Protein AF-X6LW14-F1 (afdb_monomer)

Foldseek 3Di:
DVVVVVVVVVLVVVLVVLLVVVVVVLVVVLVVLVVVCVVVPPHDPVVVVVSVVVLVVVLVVVLVVLLVVLLVVLVVLLCLLQNPVPDDRDPPDDWDWDQDLVVRAIAIVVHLVVVLVVLVVSNVSSLVSQQPRARSVVPNDDDDDDDDDDDGSSVVSVPDPSSVVSSVSSSVSSVVVVVVVVVVRVVVCVVCVVLRVDDLVVVLVVCVVVVDDPVVLVVVLVVLVVVLPDDDPVSVVSSVVSNVSSLVSLVVVLVVVLVVLVVVLVVVLVVLPDADPDLVCLVVSLVSLVVVVVVLVCVVVVLVSSVVSVVSSVVSVNDDDPVSVVSSVCSVVSSVVSVVSSVVSNVVSVVVVVVLVVVLVVLLVVLLVVLVVLLVVLVVVVLVLLVVVLCLLVVCVPVPVHPDDDPDPDPPPLVVLVVVLVVSVVVLVVSVVVLVSSVVVCVSVVHDRDDSVSSVVSVLLSVLSVLVSVLVVVVVVVVVVQQLAALLRDDLVVVLVVLVVNLVSLVVNLVSCVVPPVSPVVQDDCNSNVSSVSVNVSSVLVNLCSVLSVLLNQPLDDPVLVVQVDVVLDPPDDDDSPDPPRGPNSVVVSVCSVCSVVSNVSSVLSVVVVVVVVLLVVVVVPVVPDDFDWDDDPDPDIDGPPCVVVLVVLVVSLVVLVVLCPDPSCPVCVVSSVVVNVVSVVVNVVSVVSNVCVVVCVVVCCVPVVDPVVVVVVVVPD

Secondary structure (DSSP, 8-state):
-HHHHHHHHHHHHHHHHHHHHHHHHHHHHHHHHHHHHHTTTT--HHHHHHHHHHHHHHHHHHHHHHHHHHHHHHHHHHHHHH--SSSPPP-----EEEEETTTTEEEEES-HHHHHHHHHHHHHHHHHHGGG---HHHHS--S------PPPHHHHHHT-HHHHHHHHHHHHHHHHHHHHHHHHHHHHHHHHGGGTSS-HHHHHHHHHHTT--HHHHHHHHHHHHHTTTTS-HHHHHHHHHHHHHHHHHHHHHHHHHHHHHHHHHHHHHHHHHSPP-SHHHHHHHHHHHHHHHHHHHHHHHHHHHHHHHHHHHHHTT-PPPHHHHHHHHHHHHHHHHHHHHHHHHHHHHHHHHHHHHHHHHHHHHHHHHHHHHHHHHHHHHHHHHHHHHHHHHHHHHHTSS--S----S----HHHHHHHHHHHHHHHHHHHHHHHHHHHHHHHHTPPPP--HHHHHHHHHHHHHHHHHHHHHHHHHHHHHHHH-BGGG--HHHHHHHHHHHHHHHHHHHHHHTT-HHHHHHS-TTHHHHHHHHHHHHHHHHHHHHHHHHHHT-TT--HHHHHHHHHHH-TT----TTSTT-BHHHHHHTTGGGGHHHHHHHHHHHHHHHHHHHHHHHHHHHHHH----EEEETTTEEEE--HHHHHHHHHHHHHHHHHHHTSTTGGGGHHHHHHHHHHHHHHHHHHHHHHHHHHHHHHHHHHHTT-HHHHHHHHTT-

Solvent-accessible surface area (backbone atoms only — not comparable to full-atom values): 40747 Å² total; per-residue (Å²): 116,80,64,62,57,55,49,54,52,52,50,51,53,49,50,53,50,51,39,51,52,53,47,53,52,51,51,51,52,52,48,53,50,52,61,57,46,62,81,57,67,90,60,58,70,70,57,54,55,51,49,52,52,51,45,53,48,54,43,49,50,52,52,51,52,52,53,49,53,53,45,51,54,50,48,53,53,32,36,42,72,63,30,76,90,82,54,84,58,57,91,85,76,83,74,44,80,44,75,40,84,90,76,77,42,77,44,55,45,69,38,72,69,54,52,57,49,52,55,49,53,50,53,53,52,61,57,55,55,47,60,80,50,76,46,55,71,70,74,77,58,81,96,74,92,80,87,75,89,76,72,50,53,40,65,56,56,75,67,33,67,66,56,54,51,52,52,50,55,37,55,53,42,53,51,52,53,48,55,52,54,51,49,57,48,52,57,50,43,74,75,46,46,81,73,74,71,57,60,66,65,64,52,50,52,53,48,64,76,62,67,68,58,71,68,59,56,50,52,53,48,52,56,38,52,71,57,47,85,80,56,61,71,71,60,35,54,52,35,52,51,51,44,49,55,51,49,52,50,51,49,52,53,46,49,51,55,51,49,52,53,52,50,51,52,55,57,49,52,54,61,55,68,60,76,62,90,47,73,66,48,41,53,52,52,50,54,50,52,54,50,49,55,57,50,59,70,55,49,67,68,56,50,57,63,47,52,51,50,55,55,53,36,50,76,69,76,45,79,75,52,74,67,58,50,50,49,63,66,40,47,62,55,51,50,52,53,46,52,49,52,52,51,55,36,50,53,52,51,53,50,50,51,50,52,51,49,53,50,51,52,53,49,50,51,53,48,51,52,48,45,53,49,51,41,50,53,51,50,55,54,48,52,54,52,50,53,52,54,50,48,51,47,53,54,25,52,73,80,47,91,36,93,58,83,69,97,51,98,68,74,80,51,65,61,56,55,52,50,54,50,50,52,53,50,53,51,51,56,50,51,50,51,50,52,52,54,51,44,60,56,31,61,78,69,70,50,86,81,81,81,64,56,57,54,55,52,45,52,54,49,50,53,54,51,49,54,48,54,50,53,53,49,52,49,54,51,52,48,54,51,53,33,65,33,36,57,90,75,53,54,52,68,60,53,48,54,51,49,53,53,52,48,53,48,52,53,49,44,54,56,55,56,71,65,39,63,69,59,54,63,77,42,57,84,62,52,57,68,56,51,53,47,39,51,55,50,51,50,52,53,50,58,62,41,40,62,49,53,47,37,72,58,40,86,52,60,47,75,68,54,54,53,51,50,38,60,77,70,32,98,86,57,89,78,56,96,83,45,91,76,44,15,46,39,54,54,53,73,66,54,48,74,83,43,45,69,60,47,47,50,52,35,53,50,22,50,52,47,47,51,51,53,52,48,52,50,52,50,52,56,51,64,73,67,60,77,86,52,69,40,76,46,86,92,87,46,74,38,83,42,78,58,64,66,55,52,50,52,53,52,52,53,51,50,51,53,54,54,47,65,71,40,95,69,28,76,86,47,41,68,62,50,51,49,51,50,52,52,53,50,53,50,48,56,51,49,51,51,50,52,51,51,52,50,52,48,54,52,52,49,54,56,54,76,69,30,75,64,61,50,56,62,55,64,74,74,115

Mean predicted aligned error: 20.85 Å

Sequence (718 aa):
PCVATGFKEKQFRHISYCNIYLKECSESIIEQMKNSYRFFVGQTEDVLRQWQKVIVQVDGDVESALKFAIKSSLQDLSRAINGDGKSDPSPLFKLSMILNLNTGKVDFTPSIVDLIQMIKDVYDQIMQIYKHIPRLGSVLHEDHGGFQVFRTVFDTLCKDSEINSSFVGILEGVSSVTAEMGRLMADWENSYKSIWEADKDIFITRMKDSNQPLEAVDKHITKSECSITKKKKALVEHCKEWQRKFTDLLKSKALSELHQMLTFFELNSLLIKELPNNLEELSAGIALRESLAKECTTMPERFLPLRKMFATLEKFDMQPTEQEMEWLYSLENKLECFLKDLKESNLLVQQKKMDMKVSLQNELERFSHHVENLRQEFIEVTLWAFDKIIYIFSFSMKSGITGLPVQSKGELDIRWAFEVMQRFKNQLEEDKKTAQQIKIGLDIFGIEQPSYKDMQDTEKDLENLSVIWTLLKNWKEKWSQWASLKLANANTKEIDNEAVEYYSNVMKLQKLVSRFVYINVQFENNGLVGRFGNGKKMIEGFRAFVPLVEDLKNPAMRPRHWEKLRKELGRSVTFDPYADDFTLGAIQSLSIHKYAEAISAVSKIADQEKTIENAIKQLEETWTNYRLDMAPYKTDYFKLTNTKPLVQQLEEDQVQLSAMKNYPYFTTFADEICFWVNVLSNMFDTLELVIQLTNQWVYLENIFMGSDEIQKQLAGTI

Structure (mmCIF, N/CA/C/O backbone):
data_AF-X6LW14-F1
#
_entry.id   AF-X6LW14-F1
#
loop_
_atom_site.group_PDB
_atom_site.id
_atom_site.type_symbol
_atom_site.label_atom_id
_atom_site.label_alt_id
_atom_site.label_comp_id
_atom_site.label_asym_id
_atom_site.label_entity_id
_atom_site.label_seq_id
_atom_site.pdbx_PDB_ins_code
_atom_site.Cartn_x
_atom_site.Cartn_y
_atom_site.Cartn_z
_atom_site.occupancy
_atom_site.B_iso_or_equiv
_atom_site.auth_seq_id
_atom_site.auth_comp_id
_atom_site.auth_asym_id
_atom_site.auth_atom_id
_atom_site.pdbx_PDB_model_num
ATOM 1 N N . PRO A 1 1 ? -53.501 -25.428 67.217 1.00 31.45 1 PRO A N 1
ATOM 2 C CA . PRO A 1 1 ? -53.632 -26.892 67.447 1.00 31.45 1 PRO A CA 1
ATOM 3 C C . PRO A 1 1 ? -54.005 -27.270 68.894 1.00 31.45 1 PRO A C 1
ATOM 5 O O . PRO A 1 1 ? -55.018 -27.928 69.073 1.00 31.45 1 PRO A O 1
ATOM 8 N N . CYS A 1 2 ? -53.275 -26.808 69.923 1.00 28.19 2 CYS A N 1
ATOM 9 C CA . CYS A 1 2 ? -53.512 -27.233 71.319 1.00 28.19 2 CYS A CA 1
ATOM 10 C C . CYS A 1 2 ? -54.803 -26.714 71.989 1.00 28.19 2 CYS A C 1
ATOM 12 O O . CYS A 1 2 ? -55.203 -27.244 73.017 1.00 28.19 2 CYS A O 1
ATOM 14 N N . VAL A 1 3 ? -55.471 -25.691 71.441 1.00 42.78 3 VAL A N 1
ATOM 15 C CA . VAL A 1 3 ? -56.730 -25.162 72.017 1.00 42.78 3 VAL A CA 1
ATOM 16 C C . VAL A 1 3 ? -57.951 -25.961 71.538 1.00 42.78 3 VAL A C 1
ATOM 18 O O . VAL A 1 3 ? -58.895 -26.171 72.296 1.00 42.78 3 VAL A O 1
ATOM 21 N N . ALA A 1 4 ? -57.913 -26.472 70.303 1.00 48.81 4 ALA A N 1
ATOM 22 C CA . ALA A 1 4 ? -59.013 -27.238 69.715 1.00 48.81 4 ALA A CA 1
ATOM 23 C C . ALA A 1 4 ? -59.204 -28.610 70.387 1.00 48.81 4 ALA A C 1
ATOM 25 O O . ALA A 1 4 ? -60.331 -29.086 70.496 1.00 48.81 4 ALA A O 1
ATOM 26 N N . THR A 1 5 ? -58.124 -29.227 70.879 1.00 53.62 5 THR A N 1
ATOM 27 C CA . THR A 1 5 ? -58.183 -30.492 71.629 1.00 53.62 5 THR A CA 1
ATOM 28 C C . THR A 1 5 ? -58.848 -30.304 72.994 1.00 53.62 5 THR A C 1
ATOM 30 O O . THR A 1 5 ? -59.738 -31.073 73.343 1.00 53.62 5 THR A O 1
ATOM 33 N N . GLY A 1 6 ? -58.515 -29.227 73.716 1.00 63.62 6 GLY A N 1
ATOM 34 C CA . GLY A 1 6 ? -59.122 -28.922 75.017 1.00 63.62 6 GLY A CA 1
ATOM 35 C C . GLY A 1 6 ? -60.609 -28.552 74.943 1.00 63.62 6 GLY A C 1
ATOM 36 O O . GLY A 1 6 ? -61.375 -28.929 75.829 1.00 63.62 6 GLY A O 1
ATOM 37 N N . PHE A 1 7 ? -61.043 -27.847 73.889 1.00 72.38 7 PHE A N 1
ATOM 38 C CA . PHE A 1 7 ? -62.465 -27.546 73.678 1.00 72.38 7 PHE A CA 1
ATOM 39 C C . PHE A 1 7 ? -63.275 -28.810 73.378 1.00 72.38 7 PHE A C 1
ATOM 41 O O . PHE A 1 7 ? -64.263 -29.065 74.059 1.00 72.38 7 PHE A O 1
ATOM 48 N N . LYS A 1 8 ? -62.832 -29.636 72.418 1.00 72.38 8 LYS A N 1
ATOM 49 C CA . LYS A 1 8 ? -63.532 -30.881 72.058 1.00 72.38 8 LYS A CA 1
ATOM 50 C C . LYS A 1 8 ? -63.655 -31.836 73.246 1.00 72.38 8 LYS A C 1
ATOM 52 O O . LYS A 1 8 ? -64.702 -32.447 73.427 1.00 72.38 8 LYS A O 1
ATOM 57 N N . GLU A 1 9 ? -62.627 -31.923 74.088 1.00 77.06 9 GLU A N 1
ATOM 58 C CA . GLU A 1 9 ? -62.662 -32.761 75.287 1.00 77.06 9 GLU A CA 1
ATOM 59 C C . GLU A 1 9 ? -63.637 -32.229 76.352 1.00 77.06 9 GLU A C 1
ATOM 61 O O . GLU A 1 9 ? -64.420 -32.996 76.913 1.00 77.06 9 GLU A O 1
ATOM 66 N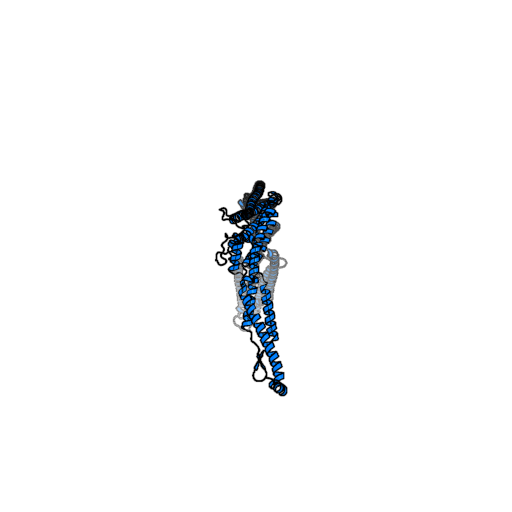 N . LYS A 1 10 ? -63.651 -30.911 76.605 1.00 79.50 10 LYS A N 1
ATOM 67 C CA . LYS A 1 10 ? -64.636 -30.286 77.508 1.00 79.50 10 LYS A CA 1
ATOM 68 C C . LYS A 1 10 ? -66.064 -30.443 76.989 1.00 79.50 10 LYS A C 1
ATOM 70 O O . LYS A 1 10 ? -66.951 -30.776 77.771 1.00 79.50 10 LYS A O 1
ATOM 75 N N . GLN A 1 11 ? -66.263 -30.254 75.687 1.00 80.06 11 GLN A N 1
ATOM 76 C CA . GLN A 1 11 ? -67.555 -30.416 75.031 1.00 80.06 11 GLN A CA 1
ATOM 77 C C . GLN A 1 11 ? -68.049 -31.861 75.148 1.00 80.06 11 GLN A C 1
ATOM 79 O O . GLN A 1 11 ? -69.181 -32.088 75.557 1.00 80.06 11 GLN A O 1
ATOM 84 N N . PHE A 1 12 ? -67.179 -32.847 74.911 1.00 80.44 12 PHE A N 1
ATOM 85 C CA . PHE A 1 12 ? -67.501 -34.262 75.097 1.00 80.44 12 PHE A CA 1
ATOM 86 C C . PHE A 1 12 ? -67.909 -34.593 76.542 1.00 80.44 12 PHE A C 1
ATOM 88 O O . PHE A 1 12 ? -68.905 -35.286 76.763 1.00 80.44 12 PHE A O 1
ATOM 95 N N . ARG A 1 13 ? -67.180 -34.069 77.541 1.00 83.19 13 ARG A N 1
ATOM 96 C CA . ARG A 1 13 ? -67.529 -34.248 78.963 1.00 83.19 13 ARG A CA 1
ATOM 97 C C . ARG A 1 13 ? -68.878 -33.615 79.302 1.00 83.19 13 ARG A C 1
ATOM 99 O O . ARG A 1 13 ? -69.673 -34.237 80.000 1.00 83.19 13 ARG A O 1
ATOM 106 N N . HIS A 1 14 ? -69.146 -32.412 78.795 1.00 83.56 14 HIS A N 1
ATOM 107 C CA . HIS A 1 14 ? -70.411 -31.717 79.026 1.00 83.56 14 HIS A CA 1
ATOM 108 C C . HIS A 1 14 ? -71.594 -32.453 78.384 1.00 83.56 14 HIS A C 1
ATOM 110 O O . HIS A 1 14 ? -72.578 -32.718 79.063 1.00 83.56 14 HIS A O 1
ATOM 116 N N . ILE A 1 15 ? -71.459 -32.882 77.125 1.00 82.94 15 ILE A N 1
ATOM 117 C CA . ILE A 1 15 ? -72.457 -33.706 76.422 1.00 82.94 15 ILE A CA 1
ATOM 118 C C . ILE A 1 15 ? -72.739 -34.996 77.199 1.00 82.94 15 ILE A C 1
ATOM 120 O O . ILE A 1 15 ? -73.895 -35.361 77.398 1.00 82.94 15 ILE A O 1
ATOM 124 N N . SER A 1 16 ? -71.691 -35.672 77.678 1.00 83.94 16 SER A N 1
ATOM 125 C CA . SER A 1 16 ? -71.829 -36.903 78.467 1.00 83.94 16 SER A CA 1
ATOM 126 C C . SER A 1 16 ? -72.590 -36.659 79.773 1.00 83.94 16 SER A C 1
ATOM 128 O O . SER A 1 16 ? -73.481 -37.433 80.112 1.00 83.94 16 SER A O 1
ATOM 130 N N . TYR A 1 17 ? -72.289 -35.561 80.472 1.00 87.25 17 TYR A N 1
ATOM 131 C CA . TYR A 1 17 ? -73.019 -35.146 81.669 1.00 87.25 17 TYR A CA 1
ATOM 132 C C . TYR A 1 17 ? -74.494 -34.846 81.367 1.00 87.25 17 TYR A C 1
ATOM 134 O O . TYR A 1 17 ? -75.369 -35.375 82.045 1.00 87.25 17 TYR A O 1
ATOM 142 N N . CYS A 1 18 ? -74.782 -34.054 80.329 1.00 85.19 18 CYS A N 1
ATOM 143 C CA . CYS A 1 18 ? -76.151 -33.728 79.926 1.00 85.19 18 CYS A CA 1
ATOM 144 C C . CYS A 1 18 ? -76.955 -34.979 79.556 1.00 85.19 18 CYS A C 1
ATOM 146 O O . CYS A 1 18 ? -78.109 -35.086 79.956 1.00 85.19 18 CYS A O 1
ATOM 148 N N . ASN A 1 19 ? -76.349 -35.941 78.853 1.00 83.75 19 ASN A N 1
ATOM 149 C CA . ASN A 1 19 ? -76.986 -37.218 78.526 1.00 83.75 19 ASN A CA 1
ATOM 150 C C . ASN A 1 19 ? -77.359 -38.020 79.777 1.00 83.75 19 ASN A C 1
ATOM 152 O O . ASN A 1 19 ? -78.466 -38.547 79.851 1.00 83.75 19 ASN A O 1
ATOM 156 N N . ILE A 1 20 ? -76.452 -38.110 80.755 1.00 85.50 20 ILE A N 1
ATOM 157 C CA . ILE A 1 20 ? -76.715 -38.812 82.020 1.00 85.50 20 ILE A CA 1
ATOM 158 C C . ILE A 1 20 ? -77.826 -38.095 82.789 1.00 85.50 20 ILE A C 1
ATOM 160 O O . ILE A 1 20 ? -78.813 -38.725 83.153 1.00 85.50 20 ILE A O 1
ATOM 164 N N . TYR A 1 21 ? -77.714 -36.776 82.948 1.00 87.69 21 TYR A N 1
ATOM 165 C CA . TYR A 1 21 ? -78.684 -35.968 83.682 1.00 87.69 21 TYR A CA 1
ATOM 166 C C . TYR A 1 21 ? -80.089 -36.037 83.066 1.00 87.69 21 TYR A C 1
ATOM 168 O O . TYR A 1 21 ? -81.067 -36.289 83.763 1.00 87.69 21 TYR A O 1
ATOM 176 N N . LEU A 1 22 ? -80.204 -35.875 81.744 1.00 85.31 22 LEU A N 1
ATOM 177 C CA . LEU A 1 22 ? -81.491 -35.974 81.050 1.00 85.31 22 LEU A CA 1
ATOM 178 C C . LEU A 1 22 ? -82.073 -37.386 81.128 1.00 85.31 22 LEU A C 1
ATOM 180 O O . LEU A 1 22 ? -83.289 -37.530 81.250 1.00 85.31 22 LEU A O 1
ATOM 184 N N . LYS A 1 23 ? -81.225 -38.421 81.098 1.00 83.94 23 LYS A N 1
ATOM 185 C CA . LYS A 1 23 ? -81.663 -39.804 81.283 1.00 83.94 23 LYS A CA 1
ATOM 186 C C . LYS A 1 23 ? -82.214 -40.025 82.694 1.00 83.94 23 LYS A C 1
ATOM 188 O O . LYS A 1 23 ? -83.339 -40.502 82.805 1.00 83.94 23 LYS A O 1
ATOM 193 N N . GLU A 1 24 ? -81.500 -39.605 83.736 1.00 86.25 24 GLU A N 1
ATOM 194 C CA . GLU A 1 24 ? -81.954 -39.687 85.134 1.00 86.25 24 GLU A CA 1
ATOM 195 C C . GLU A 1 24 ? -83.267 -3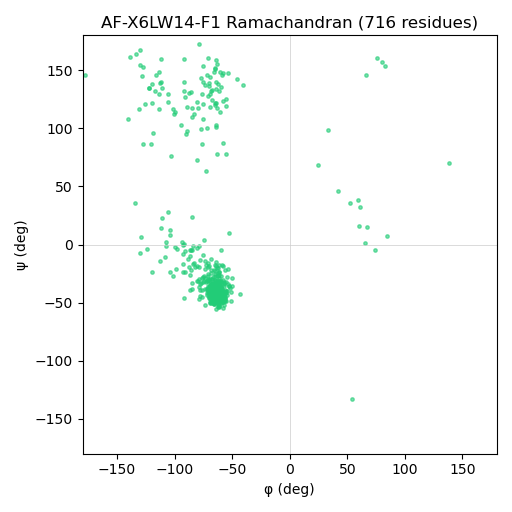8.920 85.353 1.00 86.25 24 GLU A C 1
ATOM 197 O O . GLU A 1 24 ? -84.204 -39.443 85.958 1.00 86.25 24 GLU A O 1
ATOM 202 N N . CYS A 1 25 ? -83.387 -37.706 84.803 1.00 86.06 25 CYS A N 1
ATOM 203 C CA . CYS A 1 25 ? -84.637 -36.948 84.839 1.00 86.06 25 CYS A CA 1
ATOM 204 C C . CYS A 1 25 ? -85.773 -37.686 84.117 1.00 86.06 25 CYS A C 1
ATOM 206 O O . CYS A 1 25 ? -86.883 -37.750 84.642 1.00 86.06 25 CYS A O 1
ATOM 208 N N . SER A 1 26 ? -85.510 -38.266 82.940 1.00 83.94 26 SER A N 1
ATOM 209 C CA . SER A 1 26 ? -86.520 -39.025 82.193 1.00 83.94 26 SER A CA 1
ATOM 210 C C . SER A 1 26 ? -86.978 -40.274 82.952 1.00 83.94 26 SER A C 1
ATOM 212 O O . SER A 1 26 ? -88.176 -40.534 83.028 1.00 83.94 26 SER A O 1
ATOM 214 N N . GLU A 1 27 ? -86.053 -41.003 83.583 1.00 84.69 27 GLU A N 1
ATOM 215 C CA . GLU A 1 27 ? -86.345 -42.186 84.396 1.00 84.69 27 GLU A CA 1
ATOM 216 C C . GLU A 1 27 ? -87.150 -41.812 85.645 1.00 84.69 27 GLU A C 1
ATOM 218 O O . GLU A 1 27 ? -88.138 -42.477 85.947 1.00 84.69 27 GLU A O 1
ATOM 223 N N . SER A 1 28 ? -86.804 -40.702 86.303 1.00 87.56 28 SER A N 1
ATOM 224 C CA . SER A 1 28 ? -87.546 -40.164 87.448 1.00 87.56 28 SER A CA 1
ATOM 225 C C . SER A 1 28 ? -88.978 -39.759 87.076 1.00 87.56 28 SER A C 1
ATOM 227 O O . SER A 1 28 ? -89.925 -40.131 87.770 1.00 87.56 28 SER A O 1
ATOM 229 N N . ILE A 1 29 ? -89.175 -39.074 85.939 1.00 85.62 29 ILE A N 1
ATOM 230 C CA . ILE A 1 29 ? -90.517 -38.745 85.424 1.00 85.62 29 ILE A CA 1
ATOM 231 C C . ILE A 1 29 ? -91.307 -40.030 85.142 1.00 85.62 29 ILE A C 1
ATOM 233 O O . ILE A 1 29 ? -92.462 -40.147 85.552 1.00 85.62 29 ILE A O 1
ATOM 237 N N . ILE A 1 30 ? -90.690 -41.020 84.488 1.00 83.50 30 ILE A N 1
ATOM 238 C CA . ILE A 1 30 ? -91.316 -42.322 84.210 1.00 83.50 30 ILE A CA 1
ATOM 239 C C . ILE A 1 30 ? -91.701 -43.029 85.515 1.00 83.50 30 ILE A C 1
ATOM 241 O O . ILE A 1 30 ? -92.804 -43.564 85.617 1.00 83.50 30 ILE A O 1
ATOM 245 N N . GLU A 1 31 ? -90.832 -43.031 86.523 1.00 85.50 31 GLU A N 1
ATOM 246 C CA . GLU A 1 31 ? -91.094 -43.649 87.822 1.00 85.50 31 GLU A CA 1
ATOM 247 C C . GLU A 1 31 ? -92.237 -42.949 88.567 1.00 85.50 31 GLU A C 1
ATOM 249 O O . GLU A 1 31 ? -93.149 -43.619 89.056 1.00 85.50 31 GLU A O 1
ATOM 254 N N . GLN A 1 32 ? -92.254 -41.613 88.602 1.00 85.88 32 GLN A N 1
ATOM 255 C CA . GLN A 1 32 ? -93.352 -40.854 89.206 1.00 85.88 32 GLN A CA 1
ATOM 256 C C . GLN A 1 32 ? -94.682 -41.099 88.488 1.00 85.88 32 GLN A C 1
ATOM 258 O O . GLN A 1 32 ? -95.713 -41.271 89.145 1.00 85.88 32 GLN A O 1
ATOM 263 N N . MET A 1 33 ? -94.666 -41.195 87.156 1.00 83.81 33 MET A N 1
ATOM 264 C CA . MET A 1 33 ? -95.845 -41.552 86.366 1.00 83.81 33 MET A CA 1
ATOM 265 C C . MET A 1 33 ? -96.309 -42.986 86.659 1.00 83.81 33 MET A C 1
ATOM 267 O O . MET A 1 33 ? -97.502 -43.206 86.851 1.00 83.81 33 MET A O 1
ATOM 271 N N . LYS A 1 34 ? -95.394 -43.960 86.786 1.00 81.94 34 LYS A N 1
ATOM 272 C CA . LYS A 1 34 ? -95.725 -45.344 87.184 1.00 81.94 34 LYS A CA 1
ATOM 273 C C . LYS A 1 34 ? -96.298 -45.419 88.600 1.00 81.94 34 LYS A C 1
ATOM 275 O O . LYS A 1 34 ? -97.286 -46.115 88.821 1.00 81.94 34 LYS A O 1
ATOM 280 N N . ASN A 1 35 ? -95.710 -44.698 89.553 1.00 83.81 35 ASN A N 1
ATOM 281 C CA . ASN A 1 35 ? -96.199 -44.632 90.930 1.00 83.81 35 ASN A CA 1
ATOM 282 C C . ASN A 1 35 ? -97.587 -43.989 91.001 1.00 83.81 35 ASN A C 1
ATOM 284 O O . ASN A 1 35 ? -98.452 -44.488 91.715 1.00 83.81 35 ASN A O 1
ATOM 288 N N . SER A 1 36 ? -97.825 -42.946 90.206 1.00 82.38 36 SER A N 1
ATOM 289 C CA . SER A 1 36 ? -99.144 -42.324 90.074 1.00 82.38 36 SER A CA 1
ATOM 290 C C . SER A 1 36 ? -100.154 -43.281 89.432 1.00 82.38 36 SER A C 1
ATOM 292 O O . SER A 1 36 ? -101.278 -43.395 89.913 1.00 82.38 36 SER A O 1
ATOM 294 N N . TYR A 1 37 ? -99.744 -44.052 88.415 1.00 80.94 37 TYR A N 1
ATOM 295 C CA . TYR A 1 37 ? -100.594 -45.057 87.771 1.00 80.94 37 TYR A CA 1
ATOM 296 C C . TYR A 1 37 ? -101.055 -46.163 88.726 1.00 80.94 37 TYR A C 1
ATOM 298 O O . TYR A 1 37 ? -102.178 -46.642 88.592 1.00 80.94 37 TYR A O 1
ATOM 306 N N . ARG A 1 38 ? -100.247 -46.542 89.732 1.00 78.94 38 ARG A N 1
ATOM 307 C CA . ARG A 1 38 ? -100.621 -47.571 90.726 1.00 78.94 38 ARG A CA 1
ATOM 308 C C . ARG A 1 38 ? -101.942 -47.271 91.438 1.00 78.94 38 ARG A C 1
ATOM 310 O O . ARG A 1 38 ? -102.668 -48.208 91.752 1.00 78.94 38 ARG A O 1
ATOM 317 N N . PHE A 1 39 ? -102.282 -45.997 91.645 1.00 76.94 39 PHE A N 1
ATOM 318 C CA . PHE A 1 39 ? -103.561 -45.599 92.245 1.00 76.94 39 PHE A CA 1
ATOM 319 C C . PHE A 1 39 ? -104.770 -45.846 91.328 1.00 76.94 39 PHE A C 1
ATOM 321 O O . PHE A 1 39 ? -105.902 -45.900 91.803 1.00 76.94 39 PHE A O 1
ATOM 328 N N . PHE A 1 40 ? -104.537 -46.019 90.026 1.00 74.81 40 PHE A N 1
ATOM 329 C CA . PHE A 1 40 ? -105.565 -46.192 89.000 1.00 74.81 40 PHE A CA 1
ATOM 330 C C . PHE A 1 40 ? -105.655 -47.633 88.463 1.00 74.81 40 PHE A C 1
ATOM 332 O O . PHE A 1 40 ? -106.480 -47.914 87.593 1.00 74.81 40 PHE A O 1
ATOM 339 N N . VAL A 1 41 ? -104.850 -48.565 88.989 1.00 69.62 41 VAL A N 1
ATOM 340 C CA . VAL A 1 41 ? -104.865 -49.982 88.587 1.00 69.62 41 VAL A CA 1
ATOM 341 C C . VAL A 1 41 ? -106.209 -50.623 88.961 1.00 69.62 41 VAL A C 1
ATOM 343 O O . VAL A 1 41 ? -106.597 -50.628 90.127 1.00 69.62 41 VAL A O 1
ATOM 346 N N . GLY A 1 42 ? -106.921 -51.172 87.969 1.00 68.12 42 GLY A N 1
ATOM 347 C CA . GLY A 1 42 ? -108.212 -51.856 88.151 1.00 68.12 42 GLY A CA 1
ATOM 348 C C . GLY A 1 42 ? -109.455 -50.952 88.170 1.00 68.12 42 GLY A C 1
ATOM 349 O O . GLY A 1 42 ? -110.544 -51.439 88.467 1.00 68.12 42 GLY A O 1
ATOM 350 N N . GLN A 1 43 ? -109.312 -49.655 87.868 1.00 75.94 43 GLN A N 1
ATOM 351 C CA . GLN A 1 43 ? -110.426 -48.700 87.754 1.00 75.94 43 GLN A CA 1
ATOM 352 C C . GLN A 1 43 ? -111.169 -48.819 86.406 1.00 75.94 43 GLN A C 1
ATOM 354 O O . GLN A 1 43 ? -110.745 -49.541 85.504 1.00 75.94 43 GLN A O 1
ATOM 359 N N . THR A 1 44 ? -112.296 -48.112 86.259 1.00 77.12 44 THR A N 1
ATOM 360 C CA . THR A 1 44 ? -113.129 -48.127 85.043 1.00 77.12 44 THR A CA 1
ATOM 361 C C . THR A 1 44 ? -112.404 -47.591 83.801 1.00 77.12 44 THR A C 1
ATOM 363 O O . THR A 1 44 ? -111.492 -46.765 83.888 1.00 77.12 44 THR A O 1
ATOM 366 N N . GLU A 1 45 ? -112.855 -48.019 82.617 1.00 75.25 45 GLU A N 1
ATOM 367 C CA . GLU A 1 45 ? -112.294 -47.621 81.313 1.00 75.25 45 GLU A CA 1
ATOM 368 C C . GLU A 1 45 ? -112.214 -46.093 81.117 1.00 75.25 45 GLU A C 1
ATOM 370 O O . GLU A 1 45 ? -111.260 -45.589 80.521 1.00 75.25 45 GLU A O 1
ATOM 375 N N . ASP A 1 46 ? -113.169 -45.331 81.661 1.00 77.06 46 ASP A N 1
ATOM 376 C CA . ASP A 1 46 ? -113.180 -43.866 81.569 1.00 77.06 46 ASP A CA 1
ATOM 377 C C . ASP A 1 46 ? -112.025 -43.208 82.338 1.00 77.06 46 ASP A C 1
ATOM 379 O O . ASP A 1 46 ? -111.456 -42.216 81.873 1.00 77.06 46 ASP A O 1
ATOM 383 N N . VAL A 1 47 ? -111.630 -43.773 83.485 1.00 78.88 47 VAL A N 1
ATOM 384 C CA . VAL A 1 47 ? -110.489 -43.286 84.280 1.00 78.88 47 VAL A CA 1
ATOM 385 C C . VAL A 1 47 ? -109.180 -43.567 83.543 1.00 78.88 47 VAL A C 1
ATOM 387 O O . VAL A 1 47 ? -108.320 -42.689 83.461 1.00 78.88 47 VAL A O 1
ATOM 390 N N . LEU A 1 48 ? -109.059 -44.743 82.920 1.00 75.44 48 LEU A N 1
ATOM 391 C CA . LEU A 1 48 ? -107.903 -45.097 82.091 1.00 75.44 48 LEU A CA 1
ATOM 392 C C . LEU A 1 48 ? -107.778 -44.181 80.857 1.00 75.44 48 LEU A C 1
ATOM 394 O O . LEU A 1 48 ? -106.673 -43.752 80.526 1.00 75.44 48 LEU A O 1
ATOM 398 N N . ARG A 1 49 ? -108.896 -43.786 80.226 1.00 76.88 49 ARG A N 1
ATOM 399 C CA . ARG A 1 49 ? -108.900 -42.790 79.133 1.00 76.88 49 ARG A CA 1
ATOM 400 C C . ARG A 1 49 ? -108.455 -41.398 79.583 1.00 76.88 49 ARG A C 1
ATOM 402 O O . ARG A 1 49 ? -107.783 -40.698 78.827 1.00 76.88 49 ARG A O 1
ATOM 409 N N . GLN A 1 50 ? -108.816 -40.962 80.790 1.00 79.88 50 GLN A N 1
ATOM 410 C CA . GLN A 1 50 ? -108.330 -39.682 81.325 1.00 79.88 50 GLN A CA 1
ATOM 411 C C . GLN A 1 50 ? -106.843 -39.753 81.689 1.00 79.88 50 GLN A C 1
ATOM 413 O O . GLN A 1 50 ? -106.105 -38.815 81.401 1.00 79.88 50 GLN A O 1
ATOM 418 N N . TRP A 1 51 ? -106.371 -40.883 82.222 1.00 81.69 51 TRP A N 1
ATOM 419 C CA . TRP A 1 51 ? -104.946 -41.116 82.464 1.00 81.69 51 TRP A CA 1
ATOM 420 C C . TRP A 1 51 ? -104.115 -41.046 81.172 1.00 81.69 51 TRP A C 1
ATOM 422 O O . TRP A 1 51 ? -103.063 -40.410 81.149 1.00 81.69 51 TRP A O 1
ATOM 432 N N . GLN A 1 52 ? -104.621 -41.597 80.063 1.00 76.56 52 GLN A N 1
ATOM 433 C CA . GLN A 1 52 ? -103.990 -41.444 78.745 1.00 76.56 52 GLN A CA 1
ATOM 434 C C . GLN A 1 52 ? -103.869 -39.972 78.318 1.00 76.56 52 GLN A C 1
ATOM 436 O O . GLN A 1 52 ? -102.829 -39.573 77.798 1.00 76.56 52 GLN A O 1
ATOM 441 N N . LYS A 1 53 ? -104.885 -39.135 78.579 1.00 80.12 53 LYS A N 1
ATOM 442 C CA . LYS A 1 53 ? -104.795 -37.688 78.307 1.00 80.12 53 LYS A CA 1
ATOM 443 C C . LYS A 1 53 ? -103.730 -37.004 79.161 1.00 80.12 53 LYS A C 1
ATOM 445 O O . LYS A 1 53 ? -103.018 -36.150 78.643 1.00 80.12 53 LYS A O 1
ATOM 450 N N . VAL A 1 54 ? -103.588 -37.398 80.428 1.00 82.12 54 VAL A N 1
ATOM 451 C CA . VAL A 1 54 ? -102.534 -36.883 81.317 1.00 82.12 54 VAL A CA 1
ATOM 452 C C . VAL A 1 54 ? -101.148 -37.284 80.808 1.00 82.12 54 VAL A C 1
ATOM 454 O O . VAL A 1 54 ? -100.266 -36.434 80.760 1.00 82.12 54 VAL A O 1
ATOM 457 N N . ILE A 1 55 ? -100.956 -38.528 80.349 1.00 81.00 55 ILE A N 1
ATOM 458 C CA . ILE A 1 55 ? -99.691 -38.954 79.724 1.00 81.00 55 ILE A CA 1
ATOM 459 C C . ILE A 1 55 ? -99.368 -38.074 78.513 1.00 81.00 55 ILE A C 1
ATOM 461 O O . ILE A 1 55 ? -98.256 -37.566 78.424 1.00 81.00 55 ILE A O 1
ATOM 465 N N . VAL A 1 56 ? -100.328 -37.859 77.607 1.00 80.50 56 VAL A N 1
ATOM 466 C CA . VAL A 1 56 ? -100.124 -37.023 76.409 1.00 80.50 56 VAL A CA 1
ATOM 467 C C . VAL A 1 56 ? -99.819 -35.569 76.777 1.00 80.50 56 VAL A C 1
ATOM 469 O O . VAL A 1 56 ? -98.968 -34.950 76.143 1.00 80.50 56 VAL A O 1
ATOM 472 N N . GLN A 1 57 ? -100.475 -35.027 77.806 1.00 83.19 57 GLN A N 1
ATOM 473 C CA . GLN A 1 57 ? -100.227 -33.669 78.282 1.00 83.19 57 GLN A CA 1
ATOM 474 C C . GLN A 1 57 ? -98.817 -33.523 78.866 1.00 83.19 57 GLN A C 1
ATOM 476 O O . GLN A 1 57 ? -98.073 -32.653 78.426 1.00 83.19 57 GLN A O 1
ATOM 481 N N . VAL A 1 58 ? -98.416 -34.412 79.782 1.00 83.06 58 VAL A N 1
ATOM 482 C CA . VAL A 1 58 ? -97.077 -34.386 80.397 1.00 83.06 58 VAL A CA 1
ATOM 483 C C . VAL A 1 58 ? -95.985 -34.603 79.345 1.00 83.06 58 VAL A C 1
ATOM 485 O O . VAL A 1 58 ? -94.960 -33.931 79.364 1.00 83.06 58 VAL A O 1
ATOM 488 N N . ASP A 1 59 ? -96.207 -35.501 78.388 1.00 83.00 59 ASP A N 1
ATOM 489 C CA . ASP A 1 59 ? -95.294 -35.753 77.267 1.00 83.00 59 ASP A CA 1
ATOM 490 C C . ASP A 1 59 ? -95.166 -34.521 76.343 1.00 83.00 59 ASP A C 1
ATOM 492 O O . ASP A 1 59 ? -94.073 -34.213 75.867 1.00 83.00 59 ASP A O 1
ATOM 496 N N . GLY A 1 60 ? -96.252 -33.764 76.147 1.00 82.56 60 GLY A N 1
ATOM 497 C CA . GLY A 1 60 ? -96.249 -32.474 75.446 1.00 82.56 60 GLY A CA 1
ATOM 498 C C . GLY A 1 60 ? -95.548 -31.346 76.217 1.00 82.56 60 GLY A C 1
ATOM 499 O O . GLY A 1 60 ? -94.833 -30.540 75.613 1.00 82.56 60 GLY A O 1
ATOM 500 N N . ASP A 1 61 ? -95.686 -31.311 77.543 1.00 84.44 61 ASP A N 1
ATOM 501 C CA . ASP A 1 61 ? -94.990 -30.356 78.413 1.00 84.44 61 ASP A CA 1
ATOM 502 C C . ASP A 1 61 ? -93.477 -30.633 78.435 1.00 84.44 61 ASP A C 1
ATOM 504 O O . ASP A 1 61 ? -92.672 -29.708 78.307 1.00 84.44 61 ASP A O 1
ATOM 508 N N . VAL A 1 62 ? -93.079 -31.912 78.503 1.00 84.25 62 VAL A N 1
ATOM 509 C CA . VAL A 1 62 ? -91.676 -32.344 78.379 1.00 84.25 62 VAL A CA 1
ATOM 510 C C . VAL A 1 62 ? -91.117 -31.960 77.010 1.00 84.25 62 VAL A C 1
ATOM 512 O O . VAL A 1 62 ? -90.038 -31.374 76.936 1.00 84.25 62 VAL A O 1
ATOM 515 N N . GLU A 1 63 ? -91.844 -32.218 75.920 1.00 83.81 63 GLU A N 1
ATOM 516 C CA . GLU A 1 63 ? -91.418 -31.800 74.579 1.00 83.81 63 GLU A CA 1
ATOM 517 C C . GLU A 1 63 ? -91.222 -30.277 74.489 1.00 83.81 63 GLU A C 1
ATOM 519 O O . GLU A 1 63 ? -90.210 -29.812 73.960 1.00 83.81 63 GLU A O 1
ATOM 524 N N . SER A 1 64 ? -92.153 -29.497 75.041 1.00 84.62 64 SER A N 1
ATOM 525 C CA . SER A 1 64 ? -92.090 -28.030 75.043 1.00 84.62 64 SER A CA 1
ATOM 526 C C . SER A 1 64 ? -90.903 -27.506 75.858 1.00 84.62 64 SER A C 1
ATOM 528 O O . SER A 1 64 ? -90.211 -26.583 75.422 1.00 84.62 64 SER A O 1
ATOM 530 N N . ALA A 1 65 ? -90.608 -28.130 77.002 1.00 85.81 65 ALA A N 1
ATOM 531 C CA . ALA A 1 65 ? -89.445 -27.801 77.820 1.00 85.81 65 ALA A CA 1
ATOM 532 C C . ALA A 1 65 ? -88.121 -28.112 77.097 1.00 85.81 65 ALA A C 1
ATOM 534 O O . ALA A 1 65 ? -87.196 -27.298 77.126 1.00 85.81 65 ALA A O 1
ATOM 535 N N . LEU A 1 66 ? -88.036 -29.247 76.392 1.00 85.81 66 LEU A N 1
ATOM 536 C CA . LEU A 1 66 ? -86.856 -29.613 75.600 1.00 85.81 66 LEU A CA 1
ATOM 537 C C . LEU A 1 66 ? -86.656 -28.666 74.405 1.00 85.81 66 LEU A C 1
ATOM 539 O O . LEU A 1 66 ? -85.533 -28.221 74.161 1.00 85.81 66 LEU A O 1
ATOM 543 N N . LYS A 1 67 ? -87.738 -28.285 73.709 1.00 84.81 67 LYS A N 1
ATOM 544 C CA . LYS A 1 67 ? -87.709 -27.255 72.653 1.00 84.81 67 LYS A CA 1
ATOM 545 C C . LYS A 1 67 ? -87.178 -25.926 73.179 1.00 84.81 67 LYS A C 1
ATOM 547 O O . LYS A 1 67 ? -86.306 -25.319 72.556 1.00 84.81 67 LYS A O 1
ATOM 552 N N . PHE A 1 68 ? -87.668 -25.489 74.339 1.00 86.38 68 PHE A N 1
ATOM 553 C CA . PHE A 1 68 ? -87.216 -24.254 74.973 1.00 86.38 68 PHE A CA 1
ATOM 554 C C . PHE A 1 68 ? -85.729 -24.310 75.350 1.00 86.38 68 PHE A C 1
ATOM 556 O O . PHE A 1 68 ? -85.002 -23.356 75.076 1.00 86.38 68 PHE A O 1
ATOM 563 N N . ALA A 1 69 ? -85.255 -25.430 75.904 1.00 85.56 69 ALA A N 1
ATOM 564 C CA . ALA A 1 69 ? -83.848 -25.612 76.259 1.00 85.56 69 ALA A CA 1
ATOM 565 C C . ALA A 1 69 ? -82.925 -25.485 75.034 1.00 85.56 69 ALA A C 1
ATOM 567 O O . ALA A 1 69 ? -81.974 -24.703 75.059 1.00 85.56 69 ALA A O 1
ATOM 568 N N . ILE A 1 70 ? -83.256 -26.173 73.934 1.00 85.88 70 ILE A N 1
ATOM 569 C CA . ILE A 1 70 ? -82.502 -26.090 72.674 1.00 85.88 70 ILE A CA 1
ATOM 570 C C . ILE A 1 70 ? -82.508 -24.660 72.133 1.00 85.88 70 ILE A C 1
ATOM 572 O O . ILE A 1 70 ? -81.461 -24.126 71.765 1.00 85.88 70 ILE A O 1
ATOM 576 N N . LYS A 1 71 ? -83.681 -24.018 72.104 1.00 84.62 71 LYS A N 1
ATOM 577 C CA . LYS A 1 71 ? -83.826 -22.645 71.614 1.00 84.62 71 LYS A CA 1
ATOM 578 C C . LYS A 1 71 ? -82.997 -21.667 72.442 1.00 84.62 71 LYS A C 1
ATOM 580 O O . LYS A 1 71 ? -82.318 -20.831 71.857 1.00 84.62 71 LYS A O 1
ATOM 585 N N . SER A 1 72 ? -82.993 -21.799 73.768 1.00 85.44 72 SER A N 1
ATOM 586 C CA . SER A 1 72 ? -82.168 -20.967 74.650 1.00 85.44 72 SER A CA 1
ATOM 587 C C . SER A 1 72 ? -80.678 -21.155 74.357 1.00 85.44 72 SER A C 1
ATOM 589 O O . SER A 1 72 ? -79.969 -20.169 74.179 1.00 85.44 72 SER A O 1
ATOM 591 N N . SER A 1 73 ? -80.205 -22.399 74.209 1.00 85.81 73 SER A N 1
ATOM 592 C CA . SER A 1 73 ? -78.797 -22.674 73.884 1.00 85.81 73 SER A CA 1
ATOM 593 C C . SER A 1 73 ? -78.379 -22.123 72.516 1.00 85.81 73 SER A C 1
ATOM 595 O O . SER A 1 73 ? -77.292 -21.559 72.384 1.00 85.81 73 SER A O 1
ATOM 597 N N . LEU A 1 74 ? -79.236 -22.240 71.495 1.00 85.06 74 LEU A N 1
ATOM 598 C CA . LEU A 1 74 ? -78.971 -21.665 70.171 1.00 85.06 74 LEU A CA 1
ATOM 599 C C . LEU A 1 74 ? -79.027 -20.134 70.189 1.00 85.06 74 LEU A C 1
ATOM 601 O O . LEU A 1 74 ? -78.225 -19.490 69.519 1.00 85.06 74 LEU A O 1
ATOM 605 N N . GLN A 1 75 ? -79.925 -19.536 70.972 1.00 83.31 75 GLN A N 1
ATOM 606 C CA . GLN A 1 75 ? -79.984 -18.085 71.145 1.00 83.31 75 GLN A CA 1
ATOM 607 C C . GLN A 1 75 ? -78.739 -17.543 71.845 1.00 83.31 75 GLN A C 1
ATOM 609 O O . GLN A 1 75 ? -78.225 -16.511 71.424 1.00 83.31 75 GLN A O 1
ATOM 614 N N . ASP A 1 76 ? -78.213 -18.236 72.853 1.00 81.44 76 ASP A N 1
ATOM 615 C CA . ASP A 1 76 ? -76.974 -17.829 73.520 1.00 81.44 76 ASP A CA 1
ATOM 616 C C . ASP A 1 76 ? -75.765 -17.937 72.581 1.00 81.44 76 ASP A C 1
ATOM 618 O O . ASP A 1 76 ? -74.938 -17.024 72.532 1.00 81.44 76 ASP A O 1
ATOM 622 N N . LEU A 1 77 ? -75.704 -18.986 71.750 1.00 81.75 77 LEU A N 1
ATOM 623 C CA . LEU A 1 77 ? -74.689 -19.104 70.699 1.00 81.75 77 LEU A CA 1
ATOM 624 C C . LEU A 1 77 ? -74.832 -18.000 69.636 1.00 81.75 77 LEU A C 1
ATOM 626 O O . LEU A 1 77 ? -73.837 -17.412 69.216 1.00 81.75 77 LEU A O 1
ATOM 630 N N . SER A 1 78 ? -76.063 -17.681 69.230 1.00 81.88 78 SER A N 1
ATOM 631 C CA . SER A 1 78 ? -76.352 -16.597 68.288 1.00 81.88 78 SER A CA 1
ATOM 632 C C . SER A 1 78 ? -75.958 -15.233 68.849 1.00 81.88 78 SER A C 1
ATOM 634 O O . SER A 1 78 ? -75.295 -14.476 68.149 1.00 81.88 78 SER A O 1
ATOM 636 N N . ARG A 1 79 ? -76.266 -14.936 70.119 1.00 79.31 79 ARG A N 1
ATOM 637 C CA . ARG A 1 79 ? -75.825 -13.703 70.796 1.00 79.31 79 ARG A CA 1
ATOM 638 C C . ARG A 1 79 ? -74.305 -13.610 70.870 1.00 79.31 79 ARG A C 1
ATOM 640 O O . ARG A 1 79 ? -73.757 -12.533 70.670 1.00 79.31 79 ARG A O 1
ATOM 647 N N . ALA A 1 80 ? -73.623 -14.726 71.122 1.00 76.94 80 ALA A N 1
ATOM 648 C CA . ALA A 1 80 ? -72.167 -14.746 71.200 1.00 76.94 80 ALA A CA 1
ATOM 649 C C . ALA A 1 80 ? -71.485 -14.471 69.844 1.00 76.94 80 ALA A C 1
ATOM 651 O O . ALA A 1 80 ? -70.392 -13.910 69.828 1.00 76.94 80 ALA A O 1
ATOM 652 N N . ILE A 1 81 ? -72.119 -14.842 68.722 1.00 74.56 81 ILE A N 1
ATOM 653 C CA . ILE A 1 81 ? -71.581 -14.651 67.363 1.00 74.56 81 ILE A CA 1
ATOM 654 C C . ILE A 1 81 ? -72.028 -13.314 66.752 1.00 74.56 81 ILE A C 1
ATOM 656 O O . ILE A 1 81 ? -71.206 -12.593 66.194 1.00 74.56 81 ILE A O 1
ATOM 660 N N . ASN A 1 82 ? -73.316 -12.983 66.860 1.00 71.94 82 ASN A N 1
ATOM 661 C CA . ASN A 1 82 ? -73.935 -11.841 66.179 1.00 71.94 82 ASN A CA 1
ATOM 662 C C . ASN A 1 82 ? -73.950 -10.566 67.038 1.00 71.94 82 ASN A C 1
ATOM 664 O O . ASN A 1 82 ? -74.146 -9.476 66.503 1.00 71.94 82 ASN A O 1
ATOM 668 N N . GLY A 1 83 ? -73.750 -10.689 68.354 1.00 68.06 83 GLY A N 1
ATOM 669 C CA . GLY A 1 83 ? -73.960 -9.606 69.313 1.00 68.06 83 GLY A CA 1
ATOM 670 C C . GLY A 1 83 ? -75.447 -9.350 69.593 1.00 68.06 83 GLY A C 1
ATOM 671 O O . GLY A 1 83 ? -76.330 -9.739 68.830 1.00 68.06 83 GLY A O 1
ATOM 672 N N . ASP A 1 84 ? -75.745 -8.697 70.714 1.00 64.69 84 ASP A N 1
ATOM 673 C CA . ASP A 1 84 ? -77.109 -8.314 71.123 1.00 64.69 84 ASP A CA 1
ATOM 674 C C . ASP A 1 84 ? -77.394 -6.808 70.909 1.00 64.69 84 ASP A C 1
ATOM 676 O O . ASP A 1 84 ? -78.419 -6.287 71.354 1.00 64.69 84 ASP A O 1
ATOM 680 N N . GLY A 1 85 ? -76.472 -6.097 70.246 1.00 59.97 85 GLY A N 1
ATOM 681 C CA . GLY A 1 85 ? -76.520 -4.651 70.012 1.00 59.97 85 GLY A CA 1
ATOM 682 C C . GLY A 1 85 ? -76.215 -3.779 71.240 1.00 59.97 85 GLY A C 1
ATOM 683 O O . GLY A 1 85 ? -76.150 -2.560 71.097 1.00 59.97 85 GLY A O 1
ATOM 684 N N . LYS A 1 86 ? -76.023 -4.364 72.432 1.00 59.31 86 LYS A N 1
ATOM 685 C CA . LYS A 1 86 ? -75.706 -3.655 73.690 1.00 59.31 86 LYS A CA 1
ATOM 686 C C . LYS A 1 86 ? -74.370 -4.078 74.307 1.00 59.31 86 LYS A C 1
ATOM 688 O O . LYS A 1 86 ? -73.789 -3.304 75.063 1.00 59.31 86 LYS A O 1
ATOM 693 N N . SER A 1 87 ? -73.904 -5.275 73.983 1.00 58.03 87 SER A N 1
ATOM 694 C CA . SER A 1 87 ? -72.703 -5.920 74.499 1.00 58.03 87 SER A CA 1
ATOM 695 C C . SER A 1 87 ? -71.778 -6.250 73.330 1.00 58.03 87 SER A C 1
ATOM 697 O O . SER A 1 87 ? -72.230 -6.788 72.315 1.00 58.03 87 SER A O 1
ATOM 699 N N . ASP A 1 88 ? -70.485 -5.954 73.467 1.00 52.50 88 ASP A N 1
ATOM 700 C CA . ASP A 1 88 ? -69.500 -6.331 72.453 1.00 52.50 88 ASP A CA 1
ATOM 701 C C . ASP A 1 88 ? -69.434 -7.868 72.313 1.00 52.50 88 ASP A C 1
ATOM 703 O O . ASP A 1 88 ? -69.461 -8.585 73.323 1.00 52.50 88 ASP A O 1
ATOM 707 N N . PRO A 1 89 ? -69.350 -8.406 71.081 1.00 62.28 89 PRO A N 1
ATOM 708 C CA . PRO A 1 89 ? -69.284 -9.844 70.850 1.00 62.28 89 PRO A CA 1
ATOM 709 C C . PRO A 1 89 ? -68.060 -10.455 71.545 1.00 62.28 89 PRO A C 1
ATOM 711 O O . PRO A 1 89 ? -66.945 -9.931 71.491 1.00 62.28 89 PRO A O 1
ATOM 714 N N . SER A 1 90 ? -68.262 -11.592 72.212 1.00 61.59 90 SER A N 1
ATOM 715 C CA . SER A 1 90 ? -67.192 -12.279 72.940 1.00 61.59 90 SER A CA 1
ATOM 716 C C . SER A 1 90 ? -66.246 -13.009 71.973 1.00 61.59 90 SER A C 1
ATOM 718 O O . SER A 1 90 ? -66.709 -13.636 71.021 1.00 61.59 90 SER A O 1
ATOM 720 N N . PRO A 1 91 ? -64.917 -12.997 72.195 1.00 65.31 91 PRO A N 1
ATOM 721 C CA . PRO A 1 91 ? -63.969 -13.643 71.290 1.00 65.31 91 PRO A CA 1
ATOM 722 C C . PRO A 1 91 ? -64.057 -15.175 71.394 1.00 65.31 91 PRO A C 1
ATOM 724 O O . PRO A 1 91 ? -63.490 -15.783 72.300 1.00 65.31 91 PRO A O 1
ATOM 727 N N . LEU A 1 92 ? -64.752 -15.802 70.441 1.00 69.69 92 LEU A N 1
ATOM 728 C CA . LEU A 1 92 ? -64.958 -17.258 70.393 1.00 69.69 92 LEU A CA 1
ATOM 729 C C . LEU A 1 92 ? -63.823 -18.009 69.685 1.00 69.69 92 LEU A C 1
ATOM 731 O O . LEU A 1 92 ? -63.413 -19.087 70.118 1.00 69.69 92 LEU A O 1
ATOM 735 N N . PHE A 1 93 ? -63.293 -17.439 68.600 1.00 73.69 93 PHE A N 1
ATOM 736 C CA . PHE A 1 93 ? -62.285 -18.081 67.758 1.00 73.69 93 PHE A CA 1
ATOM 737 C C . PHE A 1 93 ? -60.999 -17.264 67.712 1.00 73.69 93 PHE A C 1
ATOM 739 O O . PHE A 1 93 ? -61.014 -16.045 67.555 1.00 73.69 93 PHE A O 1
ATOM 746 N N . LYS A 1 94 ? -59.859 -17.954 67.791 1.00 70.06 94 LYS A N 1
ATOM 747 C CA . LYS A 1 94 ? -58.546 -17.353 67.552 1.00 70.06 94 LYS A CA 1
ATOM 748 C C . LYS A 1 94 ? -58.090 -17.686 66.136 1.00 70.06 94 LYS A C 1
ATOM 750 O O . LYS A 1 94 ? -57.810 -18.847 65.843 1.00 70.06 94 LYS A O 1
ATOM 755 N N . LEU A 1 95 ? -57.989 -16.661 65.293 1.00 72.81 95 LEU A N 1
ATOM 756 C CA . LEU A 1 95 ? -57.581 -16.781 63.895 1.00 72.81 95 LEU A CA 1
ATOM 757 C C . LEU A 1 95 ? -56.152 -16.272 63.716 1.00 72.81 95 LEU A C 1
ATOM 759 O O . LEU A 1 95 ? -55.808 -15.173 64.152 1.00 72.81 95 LEU A O 1
ATOM 763 N N . SER A 1 96 ? -55.315 -17.082 63.073 1.00 69.06 96 SER A N 1
ATOM 764 C CA . SER A 1 96 ? -53.950 -16.712 62.706 1.00 69.06 96 SER A CA 1
ATOM 765 C C . SER A 1 96 ? -53.894 -16.448 61.209 1.00 69.06 96 SER A C 1
ATOM 767 O O . SER A 1 96 ? -54.216 -17.322 60.415 1.00 69.06 96 SER A O 1
ATOM 769 N N . MET A 1 97 ? -53.472 -15.249 60.822 1.00 70.31 97 MET A N 1
ATOM 770 C CA . MET A 1 97 ? -53.251 -14.882 59.422 1.00 70.31 97 MET A CA 1
ATOM 771 C C . MET A 1 97 ? -51.807 -15.218 59.042 1.00 70.31 97 MET A C 1
ATOM 773 O O . MET A 1 97 ? -50.879 -14.671 59.649 1.00 7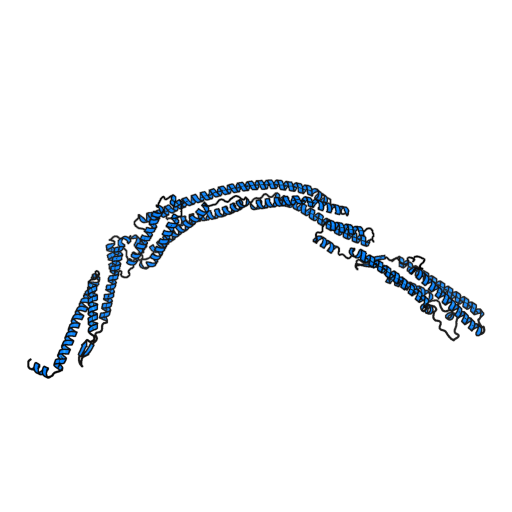0.31 97 MET A O 1
ATOM 777 N N . ILE A 1 98 ? -51.624 -16.112 58.074 1.00 70.12 98 ILE A N 1
ATOM 778 C CA . ILE A 1 98 ? -50.325 -16.641 57.648 1.00 70.12 98 ILE A CA 1
ATOM 779 C C . ILE A 1 98 ? -50.151 -16.355 56.154 1.00 70.12 98 ILE A C 1
ATOM 781 O O . ILE A 1 98 ? -51.065 -16.565 55.365 1.00 70.12 98 ILE A O 1
ATOM 785 N N . LEU A 1 99 ? -48.973 -15.867 55.765 1.00 68.00 99 LEU A N 1
ATOM 786 C CA . LEU A 1 99 ? -48.589 -15.742 54.360 1.00 68.00 99 LEU A CA 1
ATOM 787 C C . LEU A 1 99 ? -48.011 -17.083 53.899 1.00 68.00 99 LEU A C 1
ATOM 789 O O . LEU A 1 99 ? -46.995 -17.528 54.438 1.00 68.00 99 LEU A O 1
ATOM 793 N N . ASN A 1 100 ? -48.647 -17.727 52.924 1.00 64.62 100 ASN A N 1
ATOM 794 C CA . ASN A 1 100 ? -48.138 -18.962 52.345 1.00 64.62 100 ASN A CA 1
ATOM 795 C C . ASN A 1 100 ? -47.131 -18.631 51.234 1.00 64.62 100 ASN A C 1
ATOM 797 O O . ASN A 1 100 ? -47.484 -18.131 50.166 1.00 64.62 100 ASN A O 1
ATOM 801 N N . LEU A 1 101 ? -45.859 -18.918 51.509 1.00 58.03 101 LEU A N 1
ATOM 802 C CA . LEU A 1 101 ? -44.724 -18.573 50.648 1.00 58.03 101 LEU A CA 1
ATOM 803 C C . LEU A 1 101 ? -44.732 -19.309 49.300 1.00 58.03 101 LEU A C 1
ATOM 805 O O . LEU A 1 101 ? -44.148 -18.812 48.345 1.00 58.03 101 LEU A O 1
ATOM 809 N N . ASN A 1 102 ? -45.417 -20.452 49.197 1.00 55.44 102 ASN A N 1
ATOM 810 C CA . ASN A 1 102 ? -45.471 -21.236 47.960 1.00 55.44 102 ASN A CA 1
ATOM 811 C C . ASN A 1 102 ? -46.583 -20.769 47.012 1.00 55.44 102 ASN A C 1
ATOM 813 O O . ASN A 1 102 ? -46.492 -20.975 45.806 1.00 55.44 102 ASN A O 1
ATOM 817 N N . THR A 1 103 ? -47.646 -20.168 47.551 1.00 58.81 103 THR A N 1
ATOM 818 C CA . THR A 1 103 ? -48.815 -19.727 46.773 1.00 58.81 103 THR A CA 1
ATOM 819 C C . THR A 1 103 ? -48.897 -18.210 46.630 1.00 58.81 103 THR A C 1
ATOM 821 O O . THR A 1 103 ? -49.709 -17.727 45.843 1.00 58.81 103 THR A O 1
ATOM 824 N N . GLY A 1 104 ? -48.083 -17.454 47.379 1.00 62.22 104 GLY A N 1
ATOM 825 C CA . GLY A 1 104 ? -48.073 -15.988 47.365 1.00 62.22 104 GLY A CA 1
ATOM 826 C C . GLY A 1 104 ? -49.346 -15.356 47.937 1.00 62.22 104 GLY A C 1
ATOM 827 O O . GLY A 1 104 ? -49.588 -14.171 47.712 1.00 62.22 104 GLY A O 1
ATOM 828 N N . LYS A 1 105 ? -50.162 -16.141 48.651 1.00 65.44 105 LYS A N 1
ATOM 829 C CA . LYS A 1 105 ? -51.466 -15.736 49.184 1.00 65.44 105 LYS A CA 1
ATOM 830 C C . LYS A 1 105 ? -51.463 -15.685 50.700 1.00 65.44 105 LYS A C 1
ATOM 832 O O . LYS A 1 105 ? -50.746 -16.430 51.375 1.00 65.44 105 LYS A O 1
ATOM 837 N N . VAL A 1 106 ? -52.271 -14.779 51.227 1.00 69.62 106 VAL A N 1
ATOM 838 C CA . VAL A 1 106 ? -52.515 -14.658 52.657 1.00 69.62 106 VAL A CA 1
ATOM 839 C C . VAL A 1 106 ? -53.723 -15.525 52.979 1.00 69.62 106 VAL A C 1
ATOM 841 O O . VAL A 1 106 ? -54.774 -15.358 52.373 1.00 69.62 106 VAL A O 1
ATOM 844 N N . ASP A 1 107 ? -53.586 -16.424 53.948 1.00 69.12 107 ASP A N 1
ATOM 845 C CA . ASP A 1 107 ? -54.656 -17.329 54.362 1.00 69.12 107 ASP A CA 1
ATOM 846 C C . ASP A 1 107 ? -54.889 -17.243 55.879 1.00 69.12 107 ASP A C 1
ATOM 848 O O . ASP A 1 107 ? -53.988 -16.926 56.667 1.00 69.12 107 ASP A O 1
ATOM 852 N N . PHE A 1 108 ? -56.117 -17.543 56.311 1.00 73.44 108 PHE A N 1
ATOM 853 C CA . PHE A 1 108 ? -56.449 -17.714 57.726 1.00 73.44 108 PHE A CA 1
ATOM 854 C C . PHE A 1 108 ? -56.304 -19.177 58.144 1.00 73.44 108 PHE A C 1
ATOM 856 O O . PHE A 1 108 ? -56.693 -20.095 57.427 1.00 73.44 108 PHE A O 1
ATOM 863 N N . THR A 1 109 ? -55.766 -19.400 59.340 1.00 70.50 109 THR A N 1
ATOM 864 C CA . THR A 1 109 ? -55.704 -20.713 59.984 1.00 70.50 109 THR A CA 1
ATOM 865 C C . THR A 1 109 ? -56.329 -20.624 61.380 1.00 70.50 109 THR A C 1
ATOM 867 O O . THR A 1 109 ? -55.815 -19.866 62.215 1.00 70.50 109 THR A O 1
ATOM 870 N N . PRO A 1 110 ? -57.387 -21.398 61.693 1.00 72.44 110 PRO A N 1
ATOM 871 C CA . PRO A 1 110 ? -58.146 -22.298 60.805 1.00 72.44 110 PRO A CA 1
ATOM 872 C C . PRO A 1 110 ? -58.872 -21.543 59.677 1.00 72.44 110 PRO A C 1
ATOM 874 O O . PRO A 1 110 ? -59.080 -20.334 59.786 1.00 72.44 110 PRO A O 1
ATOM 877 N N . SER A 1 111 ? -59.221 -22.237 58.590 1.00 74.94 111 SER A N 1
ATOM 878 C CA . SER A 1 111 ? -59.903 -21.596 57.464 1.00 74.94 111 SER A CA 1
ATOM 879 C C . SER A 1 111 ? -61.344 -21.230 57.827 1.00 74.94 111 SER A C 1
ATOM 881 O O . SER A 1 111 ? -61.945 -21.786 58.746 1.00 74.94 111 SER A O 1
ATOM 883 N N . ILE A 1 112 ? -61.927 -20.304 57.070 1.00 76.44 112 ILE A N 1
ATOM 884 C CA . ILE A 1 112 ? -63.348 -19.943 57.178 1.00 76.44 112 ILE A CA 1
ATOM 885 C C . ILE A 1 112 ? -64.247 -21.182 57.039 1.00 76.44 112 ILE A C 1
ATOM 887 O O . ILE A 1 112 ? -65.229 -21.331 57.765 1.00 76.44 112 ILE A O 1
ATOM 891 N N . VAL A 1 113 ? -63.894 -22.087 56.123 1.00 79.25 113 VAL A N 1
ATOM 892 C CA . VAL A 1 113 ? -64.632 -23.334 55.890 1.00 79.25 113 VAL A CA 1
ATOM 893 C C . VAL A 1 113 ? -64.573 -24.226 57.132 1.00 79.25 113 VAL A C 1
ATOM 895 O O . VAL A 1 113 ? -65.600 -24.759 57.550 1.00 79.25 113 VAL A O 1
ATOM 898 N N . ASP A 1 114 ? -63.408 -24.308 57.779 1.00 79.44 114 ASP A N 1
ATOM 899 C CA . ASP A 1 114 ? -63.233 -25.075 59.017 1.00 79.44 114 ASP A CA 1
ATOM 900 C C . ASP A 1 114 ? -64.037 -24.482 60.185 1.00 79.44 114 ASP A C 1
ATOM 902 O O . ASP A 1 114 ? -64.558 -25.227 61.015 1.00 79.44 114 ASP A O 1
ATOM 906 N N . LEU A 1 115 ? -64.163 -23.151 60.259 1.00 78.12 115 LEU A N 1
ATOM 907 C CA . LEU A 1 115 ? -64.982 -22.482 61.277 1.00 78.12 115 LEU A CA 1
ATOM 908 C C . LEU A 1 115 ? -66.471 -22.793 61.105 1.00 78.12 115 LEU A C 1
ATOM 910 O O . LEU A 1 115 ? -67.138 -23.163 62.072 1.00 78.12 115 LEU A O 1
ATOM 914 N N . ILE A 1 116 ? -66.985 -22.678 59.877 1.00 80.31 116 ILE A N 1
ATOM 915 C CA . ILE A 1 116 ? -68.383 -23.002 59.560 1.00 80.31 116 ILE A CA 1
ATOM 916 C C . ILE A 1 116 ? -68.664 -24.472 59.882 1.00 80.31 116 ILE A C 1
ATOM 918 O O . ILE A 1 116 ? -69.705 -24.786 60.462 1.00 80.31 116 ILE A O 1
ATOM 922 N N . GLN A 1 117 ? -67.732 -25.371 59.554 1.00 82.81 117 GLN A N 1
ATOM 923 C CA . GLN A 1 117 ? -67.871 -26.787 59.875 1.00 82.81 117 GLN A CA 1
ATOM 924 C C . GLN A 1 117 ? -67.884 -27.031 61.389 1.00 82.81 117 GLN A C 1
ATOM 926 O O . GLN A 1 117 ? -68.727 -27.776 61.874 1.00 82.81 117 GLN A O 1
ATOM 931 N N . MET A 1 118 ? -67.031 -26.347 62.156 1.00 81.19 118 MET A N 1
ATOM 932 C CA . MET A 1 118 ? -67.001 -26.489 63.614 1.00 81.19 118 MET A CA 1
ATOM 933 C C . MET A 1 118 ? -68.326 -26.073 64.272 1.00 81.19 118 MET A C 1
ATOM 935 O O . MET A 1 118 ? -68.766 -26.719 65.219 1.00 81.19 118 MET A O 1
ATOM 939 N N . ILE A 1 119 ? -68.980 -25.023 63.768 1.00 82.81 119 ILE A N 1
ATOM 940 C CA . ILE A 1 119 ? -70.284 -24.567 64.278 1.00 82.81 119 ILE A CA 1
ATOM 941 C C . ILE A 1 119 ? -71.394 -25.567 63.926 1.00 82.81 119 ILE A C 1
ATOM 943 O O . ILE A 1 119 ? -72.245 -25.852 64.770 1.00 82.81 119 ILE A O 1
ATOM 947 N N . LYS A 1 120 ? -71.360 -26.145 62.717 1.00 83.62 120 LYS A N 1
ATOM 948 C CA . LYS A 1 120 ? -72.274 -27.227 62.315 1.00 83.62 120 LYS A CA 1
ATOM 949 C C . LYS A 1 120 ? -72.119 -28.459 63.204 1.00 83.62 120 LYS A C 1
ATOM 951 O O . LYS A 1 120 ? -73.113 -28.956 63.720 1.00 83.62 120 LYS A O 1
ATOM 956 N N . ASP A 1 121 ? -70.883 -28.876 63.469 1.00 83.44 121 ASP A N 1
ATOM 957 C CA . ASP A 1 121 ? -70.602 -30.022 64.335 1.00 83.44 121 ASP A CA 1
ATOM 958 C C . ASP A 1 121 ? -71.149 -29.810 65.761 1.00 83.44 121 ASP A C 1
ATOM 960 O O . ASP A 1 121 ? -71.637 -30.751 66.385 1.00 83.44 121 ASP A O 1
ATOM 964 N N . VAL A 1 122 ? -71.087 -28.580 66.292 1.00 83.00 122 VAL A N 1
ATOM 965 C CA . VAL A 1 122 ? -71.643 -28.243 67.617 1.00 83.00 122 VAL A CA 1
ATOM 966 C C . VAL A 1 122 ? -73.172 -28.299 67.613 1.00 83.00 122 VAL A C 1
ATOM 968 O O . VAL A 1 122 ? -73.754 -28.830 68.558 1.00 83.00 122 VAL A O 1
ATOM 971 N N . TYR A 1 123 ? -73.829 -27.802 66.563 1.00 84.94 123 TYR A N 1
ATOM 972 C CA . TYR A 1 123 ? -75.283 -27.921 66.413 1.00 84.94 123 TYR A CA 1
ATOM 973 C C . TYR A 1 123 ? -75.727 -29.389 66.376 1.00 84.94 123 TYR A C 1
ATOM 975 O O . TYR A 1 123 ? -76.609 -29.783 67.141 1.00 84.94 123 TYR A O 1
ATOM 983 N N . ASP A 1 124 ? -75.058 -30.215 65.568 1.00 83.50 124 ASP A N 1
ATOM 984 C CA . ASP A 1 124 ? -75.355 -31.646 65.473 1.00 83.50 124 ASP A CA 1
ATOM 985 C C . ASP A 1 124 ? -75.148 -32.353 66.820 1.00 83.50 124 ASP A C 1
ATOM 987 O O . ASP A 1 124 ? -75.954 -33.195 67.218 1.00 83.50 124 ASP A O 1
ATOM 991 N N . GLN A 1 125 ? -74.103 -31.980 67.565 1.00 82.88 125 GLN A N 1
ATOM 992 C CA . GLN A 1 125 ? -73.851 -32.497 68.911 1.00 82.88 125 GLN A CA 1
ATOM 993 C C . GLN A 1 125 ? -74.950 -32.116 69.910 1.00 82.88 125 GLN A C 1
ATOM 995 O O . GLN A 1 125 ? -75.356 -32.969 70.698 1.00 82.88 125 GLN A O 1
ATOM 1000 N N . ILE A 1 126 ? -75.453 -30.875 69.875 1.00 81.81 126 ILE A N 1
ATOM 1001 C CA . ILE A 1 126 ? -76.576 -30.441 70.724 1.00 81.81 126 ILE A CA 1
ATOM 1002 C C . ILE A 1 126 ? -77.817 -31.278 70.410 1.00 81.81 126 ILE A C 1
ATOM 1004 O O . ILE A 1 126 ? -78.465 -31.772 71.329 1.00 81.81 126 ILE A O 1
ATOM 1008 N N . MET A 1 127 ? -78.126 -31.498 69.129 1.00 80.88 127 MET A N 1
ATOM 1009 C CA . MET A 1 127 ? -79.280 -32.312 68.733 1.00 80.88 127 MET A CA 1
ATOM 1010 C C . MET A 1 127 ? -79.140 -33.763 69.206 1.00 80.88 127 MET A C 1
ATOM 1012 O O . MET A 1 127 ? -80.093 -34.334 69.740 1.00 80.88 127 MET A O 1
ATOM 1016 N N . GLN A 1 128 ? -77.953 -34.362 69.060 1.00 80.44 128 GLN A N 1
ATOM 1017 C CA . GLN A 1 128 ? -77.706 -35.762 69.425 1.00 80.44 128 GLN A CA 1
ATOM 1018 C C . GLN A 1 128 ? -77.962 -36.078 70.906 1.00 80.44 128 GLN A C 1
ATOM 1020 O O . GLN A 1 128 ? -78.341 -37.211 71.203 1.00 80.44 128 GLN A O 1
ATOM 1025 N N . ILE A 1 129 ? -77.830 -35.102 71.815 1.00 82.88 129 ILE A N 1
ATOM 1026 C CA . ILE A 1 129 ? -78.121 -35.278 73.252 1.00 82.88 129 ILE A CA 1
ATOM 1027 C C . ILE A 1 129 ? -79.557 -35.785 73.471 1.00 82.88 129 ILE A C 1
ATOM 1029 O O . ILE A 1 129 ? -79.820 -36.664 74.290 1.00 82.88 129 ILE A O 1
ATOM 1033 N N . TYR A 1 130 ? -80.505 -35.277 72.687 1.00 80.19 130 TYR A N 1
ATOM 1034 C CA . TYR A 1 130 ? -81.930 -35.546 72.876 1.00 80.19 130 TYR A CA 1
ATOM 1035 C C . TYR A 1 130 ? -82.408 -36.833 72.188 1.00 80.19 130 TYR A C 1
ATOM 1037 O O . TYR A 1 130 ? -83.558 -37.236 72.364 1.00 80.19 130 TYR A O 1
ATOM 1045 N N . LYS A 1 131 ? -81.535 -37.517 71.431 1.00 78.38 131 LYS A N 1
ATOM 1046 C CA . LYS A 1 131 ? -81.869 -38.739 70.677 1.00 78.38 131 LYS A CA 1
ATOM 1047 C C . LYS A 1 131 ? -82.340 -39.890 71.569 1.00 78.38 131 LYS A C 1
ATOM 1049 O O . LYS A 1 131 ? -83.140 -40.716 71.138 1.00 78.38 131 LYS A O 1
ATOM 1054 N N . HIS A 1 132 ? -81.826 -39.960 72.794 1.00 74.69 132 HIS A N 1
ATOM 1055 C CA . HIS A 1 132 ? -82.042 -41.087 73.702 1.00 74.69 132 HIS A CA 1
ATOM 1056 C C . HIS A 1 132 ? -83.247 -40.923 74.636 1.00 74.69 132 HIS A C 1
ATOM 1058 O O . HIS A 1 132 ? -83.503 -41.828 75.425 1.00 74.69 132 HIS A O 1
ATOM 1064 N N . ILE A 1 133 ? -83.987 -39.810 74.552 1.00 77.62 133 ILE A N 1
ATOM 1065 C CA . ILE A 1 133 ? -85.160 -39.560 75.397 1.00 77.62 133 ILE A CA 1
ATOM 1066 C C . ILE A 1 133 ? -86.381 -40.264 74.778 1.00 77.62 133 ILE A C 1
ATOM 1068 O O . ILE A 1 133 ? -86.830 -39.868 73.694 1.00 77.62 133 ILE A O 1
ATOM 1072 N N . PRO A 1 134 ? -86.929 -41.310 75.423 1.00 73.00 134 PRO A N 1
ATOM 1073 C CA . PRO A 1 134 ? -88.102 -42.001 74.910 1.00 73.00 134 PRO A CA 1
ATOM 1074 C C . PRO A 1 134 ? -89.370 -41.166 75.138 1.00 73.00 134 PRO A C 1
ATOM 1076 O O . PRO A 1 134 ? -89.451 -40.381 76.081 1.00 73.00 134 PRO A O 1
ATOM 1079 N N . ARG A 1 135 ? -90.396 -41.358 74.300 1.00 78.12 135 ARG A N 1
ATOM 1080 C CA . ARG A 1 135 ? -91.724 -40.764 74.536 1.00 78.12 135 ARG A CA 1
ATOM 1081 C C . ARG A 1 135 ? -92.384 -41.456 75.719 1.00 78.12 135 ARG A C 1
ATOM 1083 O O . ARG A 1 135 ? -92.386 -42.691 75.772 1.00 78.12 135 ARG A O 1
ATOM 1090 N N . LEU A 1 136 ? -93.003 -40.698 76.620 1.00 74.38 136 LEU A N 1
ATOM 1091 C CA . LEU A 1 136 ? -93.640 -41.269 77.813 1.00 74.38 136 LEU A CA 1
ATOM 1092 C C . LEU A 1 136 ? -94.756 -42.250 77.431 1.00 74.38 136 LEU A C 1
ATOM 1094 O O . LEU A 1 136 ? -94.857 -43.326 78.020 1.00 74.38 136 LEU A O 1
ATOM 1098 N N . GLY A 1 137 ? -95.503 -41.946 76.365 1.00 67.38 137 GLY A N 1
ATOM 1099 C CA . GLY A 1 137 ? -96.517 -42.846 75.807 1.00 67.38 137 GLY A CA 1
ATOM 1100 C C . GLY A 1 137 ? -95.967 -44.176 75.277 1.00 67.38 137 GLY A C 1
ATOM 1101 O O . GLY A 1 137 ? -96.693 -45.159 75.247 1.00 67.38 137 GLY A O 1
ATOM 1102 N N . SER A 1 138 ? -94.688 -44.254 74.898 1.00 69.31 138 SER A N 1
ATOM 1103 C CA . SER A 1 138 ? -94.084 -45.505 74.404 1.00 69.31 138 SER A CA 1
ATOM 1104 C C . SER A 1 138 ? -93.548 -46.421 75.511 1.00 69.31 138 SER A C 1
ATOM 1106 O O . SER A 1 138 ? -93.407 -47.617 75.288 1.00 69.31 138 SER A O 1
ATOM 1108 N N . VAL A 1 139 ? -93.254 -45.880 76.699 1.00 71.44 139 VAL A N 1
ATOM 1109 C CA . VAL A 1 139 ? -92.637 -46.626 77.818 1.00 71.44 139 VAL A CA 1
ATOM 1110 C C . VAL A 1 139 ? -93.658 -47.035 78.883 1.00 71.44 139 VAL A C 1
ATOM 1112 O O . VAL A 1 139 ? -93.448 -48.007 79.606 1.00 71.44 139 VAL A O 1
ATOM 1115 N N . LEU A 1 140 ? -94.751 -46.282 79.016 1.00 68.44 140 LEU A N 1
ATOM 1116 C CA . LEU A 1 140 ? -95.754 -46.475 80.067 1.00 68.44 140 LEU A CA 1
ATOM 1117 C C . LEU A 1 140 ? -96.937 -47.368 79.645 1.00 68.44 140 LEU A C 1
ATOM 1119 O O . LEU A 1 140 ? -97.847 -47.565 80.450 1.00 68.44 140 LEU A O 1
ATOM 1123 N N . HIS A 1 141 ? -96.944 -47.913 78.424 1.00 64.75 141 HIS A N 1
ATOM 1124 C CA . HIS A 1 141 ? -98.042 -48.737 77.906 1.00 64.75 141 HIS A CA 1
ATOM 1125 C C . HIS A 1 141 ? -97.587 -50.164 77.549 1.00 64.75 141 HIS A C 1
ATOM 1127 O O . HIS A 1 141 ? -96.716 -50.342 76.704 1.00 64.75 141 HIS A O 1
ATOM 1133 N N . GLU A 1 142 ? -98.220 -51.168 78.170 1.00 52.22 142 GLU A N 1
ATOM 1134 C CA . GLU A 1 142 ? -98.196 -52.584 77.766 1.00 52.22 142 GLU A CA 1
ATOM 1135 C C . GLU A 1 142 ? -99.514 -52.908 77.023 1.00 52.22 142 GLU A C 1
ATOM 1137 O O . GLU A 1 142 ? -100.601 -52.758 77.577 1.00 52.22 142 GLU A O 1
ATOM 1142 N N . ASP A 1 143 ? -99.404 -53.265 75.739 1.00 48.62 143 ASP A N 1
ATOM 1143 C CA . ASP A 1 143 ? -100.350 -53.987 74.866 1.00 48.62 143 ASP A CA 1
ATOM 1144 C C . ASP A 1 143 ? -101.869 -53.974 75.159 1.00 48.62 143 ASP A C 1
ATOM 1146 O O . ASP A 1 143 ? -102.469 -55.032 75.347 1.00 48.62 143 ASP A O 1
ATOM 1150 N N . HIS A 1 144 ? -102.561 -52.837 75.009 1.00 43.41 144 HIS A N 1
ATOM 1151 C CA . HIS A 1 144 ? -104.001 -52.834 74.679 1.00 43.41 144 HIS A CA 1
ATOM 1152 C C . HIS A 1 144 ? -104.289 -51.877 73.508 1.00 43.41 144 HIS A C 1
ATOM 1154 O O . HIS A 1 144 ? -104.005 -50.684 73.565 1.00 43.41 144 HIS A O 1
ATOM 1160 N N . GLY A 1 145 ? -104.770 -52.444 72.396 1.00 42.12 145 GLY A N 1
ATOM 1161 C CA . GLY A 1 145 ? -104.657 -51.876 71.051 1.00 42.12 145 GLY A CA 1
ATOM 1162 C C . GLY A 1 145 ? -105.508 -50.641 70.728 1.00 42.12 145 GLY A C 1
ATOM 1163 O O . GLY A 1 145 ? -106.666 -50.541 71.122 1.00 42.12 145 GLY A O 1
ATOM 1164 N N . GLY A 1 146 ? -104.926 -49.763 69.895 1.00 43.75 146 GLY A N 1
ATOM 1165 C CA . GLY A 1 146 ? -105.634 -48.737 69.117 1.00 43.75 146 GLY A CA 1
ATOM 1166 C C . GLY A 1 146 ? -104.982 -47.342 69.047 1.00 43.75 146 GLY A C 1
ATOM 1167 O O . GLY A 1 146 ? -105.583 -46.404 69.547 1.00 43.75 146 GLY A O 1
ATOM 1168 N N . PHE A 1 147 ? -103.843 -47.201 68.334 1.00 49.22 147 PHE A N 1
ATOM 1169 C CA . PHE A 1 147 ? -103.169 -45.946 67.873 1.00 49.22 147 PHE A CA 1
ATOM 1170 C C . PHE A 1 147 ? -102.580 -45.000 68.957 1.00 49.22 147 PHE A C 1
ATOM 1172 O O . PHE A 1 147 ? -103.128 -44.889 70.040 1.00 49.22 147 PHE A O 1
ATOM 1179 N N . GLN A 1 148 ? -101.457 -44.273 68.785 1.00 48.62 148 GLN A N 1
ATOM 1180 C CA . GLN A 1 148 ? -100.681 -43.767 67.629 1.00 48.62 148 GLN A CA 1
ATOM 1181 C C . GLN A 1 148 ? -99.186 -44.157 67.770 1.00 48.62 148 GLN A C 1
ATOM 1183 O O . GLN A 1 148 ? -98.651 -44.134 68.875 1.00 48.62 148 GLN A O 1
ATOM 1188 N N . VAL A 1 149 ? -98.476 -44.464 66.672 1.00 50.06 149 VAL A N 1
ATOM 1189 C CA . VAL A 1 149 ? -97.001 -44.591 66.700 1.00 50.06 149 VAL A CA 1
ATOM 1190 C C . VAL A 1 149 ? -96.424 -43.218 67.038 1.00 50.06 149 VAL A C 1
ATOM 1192 O O . VAL A 1 149 ? -96.406 -42.326 66.187 1.00 50.06 149 VAL A O 1
ATOM 1195 N N . PHE A 1 150 ? -95.988 -43.020 68.280 1.00 56.34 150 PHE A N 1
ATOM 1196 C CA . PHE A 1 150 ? -95.326 -41.781 68.661 1.00 56.34 150 PHE A CA 1
ATOM 1197 C C . PHE A 1 150 ? -94.003 -41.680 67.893 1.00 56.34 150 PHE A C 1
ATOM 1199 O O . PHE A 1 150 ? -93.138 -42.550 68.013 1.00 56.34 150 PHE A O 1
ATOM 1206 N N . ARG A 1 151 ? -93.838 -40.626 67.080 1.00 61.44 151 ARG A N 1
ATOM 1207 C CA . ARG A 1 151 ? -92.510 -40.269 66.561 1.00 61.44 151 ARG A CA 1
ATOM 1208 C C . ARG A 1 151 ? -91.593 -39.999 67.747 1.00 61.44 151 ARG A C 1
ATOM 1210 O O . ARG A 1 151 ? -92.047 -39.498 68.777 1.00 61.44 151 ARG A O 1
ATOM 1217 N N . THR A 1 152 ? -90.314 -40.334 67.609 1.00 70.50 152 THR A N 1
ATOM 1218 C CA . THR A 1 152 ? -89.347 -40.038 68.668 1.00 70.50 152 THR A CA 1
ATOM 1219 C C . THR A 1 152 ? -89.339 -38.532 68.943 1.00 70.50 152 THR A C 1
ATOM 1221 O O . THR A 1 152 ? -89.562 -37.734 68.029 1.00 70.50 152 THR A O 1
ATOM 1224 N N . VAL A 1 153 ? -89.090 -38.127 70.196 1.00 71.62 153 VAL A N 1
ATOM 1225 C CA . VAL A 1 153 ? -88.971 -36.699 70.560 1.00 71.62 153 VAL A CA 1
ATOM 1226 C C . VAL A 1 153 ? -87.976 -36.007 69.620 1.00 71.62 153 VAL A C 1
ATOM 1228 O O . VAL A 1 153 ? -88.240 -34.923 69.110 1.00 71.62 153 VAL A O 1
ATOM 1231 N N . PHE A 1 154 ? -86.881 -36.698 69.307 1.00 77.12 154 PHE A N 1
ATOM 1232 C CA . PHE A 1 154 ? -85.836 -36.264 68.389 1.00 77.12 154 PHE A CA 1
ATOM 1233 C C . PHE A 1 154 ? -86.341 -35.929 66.973 1.00 77.12 154 PHE A C 1
ATOM 1235 O O . PHE A 1 154 ? -86.041 -34.851 66.467 1.00 77.12 154 PHE A O 1
ATOM 1242 N N . ASP A 1 155 ? -87.160 -36.780 66.346 1.00 74.69 155 ASP A N 1
ATOM 1243 C CA . ASP A 1 155 ? -87.668 -36.528 64.985 1.00 74.69 155 ASP A CA 1
ATOM 1244 C C . ASP A 1 155 ? -88.570 -35.288 64.901 1.00 74.69 155 ASP A C 1
ATOM 1246 O O . ASP A 1 155 ? -88.633 -34.623 63.861 1.00 74.69 155 ASP A O 1
ATOM 1250 N N . THR A 1 156 ? -89.293 -34.989 65.983 1.00 76.94 156 THR A N 1
ATOM 1251 C CA . THR A 1 156 ? -90.140 -33.795 66.086 1.00 76.94 156 THR A CA 1
ATOM 1252 C C . THR A 1 156 ? -89.297 -32.543 66.322 1.00 76.94 156 THR A C 1
ATOM 1254 O O . THR A 1 156 ? -89.563 -31.513 65.707 1.00 76.94 156 THR A O 1
ATOM 1257 N N . LEU A 1 157 ? -88.243 -32.643 67.140 1.00 79.00 157 LEU A N 1
ATOM 1258 C CA . LEU A 1 157 ? -87.288 -31.556 67.374 1.00 79.00 157 LEU A CA 1
ATOM 1259 C C . LEU A 1 157 ? -86.502 -31.190 66.105 1.00 79.00 157 LEU A C 1
ATOM 1261 O O . LEU A 1 157 ? -86.381 -30.011 65.787 1.00 79.00 157 LEU A O 1
ATOM 1265 N N . CYS A 1 158 ? -86.031 -32.171 65.328 1.00 77.75 158 CYS A N 1
ATOM 1266 C CA . CYS A 1 158 ? -85.288 -31.911 64.087 1.00 77.75 158 CYS A CA 1
ATOM 1267 C C . CYS A 1 158 ? -86.127 -31.210 63.003 1.00 77.75 158 CYS A C 1
ATOM 1269 O O . CYS A 1 158 ? -85.580 -30.515 62.146 1.00 77.75 158 CYS A O 1
ATOM 1271 N N . LYS A 1 159 ? -87.454 -31.391 63.012 1.00 79.19 159 LYS A N 1
ATOM 1272 C CA . LYS A 1 159 ? -88.381 -30.778 62.040 1.00 79.19 159 LYS A CA 1
ATOM 1273 C C . LYS A 1 159 ? -88.956 -29.442 62.508 1.00 79.19 159 LYS A C 1
ATOM 1275 O O . LYS A 1 159 ? -89.743 -28.843 61.778 1.00 79.19 159 LYS A O 1
ATOM 1280 N N . ASP A 1 160 ? -88.581 -28.981 63.696 1.00 83.44 160 ASP A N 1
ATOM 1281 C CA . ASP A 1 160 ? -89.073 -27.729 64.250 1.00 83.44 160 ASP A CA 1
ATOM 1282 C C . ASP A 1 160 ? -88.553 -26.528 63.440 1.00 83.44 160 ASP A C 1
ATOM 1284 O O . ASP A 1 160 ? -87.348 -26.365 63.214 1.00 83.44 160 ASP A O 1
ATOM 1288 N N . SER A 1 161 ? -89.471 -25.690 62.957 1.00 81.06 161 SER A N 1
ATOM 1289 C CA . SER A 1 161 ? -89.133 -24.543 62.113 1.00 81.06 161 SER A CA 1
ATOM 1290 C C . SER A 1 161 ? -88.399 -23.441 62.875 1.00 81.06 161 SER A C 1
ATOM 1292 O O . SER A 1 161 ? -87.585 -22.738 62.279 1.00 81.06 161 SER A O 1
ATOM 1294 N N . GLU A 1 162 ? -88.643 -23.283 64.178 1.00 80.56 162 GLU A N 1
ATOM 1295 C CA . GLU A 1 162 ? -88.021 -22.223 64.976 1.00 80.56 162 GLU A CA 1
ATOM 1296 C C . GLU A 1 162 ? -86.577 -22.569 65.352 1.00 80.56 162 GLU A C 1
ATOM 1298 O O . GLU A 1 162 ? -85.700 -21.700 65.301 1.00 80.56 162 GLU A O 1
ATOM 1303 N N . ILE A 1 163 ? -86.309 -23.839 65.678 1.00 83.12 163 ILE A N 1
ATOM 1304 C CA . ILE A 1 163 ? -84.951 -24.348 65.936 1.00 83.12 163 ILE A CA 1
ATOM 1305 C C . ILE A 1 163 ? -84.091 -24.207 64.674 1.00 83.12 163 ILE A C 1
ATOM 1307 O O . ILE A 1 163 ? -82.986 -23.660 64.728 1.00 83.12 163 ILE A O 1
ATOM 1311 N N . ASN A 1 164 ? -84.618 -24.636 63.524 1.00 82.94 164 ASN A N 1
ATOM 1312 C CA . ASN A 1 164 ? -83.922 -24.531 62.242 1.00 82.94 164 ASN A CA 1
ATOM 1313 C C . ASN A 1 164 ? -83.703 -23.069 61.822 1.00 82.94 164 ASN A C 1
ATOM 1315 O O . ASN A 1 164 ? -82.599 -22.713 61.416 1.00 82.94 164 ASN A O 1
ATOM 1319 N N . SER A 1 165 ? -84.703 -22.195 61.990 1.00 84.31 165 SER A N 1
ATOM 1320 C CA . SER A 1 165 ? -84.553 -20.759 61.713 1.00 84.31 165 SER A CA 1
ATOM 1321 C C . SER A 1 165 ? -83.496 -20.100 62.605 1.00 84.31 165 SER A C 1
ATOM 1323 O O . SER A 1 165 ? -82.749 -19.246 62.130 1.00 84.31 165 SER A O 1
ATOM 1325 N N . SER A 1 166 ? -83.404 -20.498 63.877 1.00 83.00 166 SER A N 1
ATOM 1326 C CA . SER A 1 166 ? -82.390 -19.975 64.803 1.00 83.00 166 SER A CA 1
ATOM 1327 C C . SER A 1 166 ? -80.978 -20.383 64.373 1.00 83.00 166 SER A C 1
ATOM 1329 O O . SER A 1 166 ? -80.059 -19.570 64.419 1.00 83.00 166 SER A O 1
ATOM 1331 N N . PHE A 1 167 ? -80.800 -21.618 63.893 1.00 83.31 167 PHE A N 1
ATOM 1332 C CA . PHE A 1 167 ? -79.514 -22.086 63.376 1.00 83.31 167 PHE A CA 1
ATOM 1333 C C . PHE A 1 167 ? -79.117 -21.422 62.047 1.00 83.31 167 PHE A C 1
ATOM 1335 O O . PHE A 1 167 ? -77.960 -21.038 61.877 1.00 83.31 167 PHE A O 1
ATOM 1342 N N . VAL A 1 168 ? -80.069 -21.209 61.131 1.00 84.31 168 VAL A N 1
ATOM 1343 C CA . VAL A 1 168 ? -79.820 -20.461 59.884 1.00 84.31 168 VAL A CA 1
ATOM 1344 C C . VAL A 1 168 ? -79.347 -19.036 60.187 1.00 84.31 168 VAL A C 1
ATOM 1346 O O . VAL A 1 168 ? -78.342 -18.607 59.625 1.00 84.31 168 VAL A O 1
ATOM 1349 N N . GLY A 1 169 ? -79.971 -18.348 61.150 1.00 82.00 169 GLY A N 1
ATOM 1350 C CA . GLY A 1 169 ? -79.536 -17.012 61.578 1.00 82.00 169 GLY A CA 1
ATOM 1351 C C . GLY A 1 169 ? -78.126 -16.972 62.192 1.00 82.00 169 GLY A C 1
ATOM 1352 O O . GLY A 1 169 ? -77.425 -15.964 62.087 1.00 82.00 169 GLY A O 1
ATOM 1353 N N . ILE A 1 170 ? -77.660 -18.074 62.791 1.00 83.56 170 ILE A N 1
ATOM 1354 C CA . ILE A 1 170 ? -76.263 -18.210 63.236 1.00 83.56 170 ILE A CA 1
ATOM 1355 C C . ILE A 1 170 ? -75.326 -18.315 62.025 1.00 83.56 170 ILE A C 1
ATOM 1357 O O . ILE A 1 170 ? -74.307 -17.628 61.976 1.00 83.56 170 ILE A O 1
ATOM 1361 N N . LEU A 1 171 ? -75.663 -19.140 61.029 1.00 81.94 171 LEU A N 1
ATOM 1362 C CA . LEU A 1 171 ? -74.841 -19.320 59.825 1.00 81.94 171 LEU A CA 1
ATOM 1363 C C . LEU A 1 171 ? -74.760 -18.051 58.959 1.00 81.94 171 LEU A C 1
ATOM 1365 O O . LEU A 1 171 ? -73.696 -17.752 58.409 1.00 81.94 171 LEU A O 1
ATOM 1369 N N . GLU A 1 172 ? -75.850 -17.289 58.854 1.00 81.88 172 GLU A N 1
ATOM 1370 C CA . GLU A 1 172 ? -75.871 -15.988 58.172 1.00 81.88 172 GLU A CA 1
ATOM 1371 C C . GLU A 1 172 ? -74.956 -14.974 58.866 1.00 81.88 172 GLU A C 1
ATOM 1373 O O . GLU A 1 172 ? -74.164 -14.295 58.209 1.00 81.88 172 GLU A O 1
ATOM 1378 N N . GLY A 1 173 ? -74.982 -14.933 60.199 1.00 78.19 173 GLY A N 1
ATOM 1379 C CA . GLY A 1 173 ? -74.099 -14.080 60.988 1.00 78.19 173 GLY A CA 1
ATOM 1380 C C . GLY A 1 173 ? -72.617 -14.412 60.816 1.00 78.19 173 GLY A C 1
ATOM 1381 O O . GLY A 1 173 ? -71.805 -13.528 60.536 1.00 78.19 173 GLY A O 1
ATOM 1382 N N . VAL A 1 174 ? -72.267 -15.702 60.858 1.00 78.94 174 VAL A N 1
ATOM 1383 C CA . VAL A 1 174 ? -70.906 -16.172 60.546 1.00 78.94 174 VAL A CA 1
ATOM 1384 C C . VAL A 1 174 ? -70.504 -15.748 59.133 1.00 78.94 174 VAL A C 1
ATOM 1386 O O . VAL A 1 174 ? -69.394 -15.256 58.935 1.00 78.94 174 VAL A O 1
ATOM 1389 N N . SER A 1 175 ? -71.402 -15.874 58.154 1.00 79.19 175 SER A N 1
ATOM 1390 C CA . SER A 1 175 ? -71.143 -15.479 56.762 1.00 79.19 175 SER A CA 1
ATOM 1391 C C . SER A 1 175 ? -70.914 -13.967 56.611 1.00 79.19 175 SER A C 1
ATOM 1393 O O . SER A 1 175 ? -70.051 -13.552 55.837 1.00 79.19 175 SER A O 1
ATOM 1395 N N . SER A 1 176 ? -71.606 -13.133 57.393 1.00 78.69 176 SER A N 1
ATOM 1396 C CA . SER A 1 176 ? -71.377 -11.681 57.429 1.00 78.69 176 SER A CA 1
ATOM 1397 C C . SER A 1 176 ? -69.991 -11.330 57.983 1.00 78.69 176 SER A C 1
ATOM 1399 O O . SER A 1 176 ? -69.242 -10.576 57.357 1.00 78.69 176 SER A O 1
ATOM 1401 N N . VAL A 1 177 ? -69.599 -11.941 59.108 1.00 75.62 177 VAL A N 1
ATOM 1402 C CA . VAL A 1 177 ? -68.251 -11.776 59.689 1.00 75.62 177 VAL A CA 1
ATOM 1403 C C . VAL A 1 177 ? -67.182 -12.233 58.693 1.00 75.62 177 VAL A C 1
ATOM 1405 O O . VAL A 1 177 ? -66.162 -11.575 58.502 1.00 75.62 177 VAL A O 1
ATOM 1408 N N . THR A 1 178 ? -67.452 -13.324 57.980 1.00 73.12 178 THR A N 1
ATOM 1409 C CA . THR A 1 178 ? -66.581 -13.860 56.931 1.00 73.12 178 THR A CA 1
ATOM 1410 C C . THR A 1 178 ? -66.342 -12.856 55.797 1.00 73.12 178 THR A C 1
ATOM 1412 O O . THR A 1 178 ? -65.205 -12.676 55.354 1.00 73.12 178 THR A O 1
ATOM 1415 N N . ALA A 1 179 ? -67.393 -12.174 55.333 1.00 76.12 179 ALA A N 1
ATOM 1416 C CA . ALA A 1 179 ? -67.292 -11.162 54.282 1.00 76.12 179 ALA A CA 1
ATOM 1417 C C . ALA A 1 179 ? -66.465 -9.942 54.728 1.00 76.12 179 ALA A C 1
ATOM 1419 O O . ALA A 1 179 ? -65.715 -9.360 53.942 1.00 76.12 179 ALA A O 1
ATOM 1420 N N . GLU A 1 180 ? -66.559 -9.560 56.000 1.00 75.56 180 GLU A N 1
ATOM 1421 C CA . GLU A 1 180 ? -65.758 -8.481 56.581 1.00 75.56 180 GLU A CA 1
ATOM 1422 C C . GLU A 1 180 ? -64.283 -8.865 56.748 1.00 75.56 180 GLU A C 1
ATOM 1424 O O . GLU A 1 180 ? -63.399 -8.092 56.375 1.00 75.56 180 GLU A O 1
ATOM 1429 N N . MET A 1 181 ? -64.005 -10.100 57.172 1.00 73.38 181 MET A N 1
ATOM 1430 C CA . MET A 1 181 ? -62.646 -10.648 57.173 1.00 73.38 181 MET A CA 1
ATOM 1431 C C . MET A 1 181 ? -62.038 -10.686 55.763 1.00 73.38 181 MET A C 1
ATOM 1433 O O . MET A 1 181 ? -60.860 -10.373 55.599 1.00 73.38 181 MET A O 1
ATOM 1437 N N . GLY A 1 182 ? -62.834 -11.014 54.739 1.00 73.81 182 GLY A N 1
ATOM 1438 C CA . GLY A 1 182 ? -62.408 -10.974 53.337 1.00 73.81 182 GLY A CA 1
ATOM 1439 C C . GLY A 1 182 ? -62.034 -9.567 52.851 1.00 73.81 182 GLY A C 1
ATOM 1440 O O . GLY A 1 182 ? -61.036 -9.409 52.150 1.00 73.81 182 GLY A O 1
ATOM 1441 N N . ARG A 1 183 ? -62.772 -8.529 53.271 1.00 78.44 183 ARG A N 1
ATOM 1442 C CA . ARG A 1 183 ? -62.430 -7.125 52.968 1.00 78.44 183 ARG A CA 1
ATOM 1443 C C . ARG A 1 183 ? -61.107 -6.706 53.610 1.00 78.44 183 ARG A C 1
ATOM 1445 O O . ARG A 1 183 ? -60.241 -6.181 52.918 1.00 78.44 183 ARG A O 1
ATOM 1452 N N . LEU A 1 184 ? -60.907 -7.028 54.891 1.00 71.06 184 LEU A N 1
ATOM 1453 C CA . LEU A 1 184 ? -59.650 -6.740 55.599 1.00 71.06 184 LEU A CA 1
ATOM 1454 C C . LEU A 1 184 ? -58.435 -7.412 54.942 1.00 71.06 184 LEU A C 1
ATOM 1456 O O . LEU A 1 184 ? -57.337 -6.856 54.948 1.00 71.06 184 LEU A O 1
ATOM 1460 N N . MET A 1 185 ? -58.625 -8.597 54.359 1.00 71.88 185 MET A N 1
ATOM 1461 C CA . MET A 1 185 ? -57.589 -9.291 53.594 1.00 71.88 185 MET A CA 1
ATOM 1462 C C . MET A 1 185 ? -57.265 -8.583 52.284 1.00 71.88 185 MET A C 1
ATOM 1464 O O . MET A 1 185 ? -56.091 -8.363 51.999 1.00 71.88 185 MET A O 1
ATOM 1468 N N . ALA A 1 186 ? -58.284 -8.185 51.520 1.00 74.88 186 ALA A N 1
ATOM 1469 C CA . ALA A 1 186 ? -58.095 -7.459 50.268 1.00 74.88 186 ALA A CA 1
ATOM 1470 C C . ALA A 1 186 ? -57.370 -6.120 50.487 1.00 74.88 186 ALA A C 1
ATOM 1472 O O . ALA A 1 186 ? -56.454 -5.785 49.737 1.00 74.88 186 ALA A O 1
ATOM 1473 N N . ASP A 1 187 ? -57.712 -5.387 51.549 1.00 75.06 187 ASP A N 1
ATOM 1474 C CA . ASP A 1 187 ? -57.031 -4.138 51.911 1.00 75.06 187 ASP A CA 1
ATOM 1475 C C . ASP A 1 187 ? -55.564 -4.375 52.297 1.00 75.06 187 ASP A C 1
ATOM 1477 O O . ASP A 1 187 ? -54.674 -3.600 51.924 1.00 75.06 187 ASP A O 1
ATOM 1481 N N . TRP A 1 188 ? -55.289 -5.471 53.012 1.00 71.50 188 TRP A N 1
ATOM 1482 C CA . TRP A 1 188 ? -53.933 -5.847 53.405 1.00 71.50 188 TRP A CA 1
ATOM 1483 C C . TRP A 1 188 ? -53.085 -6.301 52.212 1.00 71.50 188 TRP A C 1
ATOM 1485 O O . TRP A 1 188 ? -51.929 -5.889 52.094 1.00 71.50 188 TRP A O 1
ATOM 1495 N N . GLU A 1 189 ? -53.653 -7.104 51.309 1.00 69.62 189 GLU A N 1
ATOM 1496 C CA . GLU A 1 189 ? -53.002 -7.492 50.059 1.00 69.62 189 GLU A CA 1
ATOM 1497 C C . GLU A 1 189 ? -52.729 -6.253 49.200 1.00 69.62 189 GLU A C 1
ATOM 1499 O O . GLU A 1 189 ? -51.573 -5.983 48.899 1.00 69.62 189 GLU A O 1
ATOM 1504 N N . ASN A 1 190 ? -53.723 -5.416 48.898 1.00 71.62 190 ASN A N 1
ATOM 1505 C CA . ASN A 1 190 ? -53.529 -4.222 48.065 1.00 71.62 190 ASN A CA 1
ATOM 1506 C C . ASN A 1 190 ? -52.460 -3.262 48.611 1.00 71.62 190 ASN A C 1
ATOM 1508 O O . ASN A 1 190 ? -51.704 -2.668 47.842 1.00 71.62 190 ASN A O 1
ATOM 1512 N N . SER A 1 191 ? -52.361 -3.137 49.934 1.00 68.25 191 SER A N 1
ATOM 1513 C CA . SER A 1 191 ? -51.406 -2.228 50.572 1.00 68.25 191 SER A CA 1
ATOM 1514 C C . SER A 1 191 ? -49.961 -2.732 50.538 1.00 68.25 191 SER A C 1
ATOM 1516 O O . SER A 1 191 ? -49.032 -1.921 50.591 1.00 68.25 191 SER A O 1
ATOM 1518 N N . TYR A 1 192 ? -49.739 -4.053 50.505 1.00 65.31 192 TYR A N 1
ATOM 1519 C CA . TYR A 1 192 ? -48.416 -4.639 50.762 1.00 65.31 192 TYR A CA 1
ATOM 1520 C C . TYR A 1 192 ? -47.931 -5.651 49.723 1.00 65.31 192 TYR A C 1
ATOM 1522 O O . TYR A 1 192 ? -46.755 -6.009 49.747 1.00 65.31 192 TYR A O 1
ATOM 1530 N N . LYS A 1 193 ? -48.777 -6.029 48.764 1.00 67.12 193 LYS A N 1
ATOM 1531 C CA . LYS A 1 193 ? -48.494 -6.965 47.667 1.00 67.12 193 LYS A CA 1
ATOM 1532 C C . LYS A 1 193 ? -47.240 -6.620 46.863 1.00 67.12 193 LYS A C 1
ATOM 1534 O O . LYS A 1 193 ? -46.443 -7.502 46.554 1.00 67.12 193 LYS A O 1
ATOM 1539 N N . SER A 1 194 ? -46.961 -5.330 46.669 1.00 61.97 194 SER A N 1
ATOM 1540 C CA . SER A 1 194 ? -45.744 -4.864 45.989 1.00 61.97 194 SER A CA 1
ATOM 1541 C C . SER A 1 194 ? -44.436 -5.265 46.683 1.00 61.97 194 SER A C 1
ATOM 1543 O O . SER A 1 194 ? -43.373 -5.159 46.080 1.00 61.97 194 SER A O 1
ATOM 1545 N N . ILE A 1 195 ? -44.478 -5.648 47.964 1.00 64.81 195 ILE A N 1
ATOM 1546 C CA . ILE A 1 195 ? -43.280 -5.991 48.735 1.00 64.81 195 ILE A CA 1
ATOM 1547 C C . ILE A 1 195 ? -42.806 -7.408 48.401 1.00 64.81 195 ILE A C 1
ATOM 1549 O O . ILE A 1 195 ? -41.594 -7.593 48.348 1.00 64.81 195 ILE A O 1
ATOM 1553 N N . TRP A 1 196 ? -43.713 -8.366 48.155 1.00 66.44 196 TRP A N 1
ATOM 1554 C CA . TRP A 1 196 ? -43.389 -9.792 47.957 1.00 66.44 196 TRP A CA 1
ATOM 1555 C C . TRP A 1 196 ? -43.637 -10.336 46.542 1.00 66.44 196 TRP A C 1
ATOM 1557 O O . TRP A 1 196 ? -43.141 -11.413 46.235 1.00 66.44 196 TRP A O 1
ATOM 1567 N N . GLU A 1 197 ? -44.368 -9.630 45.672 1.00 63.59 197 GLU A N 1
ATOM 1568 C CA . GLU A 1 197 ? -44.557 -10.057 44.271 1.00 63.59 197 GLU A CA 1
ATOM 1569 C C . GLU A 1 197 ? -43.328 -9.850 43.384 1.00 63.59 197 GLU A C 1
ATOM 1571 O O . GLU A 1 197 ? -43.164 -10.533 42.375 1.00 63.59 197 GLU A O 1
ATOM 1576 N N . ALA A 1 198 ? -42.480 -8.878 43.721 1.00 62.78 198 ALA A N 1
ATOM 1577 C CA . ALA A 1 198 ? -41.306 -8.576 42.922 1.00 62.78 198 ALA A CA 1
ATOM 1578 C C . ALA A 1 198 ? -40.218 -9.634 43.148 1.00 62.78 198 ALA A C 1
ATOM 1580 O O . ALA A 1 198 ? -39.723 -9.796 44.267 1.00 62.78 198 ALA A O 1
ATOM 1581 N N . ASP A 1 199 ? -39.809 -10.302 42.066 1.00 63.78 199 ASP A N 1
ATOM 1582 C CA . ASP A 1 199 ? -38.621 -11.149 42.067 1.00 63.78 199 ASP A CA 1
ATOM 1583 C C . ASP A 1 199 ? -37.396 -10.290 42.398 1.00 63.78 199 ASP A C 1
ATOM 1585 O O . ASP A 1 199 ? -37.013 -9.369 41.662 1.00 63.78 199 ASP A O 1
ATOM 1589 N N . LYS A 1 200 ? -36.813 -10.581 43.561 1.00 69.69 200 LYS A N 1
ATOM 1590 C CA . LYS A 1 200 ? -35.728 -9.791 44.129 1.00 69.69 200 LYS A CA 1
ATOM 1591 C C . LYS A 1 200 ? -34.480 -9.826 43.256 1.00 69.69 200 LYS A C 1
ATOM 1593 O O . LYS A 1 200 ? -33.774 -8.827 43.185 1.00 69.69 200 LYS A O 1
ATOM 1598 N N . ASP A 1 201 ? -34.190 -10.956 42.619 1.00 70.06 201 ASP A N 1
ATOM 1599 C CA . ASP A 1 201 ? -32.968 -11.136 41.839 1.00 70.06 201 ASP A CA 1
ATOM 1600 C C . ASP A 1 201 ? -33.073 -10.413 40.498 1.00 70.06 201 ASP A C 1
ATOM 1602 O O . ASP A 1 201 ? -32.195 -9.623 40.156 1.00 70.06 201 ASP A O 1
ATOM 1606 N N . ILE A 1 202 ? -34.210 -10.549 39.809 1.00 69.81 202 ILE A N 1
ATOM 1607 C CA . ILE A 1 202 ? -34.465 -9.843 38.542 1.00 69.81 202 ILE A CA 1
ATOM 1608 C C . ILE A 1 202 ? -34.433 -8.320 38.741 1.00 69.81 202 ILE A C 1
ATOM 1610 O O . ILE A 1 202 ? -33.909 -7.584 37.898 1.00 69.81 202 ILE A O 1
ATOM 1614 N N . PHE A 1 203 ? -34.980 -7.826 39.855 1.00 70.00 203 PHE A N 1
ATOM 1615 C CA . PHE A 1 203 ? -34.976 -6.396 40.162 1.00 70.00 203 PHE A CA 1
ATOM 1616 C C . PHE A 1 203 ? -33.557 -5.855 40.398 1.00 70.00 203 PHE A C 1
ATOM 1618 O O . PHE A 1 203 ? -33.202 -4.800 39.868 1.00 70.00 203 PHE A O 1
ATOM 1625 N N . ILE A 1 204 ? -32.729 -6.589 41.147 1.00 70.19 204 ILE A N 1
ATOM 1626 C CA . ILE A 1 204 ? -31.337 -6.209 41.422 1.00 70.19 204 ILE A CA 1
ATOM 1627 C C . ILE A 1 204 ? -30.489 -6.249 40.144 1.00 70.19 204 ILE A C 1
ATOM 1629 O O . ILE A 1 204 ? -29.697 -5.333 39.920 1.00 70.19 204 ILE A O 1
ATOM 1633 N N . THR A 1 205 ? -30.694 -7.232 39.260 1.00 68.19 205 THR A N 1
ATOM 1634 C CA . THR A 1 205 ? -30.011 -7.282 37.957 1.00 68.19 205 THR A CA 1
ATOM 1635 C C . THR A 1 205 ? -30.347 -6.062 37.099 1.00 68.19 205 THR A C 1
ATOM 1637 O O . THR A 1 205 ? -29.442 -5.375 36.636 1.00 68.19 205 THR A O 1
ATOM 1640 N N . ARG A 1 206 ? -31.629 -5.692 36.978 1.00 69.50 206 ARG A N 1
ATOM 1641 C CA . ARG A 1 206 ? -32.027 -4.486 36.222 1.00 69.50 206 ARG A CA 1
ATOM 1642 C C . ARG A 1 206 ? -31.434 -3.197 36.791 1.00 69.50 206 ARG A C 1
ATOM 1644 O O . ARG A 1 206 ? -31.084 -2.291 36.034 1.00 69.50 206 ARG A O 1
ATOM 1651 N N . MET A 1 207 ? -31.330 -3.101 38.115 1.00 64.56 207 MET A N 1
ATOM 1652 C CA . MET A 1 207 ? -30.709 -1.961 38.798 1.00 64.56 207 MET A CA 1
ATOM 1653 C C . MET A 1 207 ? -29.204 -1.876 38.522 1.00 64.56 207 MET A C 1
ATOM 1655 O O . MET A 1 207 ? -28.683 -0.775 38.336 1.00 64.56 207 MET A O 1
ATOM 1659 N N . LYS A 1 208 ? -28.519 -3.025 38.455 1.00 64.56 208 LYS A N 1
ATOM 1660 C CA . LYS A 1 208 ? -27.108 -3.113 38.065 1.00 64.56 208 LYS A CA 1
ATOM 1661 C C . LYS A 1 208 ? -26.898 -2.631 36.626 1.00 64.56 208 LYS A C 1
ATOM 1663 O O . LYS A 1 208 ? -26.003 -1.824 36.396 1.00 64.56 208 LYS A O 1
ATOM 1668 N N . ASP A 1 209 ? -27.764 -3.046 35.702 1.00 64.69 209 ASP A N 1
ATOM 1669 C CA . ASP A 1 209 ? -27.659 -2.700 34.277 1.00 64.69 209 ASP A CA 1
ATOM 1670 C C . ASP A 1 209 ? -28.009 -1.229 33.987 1.00 64.69 209 ASP A C 1
ATOM 1672 O O . ASP A 1 209 ? -27.440 -0.612 33.091 1.00 64.69 209 ASP A O 1
ATOM 1676 N N . SER A 1 210 ? -28.922 -0.636 34.766 1.00 58.62 210 SER A N 1
ATOM 1677 C CA . SER A 1 210 ? -29.400 0.742 34.548 1.00 58.62 210 SER A CA 1
ATOM 1678 C C . SER A 1 210 ? -28.518 1.832 35.179 1.00 58.62 210 SER A C 1
ATOM 1680 O O . SER A 1 210 ? -28.823 3.011 35.022 1.00 58.62 210 SER A O 1
ATOM 1682 N N . ASN A 1 211 ? -27.472 1.462 35.930 1.00 59.25 211 ASN A N 1
ATOM 1683 C CA . ASN A 1 211 ? -26.525 2.362 36.607 1.00 59.25 211 ASN A CA 1
ATOM 1684 C C . ASN A 1 211 ? -27.173 3.589 37.303 1.00 59.25 211 ASN A C 1
ATOM 1686 O O . ASN A 1 211 ? -26.714 4.721 37.156 1.00 59.25 211 ASN A O 1
ATOM 1690 N N . GLN A 1 212 ? -28.258 3.375 38.059 1.00 60.31 212 GLN A N 1
ATOM 1691 C CA . GLN A 1 212 ? -29.012 4.467 38.691 1.00 60.31 212 GLN A CA 1
ATOM 1692 C C . GLN A 1 212 ? -28.200 5.229 39.770 1.00 60.31 212 GLN A C 1
ATOM 1694 O O . GLN A 1 212 ? -27.311 4.643 40.407 1.00 60.31 212 GLN A O 1
ATOM 1699 N N . PRO A 1 213 ? -28.493 6.532 39.993 1.00 59.28 213 PRO A N 1
ATOM 1700 C CA . PRO A 1 213 ? -27.792 7.376 40.964 1.00 59.28 213 PRO A CA 1
ATOM 1701 C C . PRO A 1 213 ? -27.991 6.905 42.412 1.00 59.28 213 PRO A C 1
ATOM 1703 O O . PRO A 1 213 ? -29.025 6.336 42.763 1.00 59.28 213 PRO A O 1
ATOM 1706 N N . LEU A 1 214 ? -26.999 7.186 43.268 1.00 57.41 214 LEU A N 1
ATOM 1707 C CA . LEU A 1 214 ? -26.954 6.751 44.674 1.00 57.41 214 LEU A CA 1
ATOM 1708 C C . LEU A 1 214 ? -28.217 7.105 45.470 1.00 57.41 214 LEU A C 1
ATOM 1710 O O . LEU A 1 214 ? -28.658 6.325 46.305 1.00 57.41 214 LEU A O 1
ATOM 1714 N N . GLU A 1 215 ? -28.812 8.260 45.179 1.00 59.62 215 GLU A N 1
ATOM 1715 C CA . GLU A 1 215 ? -30.017 8.769 45.841 1.00 59.62 215 GLU A CA 1
ATOM 1716 C C . GLU A 1 215 ? -31.247 7.890 45.586 1.00 59.62 215 GLU A C 1
ATOM 1718 O O . GLU A 1 215 ? -32.116 7.778 46.448 1.00 59.62 215 GLU A O 1
ATOM 1723 N N . ALA A 1 216 ? -31.324 7.229 44.426 1.00 58.91 216 ALA A N 1
ATOM 1724 C CA . ALA A 1 216 ? -32.399 6.289 44.130 1.00 58.91 216 ALA A CA 1
ATOM 1725 C C . ALA A 1 216 ? -32.252 5.021 44.980 1.00 58.91 216 ALA A C 1
ATOM 1727 O O . ALA A 1 216 ? -33.225 4.569 45.582 1.00 58.91 216 ALA A O 1
ATOM 1728 N N . VAL A 1 217 ? -31.029 4.488 45.086 1.00 60.03 217 VAL A N 1
ATOM 1729 C CA . VAL A 1 217 ? -30.726 3.303 45.902 1.00 60.03 217 VAL A CA 1
ATOM 1730 C C . VAL A 1 217 ? -30.962 3.598 47.383 1.00 60.03 217 VAL A C 1
ATOM 1732 O O . VAL A 1 217 ? -31.651 2.827 48.044 1.00 60.03 217 VAL A O 1
ATOM 1735 N N . ASP A 1 218 ? -30.501 4.749 47.878 1.00 58.31 218 ASP A N 1
ATOM 1736 C CA . ASP A 1 218 ? -30.716 5.182 49.263 1.00 58.31 218 ASP A CA 1
ATOM 1737 C C . ASP A 1 218 ? -32.214 5.350 49.562 1.00 58.31 218 ASP A C 1
ATOM 1739 O O . ASP A 1 218 ? -32.731 4.761 50.506 1.00 58.31 218 ASP A O 1
ATOM 1743 N N . LYS A 1 219 ? -32.973 6.002 48.668 1.00 64.94 219 LYS A N 1
ATOM 1744 C CA . LYS A 1 219 ? -34.438 6.129 48.775 1.00 64.94 219 LYS A CA 1
ATOM 1745 C C . LYS A 1 219 ? -35.155 4.775 48.784 1.00 64.94 219 LYS A C 1
ATOM 1747 O O . LYS A 1 219 ? -36.163 4.623 49.481 1.00 64.94 219 LYS A O 1
ATOM 1752 N N . HIS A 1 220 ? -34.670 3.790 48.027 1.00 62.31 220 HIS A N 1
ATOM 1753 C CA . HIS A 1 220 ? -35.201 2.425 48.057 1.00 62.31 220 HIS A CA 1
ATOM 1754 C C . HIS A 1 220 ? -34.891 1.718 49.383 1.00 62.31 220 HIS A C 1
ATOM 1756 O O . HIS A 1 220 ? -35.778 1.049 49.924 1.00 62.31 220 HIS A O 1
ATOM 1762 N N . ILE A 1 221 ? -33.701 1.932 49.950 1.00 60.44 221 ILE A N 1
ATOM 1763 C CA . ILE A 1 221 ? -33.328 1.397 51.261 1.00 60.44 221 ILE A CA 1
ATOM 1764 C C . ILE A 1 221 ? -34.161 2.065 52.372 1.00 60.44 221 ILE A C 1
ATOM 1766 O O . ILE A 1 221 ? -34.806 1.357 53.147 1.00 60.44 221 ILE A O 1
ATOM 1770 N N . THR A 1 222 ? -34.299 3.395 52.395 1.00 59.44 222 THR A N 1
ATOM 1771 C CA . THR A 1 222 ? -35.123 4.109 53.395 1.00 59.44 222 THR A CA 1
ATOM 1772 C C . THR A 1 222 ? -36.607 3.724 53.310 1.00 59.44 222 THR A C 1
ATOM 1774 O O . THR A 1 222 ? -37.300 3.591 54.322 1.00 59.44 222 THR A O 1
ATOM 1777 N N . LYS A 1 223 ? -37.130 3.490 52.097 1.00 59.88 223 LYS A N 1
ATOM 1778 C CA . LYS A 1 223 ? -38.515 3.025 51.899 1.00 59.88 223 LYS A CA 1
ATOM 1779 C C . LYS A 1 223 ? -38.739 1.624 52.480 1.00 59.88 223 LYS A C 1
ATOM 1781 O O . LYS A 1 223 ? -39.834 1.343 52.977 1.00 59.88 223 LYS A O 1
ATOM 1786 N N . SER A 1 224 ? -37.724 0.758 52.433 1.00 55.66 224 SER A N 1
ATOM 1787 C CA . SER A 1 224 ? -37.780 -0.568 53.055 1.00 55.66 224 SER A CA 1
ATOM 1788 C C . SER A 1 224 ? -37.830 -0.477 54.586 1.00 55.66 224 SER A C 1
ATOM 1790 O O . SER A 1 224 ? -38.613 -1.194 55.205 1.00 55.66 224 SER A O 1
ATOM 1792 N N . GLU A 1 225 ? -37.124 0.488 55.182 1.00 49.31 225 GLU A N 1
ATOM 1793 C CA . GLU A 1 225 ? -37.066 0.732 56.628 1.00 49.31 225 GLU A CA 1
ATOM 1794 C C . GLU A 1 225 ? -38.387 1.270 57.205 1.00 49.31 225 GLU A C 1
ATOM 1796 O O . GLU A 1 225 ? -38.886 0.778 58.220 1.00 49.31 225 GLU A O 1
ATOM 1801 N N . CYS A 1 226 ? -39.044 2.201 56.504 1.00 47.62 226 CYS A N 1
ATOM 1802 C CA . CYS A 1 226 ? -40.341 2.754 56.921 1.00 47.62 226 CYS A CA 1
ATOM 1803 C C . CYS A 1 226 ? -41.458 1.683 56.987 1.00 47.62 226 CYS A C 1
ATOM 1805 O O . CYS A 1 226 ? -42.462 1.850 57.682 1.00 47.62 226 CYS A O 1
ATOM 1807 N N . SER A 1 227 ? -41.276 0.543 56.308 1.00 49.62 227 SER A N 1
ATOM 1808 C CA . SER A 1 227 ? -42.191 -0.605 56.381 1.00 49.62 227 SER A CA 1
ATOM 1809 C C . SER A 1 227 ? -41.939 -1.544 57.570 1.00 49.62 227 SER A C 1
ATOM 1811 O O . SER A 1 227 ? -42.839 -2.324 57.901 1.00 49.62 227 SER A O 1
ATOM 1813 N N . ILE A 1 228 ? -40.767 -1.475 58.215 1.00 50.09 228 ILE A N 1
ATOM 1814 C CA . ILE A 1 228 ? -40.339 -2.382 59.298 1.00 50.09 228 ILE A CA 1
ATOM 1815 C C . ILE A 1 228 ? -40.970 -1.994 60.642 1.00 50.09 228 ILE A C 1
ATOM 1817 O O . ILE A 1 228 ? -41.289 -2.862 61.451 1.00 50.09 228 ILE A O 1
ATOM 1821 N N . THR A 1 229 ? -41.2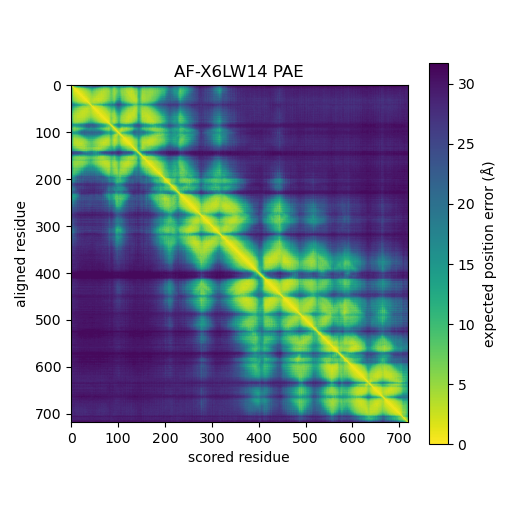35 -0.708 60.872 1.00 44.66 229 THR A N 1
ATOM 1822 C CA . THR A 1 229 ? -41.666 -0.186 62.182 1.00 44.66 229 THR A CA 1
ATOM 1823 C C . THR A 1 229 ? -43.125 -0.480 62.552 1.00 44.66 229 THR A C 1
ATOM 1825 O O . THR A 1 229 ? -43.512 -0.252 63.695 1.00 44.66 229 THR A O 1
ATOM 1828 N N . LYS A 1 230 ? -43.954 -1.001 61.630 1.00 47.47 230 LYS A N 1
ATOM 1829 C CA . LYS A 1 230 ? -45.408 -1.171 61.859 1.00 47.47 230 LYS A CA 1
ATOM 1830 C C . LYS A 1 230 ? -45.996 -2.560 61.567 1.00 47.47 230 LYS A C 1
ATOM 1832 O O . LYS A 1 230 ? -47.218 -2.690 61.603 1.00 47.47 230 LYS A O 1
ATOM 1837 N N . LYS A 1 231 ? -45.214 -3.605 61.246 1.00 50.59 231 LYS A N 1
ATOM 1838 C CA . LYS A 1 231 ? -45.792 -4.846 60.674 1.00 50.59 231 LYS A CA 1
ATOM 1839 C C . LYS A 1 231 ? -45.233 -6.183 61.179 1.00 50.59 231 LYS A C 1
ATOM 1841 O O . LYS A 1 231 ? -44.168 -6.269 61.774 1.00 50.59 231 LYS A O 1
ATOM 1846 N N . LYS A 1 232 ? -46.038 -7.233 60.942 1.00 60.31 232 LYS A N 1
ATOM 1847 C CA . LYS A 1 232 ? -45.867 -8.638 61.367 1.00 60.31 232 LYS A CA 1
ATOM 1848 C C . LYS A 1 232 ? -44.497 -9.216 60.960 1.00 60.31 232 LYS A C 1
ATOM 1850 O O . LYS A 1 232 ? -43.988 -8.909 59.884 1.00 60.31 232 LYS A O 1
ATOM 1855 N N . LYS A 1 233 ? -43.962 -10.126 61.788 1.00 65.06 233 LYS A N 1
ATOM 1856 C CA . LYS A 1 233 ? -42.612 -10.736 61.713 1.00 65.06 233 LYS A CA 1
ATOM 1857 C C . LYS A 1 233 ? -42.158 -11.167 60.304 1.00 65.06 233 LYS A C 1
ATOM 1859 O O . LYS A 1 233 ? -41.031 -10.873 59.928 1.00 65.06 233 LYS A O 1
ATOM 1864 N N . ALA A 1 234 ? -43.040 -11.782 59.512 1.00 64.50 234 ALA A N 1
ATOM 1865 C CA . ALA A 1 234 ? -42.717 -12.257 58.160 1.00 64.50 234 ALA A CA 1
ATOM 1866 C C . ALA A 1 234 ? -42.394 -11.123 57.165 1.00 64.50 234 ALA A C 1
ATOM 1868 O O . ALA A 1 234 ? -41.509 -11.254 56.325 1.00 64.50 234 ALA A O 1
ATOM 1869 N N . LEU A 1 235 ? -43.078 -9.978 57.270 1.00 65.81 235 LEU A N 1
ATOM 1870 C CA . LEU A 1 235 ? -42.816 -8.839 56.388 1.00 65.81 235 LEU A CA 1
ATOM 1871 C C . LEU A 1 235 ? -41.509 -8.129 56.768 1.00 65.81 235 LEU A C 1
ATOM 1873 O O . LEU A 1 235 ? -40.805 -7.622 55.901 1.00 65.81 235 LEU A O 1
ATOM 1877 N N . VAL A 1 236 ? -41.164 -8.142 58.059 1.00 68.00 236 VAL A N 1
ATOM 1878 C CA . VAL A 1 236 ? -39.881 -7.633 58.560 1.00 68.00 236 VAL A CA 1
ATOM 1879 C C . VAL A 1 236 ? -38.716 -8.467 58.026 1.00 68.00 236 VAL A C 1
ATOM 1881 O O . VAL A 1 236 ? -37.728 -7.890 57.587 1.00 68.00 236 VAL A O 1
ATOM 1884 N N . GLU A 1 237 ? -38.829 -9.799 58.003 1.00 69.69 237 GLU A N 1
ATOM 1885 C CA . GLU A 1 237 ? -37.828 -10.674 57.365 1.00 69.69 237 GLU A CA 1
ATOM 1886 C C . GLU A 1 237 ? -37.657 -10.355 55.875 1.00 69.69 237 GLU A C 1
ATOM 1888 O O . GLU A 1 237 ? -36.531 -10.229 55.401 1.00 69.69 237 GLU A O 1
ATOM 1893 N N . HIS A 1 238 ? -38.755 -10.117 55.156 1.00 69.81 238 HIS A N 1
ATOM 1894 C CA . HIS A 1 238 ? -38.703 -9.763 53.739 1.00 69.81 238 HIS A CA 1
ATOM 1895 C C . HIS A 1 238 ? -38.044 -8.397 53.480 1.00 69.81 238 HIS A C 1
ATOM 1897 O O . HIS A 1 238 ? -37.255 -8.244 52.546 1.00 69.81 238 HIS A O 1
ATOM 1903 N N . CYS A 1 239 ? -38.343 -7.389 54.306 1.00 69.75 239 CYS A N 1
ATOM 1904 C CA . CYS A 1 239 ? -37.689 -6.081 54.234 1.00 69.75 239 CYS A CA 1
ATOM 1905 C C . CYS A 1 239 ? -36.194 -6.175 54.574 1.00 69.75 239 CYS A C 1
ATOM 1907 O O . CYS A 1 239 ? -35.388 -5.559 53.884 1.00 69.75 239 CYS A O 1
ATOM 1909 N N . LYS A 1 240 ? -35.813 -6.995 55.564 1.00 72.88 240 LYS A N 1
ATOM 1910 C CA . LYS A 1 240 ? -34.403 -7.274 55.888 1.00 72.88 240 LYS A CA 1
ATOM 1911 C C . LYS A 1 240 ? -33.668 -7.962 54.736 1.00 72.88 240 LYS A C 1
ATOM 1913 O O . LYS A 1 240 ? -32.506 -7.661 54.485 1.00 72.88 240 LYS A O 1
ATOM 1918 N N . GLU A 1 241 ? -34.332 -8.858 54.009 1.00 74.94 241 GLU A N 1
ATOM 1919 C CA . GLU A 1 241 ? -33.742 -9.504 52.834 1.00 74.94 241 GLU A CA 1
ATOM 1920 C C . GLU A 1 241 ? -33.508 -8.511 51.684 1.00 74.94 241 GLU A C 1
ATOM 1922 O O . GLU A 1 241 ? -32.436 -8.518 51.079 1.00 74.94 241 GLU A O 1
ATOM 1927 N N . TRP A 1 242 ? -34.473 -7.624 51.416 1.00 73.69 242 TRP A N 1
ATOM 1928 C CA . TRP A 1 242 ? -34.299 -6.518 50.468 1.00 73.69 242 TRP A CA 1
ATOM 1929 C C . TRP A 1 242 ? -33.145 -5.604 50.867 1.00 73.69 242 TRP A C 1
ATOM 1931 O O . TRP A 1 242 ? -32.299 -5.291 50.034 1.00 73.69 242 TRP A O 1
ATOM 1941 N N . GLN A 1 243 ? -33.093 -5.216 52.142 1.00 73.88 243 GLN A N 1
ATOM 1942 C CA . GLN A 1 243 ? -32.027 -4.386 52.686 1.00 73.88 243 GLN A CA 1
ATOM 1943 C C . GLN A 1 243 ? -30.661 -5.035 52.452 1.00 73.88 243 GLN A C 1
ATOM 1945 O O . GLN A 1 243 ? -29.793 -4.383 51.885 1.00 73.88 243 GLN A O 1
ATOM 1950 N N . ARG A 1 244 ? -30.508 -6.332 52.765 1.00 77.69 244 ARG A N 1
ATOM 1951 C CA . ARG A 1 244 ? -29.272 -7.090 52.513 1.00 77.69 244 ARG A CA 1
ATOM 1952 C C . ARG A 1 244 ? -28.874 -7.088 51.035 1.00 77.69 244 ARG A C 1
ATOM 1954 O O . ARG A 1 244 ? -27.725 -6.815 50.720 1.00 77.69 244 ARG A O 1
ATOM 1961 N N . LYS A 1 245 ? -29.811 -7.347 50.115 1.00 78.62 245 LYS A N 1
ATOM 1962 C CA . LYS A 1 245 ? -29.504 -7.347 48.671 1.00 78.62 245 LYS A CA 1
ATOM 1963 C C . LYS A 1 245 ? -29.105 -5.959 48.155 1.00 78.62 245 LYS A C 1
ATOM 1965 O O . LYS A 1 245 ? -28.226 -5.858 47.301 1.00 78.62 245 LYS A O 1
ATOM 1970 N N . PHE A 1 246 ? -29.722 -4.888 48.660 1.00 75.19 246 PHE A N 1
ATOM 1971 C CA . PHE A 1 246 ? -29.348 -3.522 48.285 1.00 75.19 246 PHE A CA 1
ATOM 1972 C C . PHE A 1 246 ? -27.993 -3.107 48.860 1.00 75.19 246 PHE A C 1
ATOM 1974 O O . PHE A 1 246 ? -27.215 -2.467 48.151 1.00 75.19 246 PHE A O 1
ATOM 1981 N N . THR A 1 247 ? -27.681 -3.484 50.101 1.00 77.56 247 THR A N 1
ATOM 1982 C CA . THR A 1 247 ? -26.373 -3.203 50.701 1.00 77.56 247 THR A CA 1
ATOM 1983 C C . THR A 1 247 ? -25.263 -4.037 50.057 1.00 77.56 247 THR A C 1
ATOM 1985 O O . THR A 1 247 ? -24.204 -3.484 49.774 1.00 77.56 247 THR A O 1
ATOM 1988 N N . ASP A 1 248 ? -25.516 -5.299 49.691 1.00 80.38 248 ASP A N 1
ATOM 1989 C CA . ASP A 1 248 ? -24.582 -6.130 48.912 1.00 80.38 248 ASP A CA 1
ATOM 1990 C C . ASP A 1 248 ? -24.274 -5.502 47.536 1.00 80.38 248 ASP A C 1
ATOM 1992 O O . ASP A 1 248 ? -23.113 -5.423 47.120 1.00 80.38 248 ASP A O 1
ATOM 1996 N N . LEU A 1 249 ? -25.297 -4.994 46.834 1.00 80.69 249 LEU A N 1
ATOM 1997 C CA . LEU A 1 249 ? -25.124 -4.290 45.557 1.00 80.69 249 LEU A CA 1
ATOM 1998 C C . LEU A 1 249 ? -24.324 -2.990 45.732 1.00 80.69 249 LEU A C 1
ATOM 2000 O O . LEU A 1 249 ? -23.416 -2.713 44.944 1.00 80.69 249 LEU A O 1
ATOM 2004 N N . LEU A 1 250 ? -24.644 -2.201 46.762 1.00 79.56 250 LEU A N 1
ATOM 2005 C CA . LEU A 1 250 ? -23.941 -0.957 47.071 1.00 79.56 250 LEU A CA 1
ATOM 2006 C C . LEU A 1 250 ? -22.470 -1.227 47.415 1.00 79.56 250 LEU A C 1
ATOM 2008 O O . LEU A 1 250 ? -21.597 -0.524 46.905 1.00 79.56 250 LEU A O 1
ATOM 2012 N N . LYS A 1 251 ? -22.189 -2.284 48.192 1.00 81.38 251 LYS A N 1
ATOM 2013 C CA . LYS A 1 251 ? -20.832 -2.742 48.512 1.00 81.38 251 LYS A CA 1
ATOM 2014 C C . LYS A 1 251 ? -20.081 -3.176 47.257 1.00 81.38 251 LYS A C 1
ATOM 2016 O O . LYS A 1 251 ? -18.961 -2.726 47.039 1.00 81.38 251 LYS A O 1
ATOM 2021 N N . SER A 1 252 ? -20.697 -3.986 46.396 1.00 83.06 252 SER A N 1
ATOM 2022 C CA . SER A 1 252 ? -20.082 -4.412 45.132 1.00 83.06 252 SER A CA 1
ATOM 2023 C C . SER A 1 252 ? -19.736 -3.222 44.230 1.00 83.06 252 SER A C 1
ATOM 2025 O O . SER A 1 252 ? -18.636 -3.178 43.681 1.00 83.06 252 SER A O 1
ATOM 2027 N N . LYS A 1 253 ? -20.629 -2.229 44.118 1.00 82.19 253 LYS A N 1
ATOM 2028 C CA . LYS A 1 253 ? -20.382 -1.013 43.332 1.00 82.19 253 LYS A CA 1
ATOM 2029 C C . LYS A 1 253 ? -19.263 -0.163 43.942 1.00 82.19 253 LYS A C 1
ATOM 2031 O O . LYS A 1 253 ? -18.369 0.256 43.215 1.00 82.19 253 LYS A O 1
ATOM 2036 N N . ALA A 1 254 ? -19.283 0.047 45.259 1.00 81.56 254 ALA A N 1
ATOM 2037 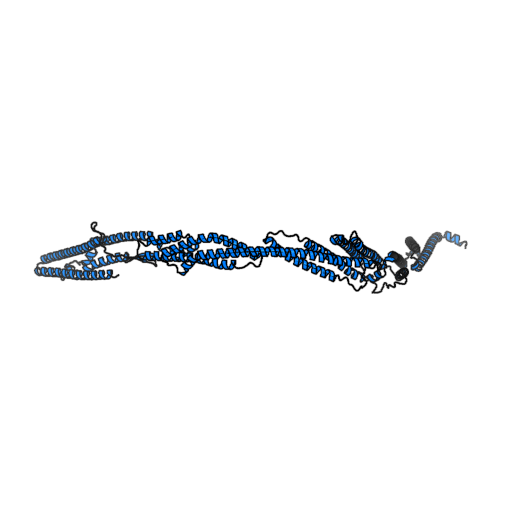C CA . ALA A 1 254 ? -18.261 0.824 45.960 1.00 81.56 254 ALA A CA 1
ATOM 2038 C C . ALA A 1 254 ? -16.875 0.176 45.828 1.00 81.56 254 ALA A C 1
ATOM 2040 O O . ALA A 1 254 ? -15.908 0.848 45.482 1.00 81.56 254 ALA A O 1
ATOM 2041 N N . LEU A 1 255 ? -16.784 -1.143 46.024 1.00 83.00 255 LEU A N 1
ATOM 2042 C CA . LEU A 1 255 ? -15.533 -1.876 45.850 1.00 83.00 255 LEU A CA 1
ATOM 2043 C C . LEU A 1 255 ? -15.068 -1.869 44.397 1.00 83.00 255 LEU A C 1
ATOM 2045 O O . LEU A 1 255 ? -13.883 -1.671 44.164 1.00 83.00 255 LEU A O 1
ATOM 2049 N N . SER A 1 256 ? -15.958 -2.051 43.421 1.00 84.56 256 SER A N 1
ATOM 2050 C CA . SER A 1 256 ? -15.575 -1.993 42.006 1.00 84.56 256 SER A CA 1
ATOM 2051 C C . SER A 1 256 ? -14.973 -0.635 41.638 1.00 84.56 256 SER A C 1
ATOM 2053 O O . SER A 1 256 ? -13.922 -0.595 41.007 1.00 84.56 256 SER A O 1
ATOM 2055 N N . GLU A 1 257 ? -15.600 0.469 42.050 1.00 83.81 257 GLU A N 1
ATOM 2056 C CA . GLU A 1 257 ? -15.076 1.822 41.812 1.00 83.81 257 GLU A CA 1
ATOM 2057 C C . GLU A 1 257 ? -13.732 2.047 42.522 1.00 83.81 257 GLU A C 1
ATOM 2059 O O . GLU A 1 257 ? -12.793 2.560 41.916 1.00 83.81 257 GLU A O 1
ATOM 2064 N N . LEU A 1 258 ? -13.607 1.603 43.779 1.00 84.69 258 LEU A N 1
ATOM 2065 C CA . LEU A 1 258 ? -12.361 1.681 44.546 1.00 84.69 258 LEU A CA 1
ATOM 2066 C C . LEU A 1 258 ? -11.221 0.915 43.854 1.00 84.69 258 LEU A C 1
ATOM 2068 O O . LEU A 1 258 ? -10.150 1.476 43.637 1.00 84.69 258 LEU A O 1
ATOM 2072 N N . HIS A 1 259 ? -11.451 -0.341 43.460 1.00 85.50 259 HIS A N 1
ATOM 2073 C CA . HIS A 1 259 ? -10.444 -1.156 42.775 1.00 85.50 259 HIS A CA 1
ATOM 2074 C C . HIS A 1 259 ? -10.072 -0.565 41.416 1.00 85.50 259 HIS A C 1
ATOM 2076 O O . HIS A 1 259 ? -8.891 -0.502 41.099 1.00 85.50 259 HIS A O 1
ATOM 2082 N N . GLN A 1 260 ? -11.041 -0.072 40.637 1.00 85.88 260 GLN A N 1
ATOM 2083 C CA . GLN A 1 260 ? -10.753 0.589 39.361 1.00 85.88 260 GLN A CA 1
ATOM 2084 C C . GLN A 1 260 ? -9.821 1.792 39.539 1.00 85.88 260 GLN A C 1
ATOM 2086 O O . GLN A 1 260 ? -8.876 1.939 38.767 1.00 85.88 260 GLN A O 1
ATOM 2091 N N . MET A 1 261 ? -10.035 2.619 40.568 1.00 83.62 261 MET A N 1
ATOM 2092 C CA . MET A 1 261 ? -9.143 3.745 40.867 1.00 83.62 261 MET A CA 1
ATOM 2093 C C . MET A 1 261 ? -7.747 3.274 41.289 1.00 83.62 261 MET A C 1
ATOM 2095 O O . MET A 1 261 ? -6.751 3.804 40.805 1.00 83.62 261 MET A O 1
ATOM 2099 N N . LEU A 1 262 ? -7.648 2.255 42.148 1.00 84.12 262 LEU A N 1
ATOM 2100 C CA . LEU A 1 262 ? -6.355 1.715 42.585 1.00 84.12 262 LEU A CA 1
ATOM 2101 C C . LEU A 1 262 ? -5.566 1.097 41.423 1.00 84.12 262 LEU A C 1
ATOM 2103 O O . LEU A 1 262 ? -4.389 1.408 41.247 1.00 84.12 262 LEU A O 1
ATOM 2107 N N . THR A 1 263 ? -6.222 0.278 40.599 1.00 85.94 263 THR A N 1
ATOM 2108 C CA . THR A 1 263 ? -5.626 -0.331 39.405 1.00 85.94 263 THR A CA 1
ATOM 2109 C C . THR A 1 263 ? -5.224 0.728 38.382 1.00 85.94 263 THR A C 1
ATOM 2111 O O . THR A 1 263 ? -4.163 0.605 37.774 1.00 85.94 263 THR A O 1
ATOM 2114 N N . PHE A 1 264 ? -6.013 1.797 38.224 1.00 87.12 264 PHE A N 1
ATOM 2115 C CA . PHE A 1 264 ? -5.649 2.935 37.381 1.00 87.12 264 PHE A CA 1
ATOM 2116 C C . PHE A 1 264 ? -4.320 3.558 37.826 1.00 87.12 264 PHE A C 1
ATOM 2118 O O . PHE A 1 264 ? -3.448 3.775 36.987 1.00 87.12 264 PHE A O 1
ATOM 2125 N N . PHE A 1 265 ? -4.124 3.808 39.125 1.00 83.31 265 PHE A N 1
ATOM 2126 C CA . PHE A 1 265 ? -2.863 4.375 39.619 1.00 83.31 265 PHE A CA 1
ATOM 2127 C C . PHE A 1 265 ? -1.680 3.419 39.435 1.00 83.31 265 PHE A C 1
ATOM 2129 O O . PHE A 1 265 ? -0.607 3.854 39.023 1.00 83.31 265 PHE A O 1
ATOM 2136 N N . GLU A 1 266 ? -1.861 2.126 39.705 1.00 82.69 266 GLU A N 1
ATOM 2137 C CA . GLU A 1 266 ? -0.783 1.133 39.619 1.00 82.69 266 GLU A CA 1
ATOM 2138 C C . GLU A 1 266 ? -0.338 0.879 38.174 1.00 82.69 266 GLU A C 1
ATOM 2140 O O . GLU A 1 266 ? 0.851 0.995 37.874 1.00 82.69 266 GLU A O 1
ATOM 2145 N N . LEU A 1 267 ? -1.276 0.609 37.260 1.00 84.62 267 LEU A N 1
ATOM 2146 C CA . LEU A 1 267 ? -0.950 0.350 35.855 1.00 84.62 267 LEU A CA 1
ATOM 2147 C C . LEU A 1 267 ? -0.357 1.585 35.177 1.00 84.62 267 LEU A C 1
ATOM 2149 O O . LEU A 1 267 ? 0.671 1.491 34.508 1.00 84.62 267 LEU A O 1
ATOM 2153 N N . ASN A 1 268 ? -0.961 2.758 35.385 1.00 83.81 268 ASN A N 1
ATOM 2154 C CA . ASN A 1 268 ? -0.450 3.975 34.765 1.00 83.81 268 ASN A CA 1
ATOM 2155 C C . ASN A 1 268 ? 0.878 4.425 35.390 1.00 83.81 268 ASN A C 1
ATOM 2157 O O . ASN A 1 268 ? 1.693 5.004 34.680 1.00 83.81 268 ASN A O 1
ATOM 2161 N N . SER A 1 269 ? 1.149 4.146 36.674 1.00 82.50 269 SER A N 1
ATOM 2162 C CA . SER A 1 269 ? 2.457 4.457 37.280 1.00 82.50 269 SER A CA 1
ATOM 2163 C C . SER A 1 269 ? 3.574 3.638 36.626 1.00 82.50 269 SER A C 1
ATOM 2165 O O . SER A 1 269 ? 4.663 4.168 36.408 1.00 82.50 269 SER A O 1
ATOM 2167 N N . LEU A 1 270 ? 3.305 2.382 36.247 1.00 82.12 270 LEU A N 1
ATOM 2168 C CA . LEU A 1 270 ? 4.253 1.557 35.490 1.00 82.12 270 LEU A CA 1
ATOM 2169 C C . LEU A 1 270 ? 4.485 2.118 34.082 1.00 82.12 270 LEU A C 1
ATOM 2171 O O . LEU A 1 270 ? 5.629 2.359 33.707 1.00 82.12 270 LEU A O 1
ATOM 2175 N N . LEU A 1 271 ? 3.412 2.421 33.344 1.00 79.94 271 LEU A N 1
ATOM 2176 C CA . LEU A 1 271 ? 3.497 2.956 31.975 1.00 79.94 271 LEU A CA 1
ATOM 2177 C C . LEU A 1 271 ? 4.191 4.325 31.908 1.00 79.94 271 LEU A C 1
ATOM 2179 O O . LEU A 1 271 ? 4.919 4.628 30.967 1.00 79.94 271 LEU A O 1
ATOM 2183 N N . ILE A 1 272 ? 3.997 5.169 32.923 1.00 80.62 272 ILE A N 1
ATOM 2184 C CA . ILE A 1 272 ? 4.651 6.478 33.021 1.00 80.62 272 ILE A CA 1
ATOM 2185 C C . ILE A 1 272 ? 6.156 6.335 33.318 1.00 80.62 272 ILE A C 1
ATOM 2187 O O . ILE A 1 272 ? 6.927 7.235 32.970 1.00 80.62 272 ILE A O 1
ATOM 2191 N N . LYS A 1 273 ? 6.603 5.237 33.935 1.00 76.19 273 LYS A N 1
ATOM 2192 C CA . LYS A 1 273 ? 8.025 4.995 34.242 1.00 76.19 273 LYS A CA 1
ATOM 2193 C C . LYS A 1 273 ? 8.820 4.479 33.044 1.00 76.19 273 LYS A C 1
ATOM 2195 O O . LYS A 1 273 ? 10.042 4.613 33.038 1.00 76.19 273 LYS A O 1
ATOM 2200 N N . GLU A 1 274 ? 8.154 3.947 32.024 1.00 74.38 274 GLU A N 1
ATOM 2201 C CA . GLU A 1 274 ? 8.807 3.536 30.784 1.00 74.38 274 GLU A CA 1
ATOM 2202 C C . GLU A 1 274 ? 9.258 4.761 29.968 1.00 74.38 274 GLU A C 1
ATOM 2204 O O . GLU A 1 274 ? 8.497 5.704 29.710 1.00 74.38 274 GLU A O 1
ATOM 2209 N N . LEU A 1 275 ? 10.542 4.758 29.597 1.00 70.25 275 LEU A N 1
ATOM 2210 C CA . LEU A 1 275 ? 11.174 5.802 28.795 1.00 70.25 275 LEU A CA 1
ATOM 2211 C C . LEU A 1 275 ? 10.986 5.493 27.303 1.00 70.25 275 LEU A C 1
ATOM 2213 O O . LEU A 1 275 ? 11.303 4.380 26.884 1.00 70.25 275 LEU A O 1
ATOM 2217 N N . PRO A 1 276 ? 10.528 6.467 26.496 1.00 72.44 276 PRO A N 1
ATOM 2218 C CA . PRO A 1 276 ? 10.361 6.268 25.063 1.00 72.44 276 PRO A CA 1
ATOM 2219 C C . PRO A 1 276 ? 11.725 6.131 24.380 1.00 72.44 276 PRO A C 1
ATOM 2221 O O . PRO A 1 276 ? 12.608 6.973 24.573 1.00 72.44 276 PRO A O 1
ATOM 2224 N N . ASN A 1 277 ? 11.889 5.085 23.568 1.00 72.75 277 ASN A N 1
ATOM 2225 C CA . ASN A 1 277 ? 13.136 4.806 22.850 1.00 72.75 277 ASN A CA 1
ATOM 2226 C C . ASN A 1 277 ? 13.103 5.289 21.398 1.00 72.75 277 ASN A C 1
ATOM 2228 O O . ASN A 1 277 ? 14.151 5.510 20.794 1.00 72.75 277 ASN A O 1
ATOM 2232 N N . ASN A 1 278 ? 11.911 5.474 20.840 1.00 73.12 278 ASN A N 1
ATOM 2233 C CA . ASN A 1 278 ? 11.696 5.915 19.468 1.00 73.12 278 ASN A CA 1
ATOM 2234 C C . ASN A 1 278 ? 10.701 7.092 19.417 1.00 73.12 278 ASN A C 1
ATOM 2236 O O . ASN A 1 278 ? 10.049 7.451 20.400 1.00 73.12 278 ASN A O 1
ATOM 2240 N N . LEU A 1 279 ? 10.634 7.745 18.256 1.00 69.69 279 LEU A N 1
ATOM 2241 C CA . LEU A 1 279 ? 9.851 8.969 18.056 1.00 69.69 279 LEU A CA 1
ATOM 2242 C C . LEU A 1 279 ? 8.334 8.726 18.138 1.00 69.69 279 LEU A C 1
ATOM 2244 O O . LEU A 1 279 ? 7.590 9.600 18.589 1.00 69.69 279 LEU A O 1
ATOM 2248 N N . GLU A 1 280 ? 7.881 7.529 17.765 1.00 71.56 280 GLU A N 1
ATOM 2249 C CA . GLU A 1 280 ? 6.482 7.111 17.893 1.00 71.56 280 GLU A CA 1
ATOM 2250 C C . GLU A 1 280 ? 6.091 6.931 19.368 1.00 71.56 280 GLU A C 1
ATOM 2252 O O . GLU A 1 280 ? 5.123 7.555 19.812 1.00 71.56 280 GLU A O 1
ATOM 2257 N N . GLU A 1 281 ? 6.887 6.198 20.160 1.00 76.25 281 GLU A N 1
ATOM 2258 C CA . GLU A 1 281 ? 6.694 6.066 21.613 1.00 76.25 281 GLU A CA 1
ATOM 2259 C C . GLU A 1 281 ? 6.804 7.415 22.328 1.00 76.25 281 GLU A C 1
ATOM 2261 O O . GLU A 1 281 ? 6.099 7.646 23.310 1.00 76.25 281 GLU A O 1
ATOM 2266 N N . LEU A 1 282 ? 7.647 8.335 21.841 1.00 77.69 282 LEU A N 1
ATOM 2267 C CA . LEU A 1 282 ? 7.745 9.688 22.389 1.00 77.69 282 LEU A CA 1
ATOM 2268 C C . LEU A 1 282 ? 6.428 10.452 22.196 1.00 77.69 282 LEU A C 1
ATOM 2270 O O . LEU A 1 282 ? 5.919 11.049 23.145 1.00 77.69 282 LEU A O 1
ATOM 2274 N N . SER A 1 283 ? 5.856 10.418 20.990 1.00 74.50 283 SER A N 1
ATOM 2275 C CA . SER A 1 283 ? 4.589 11.098 20.692 1.00 74.50 283 SER A CA 1
ATOM 2276 C C . SER A 1 283 ? 3.413 10.503 21.480 1.00 74.50 283 SER A C 1
ATOM 2278 O O . SER A 1 283 ? 2.662 11.242 22.124 1.00 74.50 283 SER A O 1
ATOM 2280 N N . ALA A 1 284 ? 3.310 9.169 21.521 1.00 78.81 284 ALA A N 1
ATOM 2281 C CA . ALA A 1 284 ? 2.295 8.449 22.281 1.00 78.81 284 ALA A CA 1
ATOM 2282 C C . ALA A 1 284 ? 2.463 8.676 23.790 1.00 78.81 284 ALA A C 1
ATOM 2284 O O . ALA A 1 284 ? 1.488 8.907 24.503 1.00 78.81 284 ALA A O 1
ATOM 2285 N N . GLY A 1 285 ? 3.707 8.688 24.273 1.00 80.06 285 GLY A N 1
ATOM 2286 C CA . GLY A 1 285 ? 4.048 8.933 25.667 1.00 80.06 285 GLY A CA 1
ATOM 2287 C C . GLY A 1 285 ? 3.708 10.347 26.139 1.00 80.06 285 GLY A C 1
ATOM 2288 O O . GLY A 1 285 ? 3.283 10.504 27.286 1.00 80.06 285 GLY A O 1
ATOM 2289 N N . ILE A 1 286 ? 3.854 11.364 25.282 1.00 79.44 286 ILE A N 1
ATOM 2290 C CA . ILE A 1 286 ? 3.430 12.745 25.574 1.00 79.44 286 ILE A CA 1
ATOM 2291 C C . ILE A 1 286 ? 1.900 12.827 25.632 1.00 79.44 286 ILE A C 1
ATOM 2293 O O . ILE A 1 286 ? 1.356 13.313 26.623 1.00 79.44 286 ILE A O 1
ATOM 2297 N N . ALA A 1 287 ? 1.203 12.296 24.622 1.00 83.19 287 ALA A N 1
ATOM 2298 C CA . ALA A 1 287 ? -0.260 12.317 24.566 1.00 83.19 287 ALA A CA 1
ATOM 2299 C C . ALA A 1 287 ? -0.902 11.569 25.748 1.00 83.19 287 ALA A C 1
ATOM 2301 O O . ALA A 1 287 ? -1.851 12.063 26.360 1.00 83.19 287 ALA A O 1
ATOM 2302 N N . LEU A 1 288 ? -0.348 10.407 26.115 1.00 84.69 288 LEU A N 1
ATOM 2303 C CA . LEU A 1 288 ? -0.780 9.632 27.275 1.00 84.69 288 LEU A CA 1
ATOM 2304 C C . LEU A 1 288 ? -0.649 10.453 28.562 1.00 84.69 288 LEU A C 1
ATOM 2306 O O . LEU A 1 288 ? -1.607 10.556 29.323 1.00 84.69 288 LEU A O 1
ATOM 2310 N N . ARG A 1 289 ? 0.505 11.088 28.796 1.00 81.69 289 ARG A N 1
ATOM 2311 C CA . ARG A 1 289 ? 0.739 11.888 30.009 1.00 81.69 289 ARG A CA 1
ATOM 2312 C C . ARG A 1 289 ? -0.133 13.146 30.064 1.00 81.69 289 ARG A C 1
ATOM 2314 O O . ARG A 1 289 ? -0.570 13.516 31.151 1.00 81.69 289 ARG A O 1
ATOM 2321 N N . GLU A 1 290 ? -0.446 13.770 28.928 1.00 82.31 290 GLU A N 1
ATOM 2322 C CA . GLU A 1 290 ? -1.416 14.875 28.855 1.00 82.31 290 GLU A CA 1
ATOM 2323 C C . GLU A 1 290 ? -2.850 14.419 29.157 1.00 82.31 290 GLU A C 1
ATOM 2325 O O . GLU A 1 290 ? -3.581 15.106 29.874 1.00 82.31 290 GLU A O 1
ATOM 2330 N N . SER A 1 291 ? -3.255 13.257 28.638 1.00 85.19 291 SER A N 1
ATOM 2331 C CA . SER A 1 291 ? -4.564 12.666 28.931 1.00 85.19 291 SER A CA 1
ATOM 2332 C C . SER A 1 291 ? -4.689 12.304 30.410 1.00 85.19 291 SER A C 1
ATOM 2334 O O . SER A 1 291 ? -5.669 12.676 31.053 1.00 85.19 291 SER A O 1
ATOM 2336 N N . LEU A 1 292 ? -3.668 11.656 30.977 1.00 85.00 292 LEU A N 1
ATOM 2337 C CA . LEU A 1 292 ? -3.631 11.286 32.392 1.00 85.00 292 LEU A CA 1
ATOM 2338 C C . LEU A 1 292 ? -3.618 12.522 33.299 1.00 85.00 292 LEU A C 1
ATOM 2340 O O . LEU A 1 292 ? -4.309 12.536 34.313 1.00 85.00 292 LEU A O 1
ATOM 2344 N N . ALA A 1 293 ? -2.923 13.597 32.911 1.00 84.25 293 ALA A N 1
ATOM 2345 C CA . ALA A 1 293 ? -2.973 14.862 33.640 1.00 84.25 293 ALA A CA 1
ATOM 2346 C C . ALA A 1 293 ? -4.396 15.447 33.690 1.00 84.25 293 ALA A C 1
ATOM 2348 O O . ALA A 1 293 ? -4.807 15.943 34.737 1.00 84.25 293 ALA A O 1
ATOM 2349 N N . LYS A 1 294 ? -5.164 15.361 32.592 1.00 83.88 294 LYS A N 1
ATOM 2350 C CA . LYS A 1 294 ? -6.575 15.791 32.549 1.00 83.88 294 LYS A CA 1
ATOM 2351 C C . LYS A 1 294 ? -7.494 14.869 33.348 1.00 83.88 294 LYS A C 1
ATOM 2353 O O . LYS A 1 294 ? -8.404 15.340 34.014 1.00 83.88 294 LYS A O 1
ATOM 2358 N N . GLU A 1 295 ? -7.281 13.561 33.302 1.00 82.69 295 GLU A N 1
ATOM 2359 C CA . GLU A 1 295 ? -8.118 12.619 34.050 1.00 82.69 295 GLU A CA 1
ATOM 2360 C C . GLU A 1 295 ? -7.898 12.768 35.565 1.00 82.69 295 GLU A C 1
ATOM 2362 O O . GLU A 1 295 ? -8.857 12.811 36.341 1.00 82.69 295 GLU A O 1
ATOM 2367 N N . CYS A 1 296 ? -6.651 12.999 35.991 1.00 81.31 296 CYS A N 1
ATOM 2368 C CA . CYS A 1 296 ? -6.303 13.256 37.386 1.00 81.31 296 CYS A CA 1
ATOM 2369 C C . CYS A 1 296 ? -6.882 14.553 37.965 1.00 81.31 296 CYS A C 1
ATOM 2371 O O . CYS A 1 296 ? -7.036 14.619 39.182 1.00 81.31 296 CYS A O 1
ATOM 2373 N N . THR A 1 297 ? -7.235 15.565 37.160 1.00 81.31 297 THR A N 1
ATOM 2374 C CA . THR A 1 297 ? -7.931 16.755 37.692 1.00 81.31 297 THR A CA 1
ATOM 2375 C C . THR A 1 297 ? -9.390 16.463 38.038 1.00 81.31 297 THR A C 1
ATOM 2377 O O . THR A 1 297 ? -9.923 17.074 38.958 1.00 81.31 297 THR A O 1
ATOM 2380 N N . THR A 1 298 ? -10.019 15.505 37.350 1.00 80.94 298 THR A N 1
ATOM 2381 C CA . THR A 1 298 ? -11.422 15.102 37.577 1.00 80.94 298 THR A CA 1
ATOM 2382 C C . THR A 1 298 ? -11.577 13.970 38.601 1.00 80.94 298 THR A C 1
ATOM 2384 O O . THR A 1 298 ? -12.621 13.838 39.237 1.00 80.94 298 THR A O 1
ATOM 2387 N N . MET A 1 299 ? -10.533 13.163 38.817 1.00 80.44 299 MET A N 1
ATOM 2388 C CA . MET A 1 299 ? -10.542 12.035 39.762 1.00 80.44 299 MET A CA 1
ATOM 2389 C C . MET A 1 299 ? -10.925 12.395 41.216 1.00 80.44 299 MET A C 1
ATOM 2391 O O . MET A 1 299 ? -11.717 11.647 41.796 1.00 80.44 299 MET A O 1
ATOM 2395 N N . PRO A 1 300 ? -10.462 13.513 41.818 1.00 81.94 300 PRO A N 1
ATOM 2396 C CA . PRO A 1 300 ? -10.846 13.900 43.179 1.00 81.94 300 PRO A CA 1
ATOM 2397 C C . PRO A 1 300 ? -12.359 14.044 43.383 1.00 81.94 300 PRO A C 1
ATOM 2399 O O . PRO A 1 300 ? -12.875 13.731 44.456 1.00 81.94 300 PRO A O 1
ATOM 2402 N N . GLU A 1 301 ? -13.096 14.461 42.349 1.00 81.62 301 GLU A N 1
ATOM 2403 C CA . GLU A 1 301 ? -14.555 14.609 42.413 1.00 81.62 301 GLU A CA 1
ATOM 2404 C C . GLU A 1 301 ? -15.260 13.261 42.624 1.00 81.62 301 GLU A C 1
ATOM 2406 O O . GLU A 1 301 ? -16.340 13.210 43.215 1.00 81.62 301 GLU A O 1
ATOM 2411 N N . ARG A 1 302 ? -14.629 12.150 42.216 1.00 80.38 302 ARG A N 1
ATOM 2412 C CA . ARG A 1 302 ? -15.155 10.785 42.379 1.00 80.38 302 ARG A CA 1
ATOM 2413 C C . ARG A 1 302 ? -14.958 10.230 43.792 1.00 80.38 302 ARG A C 1
ATOM 2415 O O . ARG A 1 302 ? -15.690 9.322 44.191 1.00 80.38 302 ARG A O 1
ATOM 2422 N N . PHE A 1 303 ? -14.038 10.789 44.583 1.00 81.25 303 PHE A N 1
ATOM 2423 C CA . PHE A 1 303 ? -13.805 10.346 45.962 1.00 81.25 303 PHE A CA 1
ATOM 2424 C C . PHE A 1 303 ? -14.985 10.681 46.879 1.00 81.25 303 PHE A C 1
ATOM 2426 O O . PHE A 1 303 ? -15.315 9.904 47.775 1.00 81.25 303 PHE A O 1
ATOM 2433 N N . LEU A 1 304 ? -15.667 11.807 46.647 1.00 79.06 304 LEU A N 1
ATOM 2434 C CA . LEU A 1 304 ? -16.786 12.236 47.487 1.00 79.06 304 LEU A CA 1
ATOM 2435 C C . LEU A 1 304 ? -18.014 11.302 47.372 1.00 79.06 304 LEU A C 1
ATOM 2437 O O . LEU A 1 304 ? -18.516 10.872 48.415 1.00 79.06 304 LEU A O 1
ATOM 2441 N N . PRO A 1 305 ? -18.504 10.932 46.170 1.00 80.94 305 PRO A N 1
ATOM 2442 C CA . PRO A 1 305 ? -19.528 9.899 46.014 1.00 80.94 305 PRO A CA 1
ATOM 2443 C C . PRO A 1 305 ? -19.127 8.558 46.633 1.00 80.94 305 PRO A C 1
ATOM 2445 O O . PRO A 1 305 ? -19.948 7.938 47.306 1.00 80.94 305 PRO A O 1
ATOM 2448 N N . LEU A 1 306 ? -17.868 8.139 46.469 1.00 81.50 306 LEU A N 1
ATOM 2449 C CA . LEU A 1 306 ? -17.366 6.879 47.018 1.00 81.50 306 LEU A CA 1
ATOM 2450 C C . LEU A 1 306 ? -17.397 6.879 48.554 1.00 81.50 306 LEU A C 1
ATOM 2452 O O . LEU A 1 306 ? -17.946 5.963 49.162 1.00 81.50 306 LEU A O 1
ATOM 2456 N N . ARG A 1 307 ? -16.910 7.949 49.195 1.00 80.12 307 ARG A N 1
ATOM 2457 C CA . ARG A 1 307 ? -16.997 8.134 50.655 1.00 80.12 307 ARG A CA 1
ATOM 2458 C C . ARG A 1 307 ? -18.444 8.102 51.147 1.00 80.12 307 ARG A C 1
ATOM 2460 O O . ARG A 1 307 ? -18.725 7.486 52.171 1.00 80.12 307 ARG A O 1
ATOM 2467 N N . LYS A 1 308 ? -19.377 8.710 50.403 1.00 78.56 308 LYS A N 1
ATOM 2468 C CA . LYS A 1 308 ? -20.814 8.647 50.719 1.00 78.56 308 LYS A CA 1
ATOM 2469 C C . LYS A 1 308 ? -21.359 7.216 50.642 1.00 78.56 308 LYS A C 1
ATOM 2471 O O . LYS A 1 308 ? -22.135 6.846 51.513 1.00 78.56 308 LYS A O 1
ATOM 2476 N N . MET A 1 309 ? -20.935 6.403 49.670 1.00 77.38 309 MET A N 1
ATOM 2477 C CA . MET A 1 309 ? -21.333 4.987 49.583 1.00 77.38 309 MET A CA 1
ATOM 2478 C C . MET A 1 309 ? -20.892 4.193 50.813 1.00 77.38 309 MET A C 1
ATOM 2480 O O . MET A 1 309 ? -21.711 3.492 51.400 1.00 77.38 309 MET A O 1
ATOM 2484 N N . PHE A 1 310 ? -19.629 4.334 51.227 1.00 76.88 310 PHE A N 1
ATOM 2485 C CA . PHE A 1 310 ? -19.112 3.660 52.421 1.00 76.88 310 PHE A CA 1
ATOM 2486 C C . PHE A 1 310 ? -19.782 4.161 53.709 1.00 76.88 310 PHE A C 1
ATOM 2488 O O . PHE A 1 310 ? -20.145 3.346 54.552 1.00 76.88 310 PHE A O 1
ATOM 2495 N N . ALA A 1 311 ? -20.067 5.463 53.820 1.00 78.94 311 ALA A N 1
ATOM 2496 C CA . ALA A 1 311 ? -20.819 6.014 54.951 1.00 78.94 311 ALA A CA 1
ATOM 2497 C C . ALA A 1 311 ? -22.268 5.490 55.011 1.00 78.94 311 ALA A C 1
ATOM 2499 O O . ALA A 1 311 ? -22.815 5.279 56.091 1.00 78.94 311 ALA A O 1
ATOM 2500 N N . THR A 1 312 ? -22.913 5.267 53.860 1.00 74.25 312 THR A N 1
ATOM 2501 C CA . THR A 1 312 ? -24.242 4.641 53.804 1.00 74.25 312 THR A CA 1
ATOM 2502 C C . THR A 1 312 ? -24.181 3.156 54.176 1.00 74.25 312 THR A C 1
ATOM 2504 O O . THR A 1 312 ? -25.080 2.681 54.860 1.00 74.25 312 THR A O 1
ATOM 2507 N N . LEU A 1 313 ? -23.124 2.423 53.804 1.00 76.19 313 LEU A N 1
ATOM 2508 C CA . LEU A 1 313 ? -22.926 1.026 54.226 1.00 76.19 313 LEU A CA 1
ATOM 2509 C C . LEU A 1 313 ? -22.738 0.898 55.746 1.00 76.19 313 LEU A C 1
ATOM 2511 O O . LEU A 1 313 ? -23.345 0.021 56.360 1.00 76.19 313 LEU A O 1
ATOM 2515 N N . GLU A 1 314 ? -21.979 1.816 56.351 1.00 73.31 314 GLU A N 1
ATOM 2516 C CA . GLU A 1 314 ? -21.756 1.875 57.801 1.00 73.31 314 GLU A CA 1
ATOM 2517 C C . GLU A 1 314 ? -23.061 2.134 58.575 1.00 73.31 314 GLU A C 1
ATOM 2519 O O . GLU A 1 314 ? -23.321 1.490 59.590 1.00 73.31 314 GLU A O 1
ATOM 2524 N N . LYS A 1 315 ? -23.943 3.000 58.052 1.00 75.69 315 LYS A N 1
ATOM 2525 C CA . LYS A 1 315 ? -25.281 3.246 58.628 1.00 75.69 315 LYS A CA 1
ATOM 2526 C C . LYS A 1 315 ? -26.184 2.008 58.658 1.00 75.69 315 LYS A C 1
ATOM 2528 O O . LYS A 1 315 ? -27.121 1.981 59.450 1.00 75.69 315 LYS A O 1
ATOM 2533 N N . PHE A 1 316 ? -25.942 1.015 57.800 1.00 66.44 316 PHE A N 1
ATOM 2534 C CA . PHE A 1 316 ? -26.757 -0.200 57.691 1.00 66.44 316 PHE A CA 1
ATOM 2535 C C . PHE A 1 316 ? -26.078 -1.445 58.291 1.00 66.44 316 PHE A C 1
ATOM 2537 O O . PHE A 1 316 ? -26.368 -2.561 57.860 1.00 66.44 316 PHE A O 1
ATOM 2544 N N . ASP A 1 317 ? -25.198 -1.264 59.285 1.00 61.62 317 ASP A N 1
ATOM 2545 C CA . ASP A 1 317 ? -24.513 -2.333 60.039 1.00 61.62 317 ASP A CA 1
ATOM 2546 C C . ASP A 1 317 ? -23.637 -3.279 59.189 1.00 61.62 317 ASP A C 1
ATOM 2548 O O . ASP A 1 317 ? -23.216 -4.343 59.651 1.00 61.62 317 ASP A O 1
ATOM 2552 N N . MET A 1 318 ? -23.289 -2.899 57.954 1.00 65.81 318 MET A N 1
ATOM 2553 C CA . MET A 1 318 ? -22.231 -3.573 57.201 1.00 65.81 318 MET A CA 1
ATOM 2554 C C . MET A 1 318 ? -20.899 -2.896 57.501 1.00 65.81 318 MET A C 1
ATOM 2556 O O . MET A 1 318 ? -20.543 -1.909 56.862 1.00 65.81 318 MET A O 1
ATOM 2560 N N . GLN A 1 319 ? -20.157 -3.443 58.464 1.00 61.66 319 GLN A N 1
ATOM 2561 C CA . GLN A 1 319 ? -18.788 -3.014 58.751 1.00 61.66 319 GLN A CA 1
ATOM 2562 C C . GLN A 1 319 ? -17.901 -3.296 57.523 1.00 61.66 319 GLN A C 1
ATOM 2564 O O . GLN A 1 319 ? -17.770 -4.463 57.127 1.00 61.66 319 GLN A O 1
ATOM 2569 N N . PRO A 1 320 ? -17.319 -2.266 56.881 1.00 66.31 320 PRO A N 1
ATOM 2570 C CA . PRO A 1 320 ? -16.305 -2.464 55.856 1.00 66.31 320 PRO A CA 1
ATOM 2571 C C . PRO A 1 320 ? -15.099 -3.185 56.464 1.00 66.31 320 PRO A C 1
ATOM 2573 O O . PRO A 1 320 ? -14.792 -3.025 57.646 1.00 66.31 320 PRO A O 1
ATOM 2576 N N . THR A 1 321 ? -14.405 -3.989 55.665 1.00 74.38 321 THR A N 1
ATOM 2577 C CA . THR A 1 321 ? -13.191 -4.673 56.134 1.00 74.38 321 THR A CA 1
ATOM 2578 C C . THR A 1 321 ? -12.106 -3.632 56.443 1.00 74.38 321 THR A C 1
ATOM 2580 O O . THR A 1 321 ? -12.015 -2.619 55.752 1.00 74.38 321 THR A O 1
ATOM 2583 N N . GLU A 1 322 ? -11.233 -3.887 57.421 1.00 73.00 322 GLU A N 1
ATOM 2584 C CA . GLU A 1 322 ? -10.119 -2.986 57.777 1.00 73.00 322 GLU A CA 1
ATOM 2585 C C . GLU A 1 322 ? -9.255 -2.609 56.551 1.00 73.00 322 GLU A C 1
ATOM 2587 O O . GLU A 1 322 ? -8.907 -1.446 56.365 1.00 73.00 322 GLU A O 1
ATOM 2592 N N . GLN A 1 323 ? -9.045 -3.561 55.633 1.00 72.75 323 GLN A N 1
ATOM 2593 C CA . GLN A 1 323 ? -8.365 -3.352 54.346 1.00 72.75 323 GLN A CA 1
ATOM 2594 C C . GLN A 1 323 ? -9.114 -2.404 53.391 1.00 72.75 323 GLN A C 1
ATOM 2596 O O . GLN A 1 323 ? -8.495 -1.608 52.692 1.00 72.75 323 GLN A O 1
ATOM 2601 N N . GLU A 1 324 ? -10.449 -2.463 53.352 1.00 77.69 324 GLU A N 1
ATOM 2602 C CA . GLU A 1 324 ? -11.273 -1.615 52.475 1.00 77.69 324 GLU A CA 1
ATOM 2603 C C . GLU A 1 324 ? -11.214 -0.149 52.937 1.00 77.69 324 GLU A C 1
ATOM 2605 O O . GLU A 1 324 ? -11.161 0.770 52.115 1.00 77.69 324 GLU A O 1
ATOM 2610 N N . MET A 1 325 ? -11.162 0.060 54.256 1.00 74.62 325 MET A N 1
ATOM 2611 C CA . MET A 1 325 ? -10.976 1.377 54.866 1.00 74.62 325 MET A CA 1
ATOM 2612 C C . MET A 1 325 ? -9.562 1.905 54.631 1.00 74.62 325 MET A C 1
ATOM 2614 O O . MET A 1 325 ? -9.406 3.054 54.220 1.00 74.62 325 MET A O 1
ATOM 2618 N N . GLU A 1 326 ? -8.536 1.069 54.817 1.00 81.25 326 GLU A N 1
ATOM 2619 C CA . GLU A 1 326 ? -7.145 1.424 54.513 1.00 81.25 326 GLU A CA 1
ATOM 2620 C C . GLU A 1 326 ? -6.990 1.870 53.053 1.00 81.25 326 GLU A C 1
ATOM 2622 O O . GLU A 1 326 ? -6.421 2.929 52.780 1.00 81.25 326 GLU A O 1
ATOM 2627 N N . TRP A 1 327 ? -7.578 1.132 52.107 1.00 80.88 327 TRP A N 1
ATOM 2628 C CA . TRP A 1 327 ? -7.588 1.507 50.696 1.00 80.88 327 TRP A CA 1
ATOM 2629 C C . TRP A 1 327 ? -8.259 2.856 50.448 1.00 80.88 327 TRP A C 1
ATOM 2631 O O . TRP A 1 327 ? -7.679 3.691 49.751 1.00 80.88 327 TRP A O 1
ATOM 2641 N N . LEU A 1 328 ? -9.426 3.103 51.047 1.00 79.25 328 LEU A N 1
ATOM 2642 C CA . LEU A 1 328 ? -10.154 4.361 50.894 1.00 79.25 328 LEU A CA 1
ATOM 2643 C C . LEU A 1 328 ? -9.383 5.563 51.462 1.00 79.25 328 LEU A C 1
ATOM 2645 O O . LEU A 1 328 ? -9.379 6.626 50.841 1.00 79.25 328 LEU A O 1
ATOM 2649 N N . TYR A 1 329 ? -8.698 5.406 52.598 1.00 80.81 329 TYR A N 1
ATOM 2650 C CA . TYR A 1 329 ? -7.838 6.456 53.153 1.00 80.81 329 TYR A CA 1
ATOM 2651 C C . TYR A 1 329 ? -6.544 6.637 52.351 1.00 80.81 329 TYR A C 1
ATOM 2653 O O . TYR A 1 329 ? -6.048 7.755 52.228 1.00 80.81 329 TYR A O 1
ATOM 2661 N N . SER A 1 330 ? -6.019 5.561 51.758 1.00 84.69 330 SER A N 1
ATOM 2662 C CA . SER A 1 330 ? -4.805 5.610 50.939 1.00 84.69 330 SER A CA 1
ATOM 2663 C C . SER A 1 330 ? -5.004 6.268 49.570 1.00 84.69 330 SER A C 1
ATOM 2665 O O . SER A 1 330 ? -4.012 6.658 48.962 1.00 84.69 330 SER A O 1
ATOM 2667 N N . LEU A 1 331 ? -6.243 6.417 49.075 1.00 83.50 331 LEU A N 1
ATOM 2668 C CA . LEU A 1 331 ? -6.532 6.953 47.735 1.00 83.50 331 LEU A CA 1
ATOM 2669 C C . LEU A 1 331 ? -5.959 8.356 47.504 1.00 83.50 331 LEU A C 1
ATOM 2671 O O . LEU A 1 331 ? -5.378 8.605 46.451 1.00 83.50 331 LEU A O 1
ATOM 2675 N N . GLU A 1 332 ? -6.104 9.262 48.473 1.00 82.56 332 GLU A N 1
ATOM 2676 C CA . GLU A 1 332 ? -5.583 10.632 48.359 1.00 82.56 332 GLU A CA 1
ATOM 2677 C C . GLU A 1 332 ? -4.053 10.635 48.304 1.00 82.56 332 GLU A C 1
ATOM 2679 O O . GLU A 1 332 ? -3.467 11.304 47.456 1.00 82.56 332 GLU A O 1
ATOM 2684 N N . ASN A 1 333 ? -3.415 9.801 49.127 1.00 84.94 333 ASN A N 1
ATOM 2685 C CA . ASN A 1 333 ? -1.964 9.644 49.131 1.00 84.94 333 ASN A CA 1
ATOM 2686 C C . ASN A 1 333 ? -1.463 8.976 47.833 1.00 84.94 333 ASN A C 1
ATOM 2688 O O . ASN A 1 333 ? -0.506 9.440 47.222 1.00 84.94 333 ASN A O 1
ATOM 2692 N N . LYS A 1 334 ? -2.149 7.935 47.335 1.00 83.88 334 LYS A N 1
ATOM 2693 C CA . LYS A 1 334 ? -1.837 7.291 46.046 1.00 83.88 334 LYS A CA 1
ATOM 2694 C C . LYS A 1 334 ? -1.992 8.262 44.873 1.00 83.88 334 LYS A C 1
ATOM 2696 O O . LYS A 1 334 ? -1.154 8.241 43.973 1.00 83.88 334 LYS A O 1
ATOM 2701 N N . LEU A 1 335 ? -3.006 9.131 44.891 1.00 85.06 335 LEU A N 1
ATOM 2702 C CA . LEU A 1 335 ? -3.166 10.191 43.894 1.00 85.06 335 LEU A CA 1
ATOM 2703 C C . LEU A 1 335 ? -2.019 11.207 43.973 1.00 85.06 335 LEU A C 1
ATOM 2705 O O . LEU A 1 335 ? -1.469 11.577 42.939 1.00 85.06 335 LEU A O 1
ATOM 2709 N N . GLU A 1 336 ? -1.629 11.639 45.173 1.00 84.50 336 GLU A N 1
ATOM 2710 C CA . GLU A 1 336 ? -0.516 12.574 45.363 1.00 84.50 336 GLU A CA 1
ATOM 2711 C C . GLU A 1 336 ? 0.820 11.977 44.887 1.00 84.50 336 GLU A C 1
ATOM 2713 O O . GLU A 1 336 ? 1.554 12.620 44.129 1.00 84.50 336 GLU A O 1
ATOM 2718 N N . CYS A 1 337 ? 1.104 10.718 45.238 1.00 85.06 337 CYS A N 1
ATOM 2719 C CA . CYS A 1 337 ? 2.254 9.978 44.719 1.00 85.06 337 CYS A CA 1
ATOM 2720 C C . CYS A 1 337 ? 2.214 9.859 43.189 1.00 85.06 337 CYS A C 1
ATOM 2722 O O . CYS A 1 337 ? 3.221 10.111 42.532 1.00 85.06 337 CYS A O 1
ATOM 2724 N N . PHE A 1 338 ? 1.057 9.534 42.605 1.00 86.12 338 PHE A N 1
ATOM 2725 C CA . PHE A 1 338 ? 0.905 9.427 41.154 1.00 86.12 338 PHE A CA 1
ATOM 2726 C C . PHE A 1 338 ? 1.118 10.770 40.441 1.00 86.12 338 PHE A C 1
ATOM 2728 O O . PHE A 1 338 ? 1.793 10.822 39.417 1.00 86.12 338 PHE A O 1
ATOM 2735 N N . LEU A 1 339 ? 0.600 11.873 40.988 1.00 84.44 339 LEU A N 1
ATOM 2736 C CA . LEU A 1 339 ? 0.819 13.220 40.450 1.00 84.44 339 LEU A CA 1
ATOM 2737 C C . LEU A 1 339 ? 2.299 13.617 40.491 1.00 84.44 339 LEU A C 1
ATOM 2739 O O . LEU A 1 339 ? 2.790 14.267 39.562 1.00 84.44 339 LEU A O 1
ATOM 2743 N N . LYS A 1 340 ? 3.021 13.211 41.541 1.00 85.44 340 LYS A N 1
ATOM 2744 C CA . LYS A 1 340 ? 4.469 13.404 41.638 1.00 85.44 340 LYS A CA 1
ATOM 2745 C C . LYS A 1 340 ? 5.213 12.594 40.572 1.00 85.44 340 LYS A C 1
ATOM 2747 O O . LYS A 1 340 ? 5.981 13.188 39.815 1.00 85.44 340 LYS A O 1
ATOM 2752 N N . ASP A 1 341 ? 4.922 11.297 40.454 1.00 84.69 341 ASP A N 1
ATOM 2753 C CA . ASP A 1 341 ? 5.493 10.411 39.427 1.00 84.69 341 ASP A CA 1
ATOM 2754 C C . ASP A 1 341 ? 5.217 10.950 38.007 1.00 84.69 341 ASP A C 1
ATOM 2756 O O . ASP A 1 341 ? 6.107 10.987 37.155 1.00 84.69 341 ASP A O 1
ATOM 2760 N N . LEU A 1 342 ? 3.998 11.438 37.754 1.00 85.25 342 LEU A N 1
ATOM 2761 C CA . LEU A 1 342 ? 3.587 12.019 36.474 1.00 85.25 342 LEU A CA 1
ATOM 2762 C C . LEU A 1 342 ? 4.346 13.315 36.163 1.00 85.25 342 LEU A C 1
ATOM 2764 O O . LEU A 1 342 ? 4.735 13.544 35.017 1.00 85.25 342 LEU A O 1
ATOM 2768 N N . LYS A 1 343 ? 4.601 14.159 37.168 1.00 84.81 343 LYS A N 1
ATOM 2769 C CA . LYS A 1 343 ? 5.388 15.389 37.005 1.00 84.81 343 LYS A CA 1
ATOM 2770 C C . LYS A 1 343 ? 6.859 15.090 36.712 1.00 84.81 343 LYS A C 1
ATOM 2772 O O . LYS A 1 343 ? 7.422 15.691 35.798 1.00 84.81 343 LYS A O 1
ATOM 2777 N N . GLU A 1 344 ? 7.468 14.171 37.458 1.00 84.81 344 GLU A N 1
ATOM 2778 C CA . GLU A 1 344 ? 8.859 13.748 37.251 1.00 84.81 344 GLU A CA 1
ATOM 2779 C C . GLU A 1 344 ? 9.040 13.102 35.874 1.00 84.81 344 GLU A C 1
ATOM 2781 O O . GLU A 1 344 ? 9.933 13.476 35.115 1.00 84.81 344 GLU A O 1
ATOM 2786 N N . SER A 1 345 ? 8.129 12.210 35.491 1.00 84.00 345 SER A N 1
ATOM 2787 C CA . SER A 1 345 ? 8.155 11.573 34.178 1.00 84.00 345 SER A CA 1
ATOM 2788 C C . SER A 1 345 ? 7.918 12.552 33.028 1.00 84.00 345 SER A C 1
ATOM 2790 O O . SER A 1 345 ? 8.598 12.473 32.007 1.00 84.00 345 SER A O 1
ATOM 2792 N N . ASN A 1 346 ? 7.024 13.534 33.188 1.00 84.50 346 ASN A N 1
ATOM 2793 C CA . ASN A 1 346 ? 6.860 14.600 32.198 1.00 84.50 346 ASN A CA 1
ATOM 2794 C C . ASN A 1 346 ? 8.157 15.386 31.986 1.00 84.50 346 ASN A C 1
ATOM 2796 O O . ASN A 1 346 ? 8.511 15.669 30.844 1.00 84.50 346 ASN A O 1
ATOM 2800 N N . LEU A 1 347 ? 8.895 15.706 33.052 1.00 84.75 347 LEU A N 1
ATOM 2801 C CA . LEU A 1 347 ? 10.197 16.368 32.929 1.00 84.75 347 LEU A CA 1
ATOM 2802 C C . LEU A 1 347 ? 11.200 15.502 32.153 1.00 84.75 347 LEU A C 1
ATOM 2804 O O . LEU A 1 347 ? 11.858 16.011 31.247 1.00 84.75 347 LEU A O 1
ATOM 2808 N N . LEU A 1 348 ? 11.271 14.202 32.452 1.00 84.00 348 LEU A N 1
ATOM 2809 C CA . LEU A 1 348 ? 12.153 13.258 31.754 1.00 84.00 348 LEU A CA 1
ATOM 2810 C C . LEU A 1 348 ? 11.792 13.108 30.270 1.00 84.00 348 LEU A C 1
ATOM 2812 O O . LEU A 1 348 ? 12.677 13.117 29.417 1.00 84.00 348 LEU A O 1
ATOM 2816 N N . VAL A 1 349 ? 10.501 13.024 29.938 1.00 83.81 349 VAL A N 1
ATOM 2817 C CA . VAL A 1 349 ? 10.027 12.951 28.548 1.00 83.81 349 VAL A CA 1
ATOM 2818 C C . VAL A 1 349 ? 10.311 14.250 27.797 1.00 83.81 349 VAL A C 1
ATOM 2820 O O . VAL A 1 349 ? 10.729 14.198 26.644 1.00 83.81 349 VAL A O 1
ATOM 2823 N N . GLN A 1 350 ? 10.156 15.417 28.430 1.00 80.81 350 GLN A N 1
ATOM 2824 C CA . GLN A 1 350 ? 10.526 16.696 27.810 1.00 80.81 350 GLN A CA 1
ATOM 2825 C C . GLN A 1 350 ? 12.041 16.814 27.594 1.00 80.81 350 GLN A C 1
ATOM 2827 O O . GLN A 1 350 ? 12.465 17.312 26.554 1.00 80.81 350 GLN A O 1
ATOM 2832 N N . GLN A 1 351 ? 12.864 16.318 28.523 1.00 84.56 351 GLN A N 1
ATOM 2833 C CA . GLN A 1 351 ? 14.316 16.234 28.327 1.00 84.56 351 GLN A CA 1
ATOM 2834 C C . GLN A 1 351 ? 14.660 15.308 27.156 1.00 84.56 351 GLN A C 1
ATOM 2836 O O . GLN A 1 351 ? 15.340 15.734 26.226 1.00 84.56 351 GLN A O 1
ATOM 2841 N N . LYS A 1 352 ? 14.097 14.093 27.118 1.00 81.81 352 LYS A N 1
ATOM 2842 C CA . LYS A 1 352 ? 14.287 13.161 25.996 1.00 81.81 352 LYS A CA 1
ATOM 2843 C C . LYS A 1 352 ? 13.784 13.705 24.667 1.00 81.81 352 LYS A C 1
ATOM 2845 O O . LYS A 1 352 ? 14.423 13.476 23.647 1.00 81.81 352 LYS A O 1
ATOM 2850 N N . LYS A 1 353 ? 12.698 14.477 24.668 1.00 82.69 353 LYS A N 1
ATOM 2851 C CA . LYS A 1 353 ? 12.206 15.200 23.492 1.00 82.69 353 LYS A CA 1
ATOM 2852 C C . LYS A 1 353 ? 13.257 16.175 22.957 1.00 82.69 353 LYS A C 1
ATOM 2854 O O . LYS A 1 353 ? 13.460 16.234 21.747 1.00 82.69 353 LYS A O 1
ATOM 2859 N N . MET A 1 354 ? 13.923 16.926 23.836 1.00 82.19 354 MET A N 1
ATOM 2860 C CA . MET A 1 354 ? 15.000 17.842 23.441 1.00 82.19 354 MET A CA 1
ATOM 2861 C C . MET A 1 354 ? 16.233 17.081 22.947 1.00 82.19 354 MET A C 1
ATOM 2863 O O . MET A 1 354 ? 16.757 17.428 21.892 1.00 82.19 354 MET A O 1
ATOM 2867 N N . ASP A 1 355 ? 16.639 16.010 23.634 1.00 84.31 355 ASP A N 1
ATOM 2868 C CA . ASP A 1 355 ? 17.767 15.165 23.219 1.00 84.31 355 ASP A CA 1
ATOM 2869 C C . ASP A 1 355 ? 17.530 14.540 21.836 1.00 84.31 355 ASP A C 1
ATOM 2871 O O . ASP A 1 355 ? 18.393 14.608 20.962 1.00 84.31 355 ASP A O 1
ATOM 2875 N N . MET A 1 356 ? 16.340 13.971 21.607 1.00 82.75 356 MET A N 1
ATOM 2876 C CA . MET A 1 356 ? 15.953 13.386 20.320 1.00 82.75 356 MET A CA 1
ATOM 2877 C C . MET A 1 356 ? 15.872 14.447 19.221 1.00 82.75 356 MET A C 1
ATOM 2879 O O . MET A 1 356 ? 16.297 14.185 18.099 1.00 82.75 356 MET A O 1
ATOM 2883 N N . LYS A 1 357 ? 15.404 15.664 19.535 1.00 82.94 357 LYS A N 1
ATOM 2884 C CA . LYS A 1 357 ? 15.404 16.786 18.587 1.00 82.94 357 LYS A CA 1
ATOM 2885 C C . LYS A 1 357 ? 16.825 17.186 18.182 1.00 82.94 357 LYS A C 1
ATOM 2887 O O . LYS A 1 357 ? 17.083 17.351 16.994 1.00 82.94 357 LYS A O 1
ATOM 2892 N N . VAL A 1 358 ? 17.743 17.317 19.141 1.00 85.75 358 VAL A N 1
ATOM 2893 C CA . VAL A 1 358 ? 19.157 17.631 18.864 1.00 85.75 358 VAL A CA 1
ATOM 2894 C C . VAL A 1 358 ? 19.819 16.498 18.077 1.00 85.75 358 VAL A C 1
ATOM 2896 O O . VAL A 1 358 ? 20.539 16.756 17.115 1.00 85.75 358 VAL A O 1
ATOM 2899 N N . SER A 1 359 ? 19.544 15.239 18.428 1.00 85.25 359 SER A N 1
ATOM 2900 C CA . SER A 1 359 ? 20.047 14.078 17.687 1.00 85.25 359 SER A CA 1
ATOM 2901 C C . SER A 1 359 ? 19.560 14.072 16.238 1.00 85.25 359 SER A C 1
ATOM 2903 O O . SER A 1 359 ? 20.367 13.876 15.335 1.00 85.25 359 SER A O 1
ATOM 2905 N N . LEU A 1 360 ? 18.272 14.349 16.008 1.00 85.06 360 LEU A N 1
ATOM 2906 C CA . LEU A 1 360 ? 17.684 14.419 14.670 1.00 85.06 360 LEU A CA 1
ATOM 2907 C C . LEU A 1 360 ? 18.265 15.578 13.848 1.00 85.06 360 LEU A C 1
ATOM 2909 O O . LEU A 1 360 ? 18.502 15.424 12.656 1.00 85.06 360 LEU A O 1
ATOM 2913 N N . GLN A 1 361 ? 18.533 16.729 14.471 1.00 83.62 361 GLN A N 1
ATOM 2914 C CA . GLN A 1 361 ? 19.202 17.850 13.802 1.00 83.62 361 GLN A CA 1
ATOM 2915 C C . GLN A 1 361 ? 20.635 17.493 13.388 1.00 83.62 361 GLN A C 1
ATOM 2917 O O . GLN A 1 361 ? 21.027 17.765 12.256 1.00 83.62 361 GLN A O 1
ATOM 2922 N N . ASN A 1 362 ? 21.386 16.818 14.262 1.00 86.06 362 ASN A N 1
ATOM 2923 C CA . ASN A 1 362 ? 22.727 16.329 13.938 1.00 86.06 362 ASN A CA 1
ATOM 2924 C C . ASN A 1 362 ? 22.696 15.265 12.828 1.00 86.06 362 ASN A C 1
ATOM 2926 O O . ASN A 1 362 ? 23.579 15.232 11.975 1.00 86.06 362 ASN A O 1
ATOM 2930 N N . GLU A 1 363 ? 21.698 14.380 12.832 1.00 85.06 363 GLU A N 1
ATOM 2931 C CA . GLU A 1 363 ? 21.496 13.380 11.782 1.00 85.06 363 GLU A CA 1
ATOM 2932 C C . GLU A 1 363 ? 21.132 14.033 10.444 1.00 85.06 363 GLU A C 1
ATOM 2934 O O . GLU A 1 363 ? 21.690 13.662 9.414 1.00 85.06 363 GLU A O 1
ATOM 2939 N N . LEU A 1 364 ? 20.288 15.068 10.464 1.00 85.88 364 LEU A N 1
ATOM 2940 C CA . LEU A 1 364 ? 19.940 15.855 9.284 1.00 85.88 364 LEU A CA 1
ATOM 2941 C C . LEU A 1 364 ? 21.161 16.559 8.677 1.00 85.88 364 LEU A C 1
ATOM 2943 O O . LEU A 1 364 ? 21.331 16.546 7.457 1.00 85.88 364 LEU A O 1
ATOM 2947 N N . GLU A 1 365 ? 22.014 17.161 9.508 1.00 85.44 365 GLU A N 1
ATOM 2948 C CA . GLU A 1 365 ? 23.242 17.828 9.060 1.00 85.44 365 GLU A CA 1
ATOM 2949 C C . GLU A 1 365 ? 24.239 16.819 8.473 1.00 85.44 365 GLU A C 1
ATOM 2951 O O . GLU A 1 365 ? 24.747 17.015 7.368 1.00 85.44 365 GLU A O 1
ATOM 2956 N N . ARG A 1 366 ? 24.446 15.681 9.152 1.00 86.38 366 ARG A N 1
ATOM 2957 C CA . ARG A 1 366 ? 25.289 14.584 8.649 1.00 86.38 366 ARG A CA 1
ATOM 2958 C C . ARG A 1 366 ? 24.773 14.021 7.330 1.00 86.38 366 ARG A C 1
ATOM 2960 O O . ARG A 1 366 ? 25.568 13.783 6.426 1.00 86.38 366 ARG A O 1
ATOM 2967 N N . PHE A 1 367 ? 23.462 13.819 7.215 1.00 88.12 367 PHE A N 1
ATOM 2968 C CA . PHE A 1 367 ? 22.840 13.318 5.995 1.00 88.12 367 PHE A CA 1
ATOM 2969 C C . PHE A 1 367 ? 22.966 14.322 4.846 1.00 88.12 367 PHE A C 1
ATOM 2971 O O . PHE A 1 367 ? 23.304 13.934 3.733 1.00 88.12 367 PHE A O 1
ATOM 2978 N N . SER A 1 368 ? 22.777 15.615 5.118 1.00 85.69 368 SER A N 1
ATOM 2979 C CA . SER A 1 368 ? 22.961 16.668 4.111 1.00 85.69 368 SER A CA 1
ATOM 2980 C C . SER A 1 368 ? 24.399 16.681 3.584 1.00 85.69 368 SER A C 1
ATOM 2982 O O . SER A 1 368 ? 24.607 16.654 2.374 1.00 85.69 368 SER A O 1
ATOM 2984 N N . HIS A 1 369 ? 25.391 16.593 4.478 1.00 87.12 369 HIS A N 1
ATOM 2985 C CA . HIS A 1 369 ? 26.798 16.502 4.086 1.00 87.12 369 HIS A CA 1
ATOM 2986 C C . HIS A 1 369 ? 27.126 15.205 3.323 1.00 87.12 369 HIS A C 1
ATOM 2988 O O . HIS A 1 369 ? 27.913 15.216 2.379 1.00 87.12 369 HIS A O 1
ATOM 2994 N N . HIS A 1 370 ? 26.508 14.078 3.692 1.00 88.25 370 HIS A N 1
ATOM 2995 C CA . HIS A 1 370 ? 26.639 12.813 2.960 1.00 88.25 370 HIS A CA 1
ATOM 2996 C C . HIS A 1 370 ? 26.093 12.916 1.530 1.00 88.25 370 HIS A C 1
ATOM 2998 O O . HIS A 1 370 ? 26.778 12.513 0.594 1.00 88.25 370 HIS A O 1
ATOM 3004 N N . VAL A 1 371 ? 24.914 13.518 1.340 1.00 87.38 371 VAL A N 1
ATOM 3005 C CA . VAL A 1 371 ? 24.314 13.736 0.011 1.00 87.38 371 VAL A CA 1
ATOM 3006 C C . VAL A 1 371 ? 25.188 14.655 -0.851 1.00 87.38 371 VAL A C 1
ATOM 3008 O O . VAL A 1 371 ? 25.397 14.371 -2.033 1.00 87.38 371 VAL A O 1
ATOM 3011 N N . GLU A 1 372 ? 25.746 15.721 -0.270 1.00 85.50 372 GLU A N 1
ATOM 3012 C CA . GLU A 1 372 ? 26.698 16.607 -0.953 1.00 85.50 372 GLU A CA 1
ATOM 3013 C C . GLU A 1 372 ? 27.977 15.863 -1.369 1.00 85.50 372 GLU A C 1
ATOM 3015 O O . GLU A 1 372 ? 28.420 15.976 -2.514 1.00 85.50 372 GLU A O 1
ATOM 3020 N N . ASN A 1 373 ? 28.555 15.055 -0.476 1.00 88.12 373 ASN A N 1
ATOM 3021 C CA . ASN A 1 373 ? 29.757 14.273 -0.771 1.00 88.12 373 ASN A CA 1
ATOM 3022 C C . ASN A 1 373 ? 29.501 13.211 -1.846 1.00 88.12 373 ASN A C 1
ATOM 3024 O O . ASN A 1 373 ? 30.308 13.064 -2.765 1.00 88.12 373 ASN A O 1
ATOM 3028 N N . LEU A 1 374 ? 28.363 12.513 -1.783 1.00 87.44 374 LEU A N 1
ATOM 3029 C CA . LEU A 1 374 ? 27.972 11.530 -2.792 1.00 87.44 374 LEU A CA 1
ATOM 3030 C C . LEU A 1 374 ? 27.813 12.185 -4.168 1.00 87.44 374 LEU A C 1
ATOM 3032 O O . LEU A 1 374 ? 28.246 11.628 -5.178 1.00 87.44 374 LEU A O 1
ATOM 3036 N N . ARG A 1 375 ? 27.230 13.389 -4.212 1.00 86.38 375 ARG A N 1
ATOM 3037 C CA . ARG A 1 375 ? 27.118 14.187 -5.437 1.00 86.38 375 ARG A CA 1
ATOM 3038 C C . ARG A 1 375 ? 28.494 14.520 -6.010 1.00 86.38 375 ARG A C 1
ATOM 3040 O O . ARG A 1 375 ? 28.683 14.385 -7.218 1.00 86.38 375 ARG A O 1
ATOM 3047 N N . GLN A 1 376 ? 29.447 14.935 -5.175 1.00 85.25 376 GLN A N 1
ATOM 3048 C CA . GLN A 1 376 ? 30.815 15.223 -5.620 1.00 85.25 376 GLN A CA 1
ATOM 3049 C C . GLN A 1 376 ? 31.523 13.966 -6.141 1.00 85.25 376 GLN A C 1
ATOM 3051 O O . GLN A 1 376 ? 32.045 13.994 -7.255 1.00 85.25 376 GLN A O 1
ATOM 3056 N N . GLU A 1 377 ? 31.459 12.844 -5.412 1.00 85.31 377 GLU A N 1
ATOM 3057 C CA . GLU A 1 377 ? 32.023 11.558 -5.859 1.00 85.31 377 GLU A CA 1
ATOM 3058 C C . GLU A 1 377 ? 31.421 11.144 -7.212 1.00 85.31 377 GLU A C 1
ATOM 3060 O O . GLU A 1 377 ? 32.138 10.766 -8.142 1.00 85.31 377 GLU A O 1
ATOM 3065 N N . PHE A 1 378 ? 30.100 11.281 -7.366 1.00 85.00 378 PHE A N 1
ATOM 3066 C CA . PHE A 1 378 ? 29.412 10.979 -8.617 1.00 85.00 378 PHE A CA 1
ATOM 3067 C C . PHE A 1 378 ? 29.887 11.869 -9.773 1.00 85.00 378 PHE A C 1
ATOM 3069 O O . PHE A 1 378 ? 30.104 11.371 -10.882 1.00 85.00 378 PHE A O 1
ATOM 3076 N N . ILE A 1 379 ? 30.080 13.171 -9.537 1.00 80.50 379 ILE A N 1
ATOM 3077 C CA . ILE A 1 379 ? 30.583 14.108 -10.551 1.00 80.50 379 ILE A CA 1
ATOM 3078 C C . ILE A 1 379 ? 32.006 13.731 -10.979 1.00 80.50 379 ILE A C 1
ATOM 3080 O O . ILE A 1 379 ? 32.265 13.656 -12.180 1.00 80.50 379 ILE A O 1
ATOM 3084 N N . GLU A 1 380 ? 32.914 13.454 -10.043 1.00 80.56 380 GLU A N 1
ATOM 3085 C CA . GLU A 1 380 ? 34.302 13.079 -10.351 1.00 80.56 380 GLU A CA 1
ATOM 3086 C C . GLU A 1 380 ? 34.378 11.801 -11.193 1.00 80.56 380 GLU A C 1
ATOM 3088 O O . GLU A 1 380 ? 35.044 11.760 -12.234 1.00 80.56 380 GLU A O 1
ATOM 3093 N N . VAL A 1 381 ? 33.631 10.773 -10.788 1.00 79.75 381 VAL A N 1
ATOM 3094 C CA . VAL A 1 381 ? 33.547 9.499 -11.510 1.00 79.75 381 VAL A CA 1
ATOM 3095 C C . VAL A 1 381 ? 32.951 9.696 -12.903 1.00 79.75 381 VAL A C 1
ATOM 3097 O O . VAL A 1 381 ? 33.440 9.128 -13.883 1.00 79.75 381 VAL A O 1
ATOM 3100 N N . THR A 1 382 ? 31.923 10.536 -13.011 1.00 74.88 382 THR A N 1
ATOM 3101 C CA . THR A 1 382 ? 31.276 10.860 -14.283 1.00 74.88 382 THR A CA 1
ATOM 3102 C C . THR A 1 382 ? 32.232 11.602 -15.220 1.00 74.88 382 THR A C 1
ATOM 3104 O O . THR A 1 382 ? 32.345 11.241 -16.391 1.00 74.88 382 THR A O 1
ATOM 3107 N N . LEU A 1 383 ? 32.981 12.590 -14.722 1.00 74.25 383 LEU A N 1
ATOM 3108 C CA . LEU A 1 383 ? 33.987 13.317 -15.502 1.00 74.25 383 LEU A CA 1
ATOM 3109 C C . LEU A 1 383 ? 35.086 12.383 -16.018 1.00 74.25 383 LEU A C 1
ATOM 3111 O O . LEU A 1 383 ? 35.418 12.425 -17.205 1.00 74.25 383 LEU A O 1
ATOM 3115 N N . TRP A 1 384 ? 35.595 11.495 -15.161 1.00 75.25 384 TRP A N 1
ATOM 3116 C CA . TRP A 1 384 ? 36.567 10.478 -15.559 1.00 75.25 384 TRP A CA 1
ATOM 3117 C C . TRP A 1 384 ? 36.011 9.547 -16.645 1.00 75.25 384 TRP A C 1
ATOM 3119 O O . TRP A 1 384 ? 36.669 9.294 -17.658 1.00 75.25 384 TRP A O 1
ATOM 3129 N N . ALA A 1 385 ? 34.776 9.071 -16.471 1.00 71.00 385 ALA A N 1
ATOM 3130 C CA . ALA A 1 385 ? 34.087 8.213 -17.430 1.00 71.00 385 ALA A CA 1
ATOM 3131 C C . ALA A 1 385 ? 33.958 8.885 -18.804 1.00 71.00 385 ALA A C 1
ATOM 3133 O O . ALA A 1 385 ? 34.277 8.278 -19.831 1.00 71.00 385 ALA A O 1
ATOM 3134 N N . PHE A 1 386 ? 33.540 10.152 -18.835 1.00 71.25 386 PHE A N 1
ATOM 3135 C CA . PHE A 1 386 ? 33.425 10.905 -20.078 1.00 71.25 386 PHE A CA 1
ATOM 3136 C C . PHE A 1 386 ? 34.779 11.162 -20.740 1.00 71.25 386 PHE A C 1
ATOM 3138 O O . PHE A 1 386 ? 34.874 10.999 -21.957 1.00 71.25 386 PHE A O 1
ATOM 3145 N N . ASP A 1 387 ? 35.834 11.479 -19.984 1.00 68.75 387 ASP A N 1
ATOM 3146 C CA . ASP A 1 387 ? 37.182 11.642 -20.544 1.00 68.75 387 ASP A CA 1
ATOM 3147 C C . ASP A 1 387 ? 37.669 10.356 -21.239 1.00 68.75 387 ASP A C 1
ATOM 3149 O O . ASP A 1 387 ? 38.179 10.389 -22.364 1.00 68.75 387 ASP A O 1
ATOM 3153 N N . LYS A 1 388 ? 37.386 9.187 -20.650 1.00 68.31 388 LYS A N 1
ATOM 3154 C CA . LYS A 1 388 ? 37.667 7.883 -21.273 1.00 68.31 388 LYS A CA 1
ATOM 3155 C C . LYS A 1 388 ? 36.838 7.621 -22.531 1.00 68.31 388 LYS A C 1
ATOM 3157 O O . LYS A 1 388 ? 37.396 7.170 -23.532 1.00 68.31 388 LYS A O 1
ATOM 3162 N N . ILE A 1 389 ? 35.539 7.930 -22.522 1.00 67.00 389 ILE A N 1
ATOM 3163 C CA . ILE A 1 389 ? 34.670 7.809 -23.709 1.00 67.00 389 ILE A CA 1
ATOM 3164 C C . ILE A 1 389 ? 35.210 8.680 -24.856 1.00 67.00 389 ILE A C 1
ATOM 3166 O O . ILE A 1 389 ? 35.333 8.230 -25.996 1.00 67.00 389 ILE A O 1
ATOM 3170 N N . ILE A 1 390 ? 35.582 9.922 -24.553 1.00 65.56 390 ILE A N 1
ATOM 3171 C CA . ILE A 1 390 ? 36.123 10.883 -25.521 1.00 65.56 390 ILE A CA 1
ATOM 3172 C C . ILE A 1 390 ? 37.468 10.419 -26.079 1.00 65.56 390 ILE A C 1
ATOM 3174 O O . ILE A 1 390 ? 37.721 10.536 -27.285 1.00 65.56 390 ILE A O 1
ATOM 3178 N N . TYR A 1 391 ? 38.337 9.885 -25.221 1.00 64.75 391 TYR A N 1
ATOM 3179 C CA . TYR A 1 391 ? 39.609 9.314 -25.641 1.00 64.75 391 TYR A CA 1
ATOM 3180 C C . TYR A 1 391 ? 39.404 8.202 -26.679 1.00 64.75 391 TYR A C 1
ATOM 3182 O O . TYR A 1 391 ? 40.075 8.217 -27.706 1.00 64.75 391 TYR A O 1
ATOM 3190 N N . ILE A 1 392 ? 38.416 7.316 -26.506 1.00 60.03 392 ILE A N 1
ATOM 3191 C CA . ILE A 1 392 ? 38.107 6.270 -27.500 1.00 60.03 392 ILE A CA 1
ATOM 3192 C C . ILE A 1 392 ? 37.689 6.871 -28.841 1.00 60.03 392 ILE A C 1
ATOM 3194 O O . ILE A 1 392 ? 38.262 6.529 -29.877 1.00 60.03 392 ILE A O 1
ATOM 3198 N N . PHE A 1 393 ? 36.704 7.775 -28.833 1.00 58.25 393 PHE A N 1
ATOM 3199 C CA . PHE A 1 393 ? 36.191 8.374 -30.069 1.00 58.25 393 PHE A CA 1
ATOM 3200 C C . PHE A 1 393 ? 37.262 9.181 -30.817 1.00 58.25 393 PHE A C 1
ATOM 3202 O O . PHE A 1 393 ? 37.239 9.249 -32.044 1.00 58.25 393 PHE A O 1
ATOM 3209 N N . SER A 1 394 ? 38.214 9.786 -30.100 1.00 57.03 394 SER A N 1
ATOM 3210 C CA . SER A 1 394 ? 39.302 10.566 -30.702 1.00 57.03 394 SER A CA 1
ATOM 3211 C C . SER A 1 394 ? 40.502 9.718 -31.142 1.00 57.03 394 SER A C 1
ATOM 3213 O O . SER A 1 394 ? 41.064 9.978 -32.208 1.00 57.03 394 SER A O 1
ATOM 3215 N N . PHE A 1 395 ? 40.879 8.688 -30.379 1.00 51.09 395 PHE A N 1
ATOM 3216 C CA . PHE A 1 395 ? 41.954 7.757 -30.734 1.00 51.09 395 PHE A CA 1
ATOM 3217 C C . PHE A 1 395 ? 41.595 6.932 -31.976 1.00 51.09 395 PHE A C 1
ATOM 3219 O O . PHE A 1 395 ? 42.421 6.789 -32.875 1.00 51.09 395 PHE A O 1
ATOM 3226 N N . SER A 1 396 ? 40.333 6.508 -32.092 1.00 49.41 396 SER A N 1
ATOM 3227 C CA . SER A 1 396 ? 39.797 5.791 -33.259 1.00 49.41 396 SER A CA 1
ATOM 3228 C C . SER A 1 396 ? 39.967 6.540 -34.599 1.00 49.41 396 SER A C 1
ATOM 3230 O O . SER A 1 396 ? 39.985 5.924 -35.658 1.00 49.41 396 SER A O 1
ATOM 3232 N N . MET A 1 397 ? 40.144 7.864 -34.595 1.00 43.72 397 MET A N 1
ATOM 3233 C CA . MET A 1 397 ? 40.319 8.654 -35.825 1.00 43.72 397 MET A CA 1
ATOM 3234 C C . MET A 1 397 ? 41.785 8.868 -36.238 1.00 43.72 397 MET A C 1
ATOM 3236 O O . MET A 1 397 ? 42.048 9.136 -37.410 1.00 43.72 397 MET A O 1
ATOM 3240 N N . LYS A 1 398 ? 42.754 8.790 -35.310 1.00 42.25 398 LYS A N 1
ATOM 3241 C CA . LYS A 1 398 ? 44.170 9.108 -35.601 1.00 42.25 398 LYS A CA 1
ATOM 3242 C C . LYS A 1 398 ? 44.946 7.952 -36.243 1.00 42.25 398 LYS A C 1
ATOM 3244 O O . LYS A 1 398 ? 45.945 8.208 -36.906 1.00 42.25 398 LYS A O 1
ATOM 3249 N N . SER A 1 399 ? 44.474 6.715 -36.123 1.00 42.00 399 SER A N 1
ATOM 3250 C CA . SER A 1 399 ? 45.139 5.515 -36.660 1.00 42.00 399 SER A CA 1
ATOM 3251 C C . SER A 1 399 ? 44.814 5.227 -38.142 1.00 42.00 399 SER A C 1
ATOM 3253 O O . SER A 1 399 ? 44.896 4.088 -38.588 1.00 42.00 399 SER A O 1
ATOM 3255 N N . GLY A 1 400 ? 44.419 6.242 -38.922 1.00 41.22 400 GLY A N 1
ATOM 3256 C CA . GLY A 1 400 ? 43.596 6.044 -40.124 1.00 41.22 400 GLY A CA 1
ATOM 3257 C C . GLY A 1 400 ? 42.133 5.880 -39.712 1.00 41.22 400 GLY A C 1
ATOM 3258 O O . GLY A 1 400 ? 41.875 5.565 -38.555 1.00 41.22 400 GLY A O 1
ATOM 3259 N N . ILE A 1 401 ? 41.179 6.150 -40.610 1.00 43.12 401 ILE A N 1
ATOM 3260 C CA . ILE A 1 401 ? 39.726 6.133 -40.339 1.00 43.12 401 ILE A CA 1
ATOM 3261 C C . ILE A 1 401 ? 39.298 4.704 -39.953 1.00 43.12 401 ILE A C 1
ATOM 3263 O O . ILE A 1 401 ? 38.796 3.932 -40.763 1.00 43.12 401 ILE A O 1
ATOM 3267 N N . THR A 1 402 ? 39.579 4.330 -38.710 1.00 45.06 402 THR A N 1
ATOM 3268 C CA . THR A 1 402 ? 39.482 2.985 -38.160 1.00 45.06 402 THR A CA 1
ATOM 3269 C C . THR A 1 402 ? 38.644 3.110 -36.909 1.00 45.06 402 THR A C 1
ATOM 3271 O O . THR A 1 402 ? 39.110 3.283 -35.785 1.00 45.06 402 THR A O 1
ATOM 3274 N N . GLY A 1 403 ? 37.337 3.039 -37.129 1.00 46.28 403 GLY A N 1
ATOM 3275 C CA . GLY A 1 403 ? 36.429 2.590 -36.097 1.00 46.28 403 GLY A CA 1
ATOM 3276 C C . GLY A 1 403 ? 36.837 1.195 -35.649 1.00 46.28 403 GLY A C 1
ATOM 3277 O O . GLY A 1 403 ? 36.368 0.247 -36.255 1.00 46.28 403 GLY A O 1
ATOM 3278 N N . LEU A 1 404 ? 37.753 1.084 -34.679 1.00 45.81 404 LEU A N 1
ATOM 3279 C CA . LEU A 1 404 ? 37.885 -0.001 -33.703 1.00 45.81 404 LEU A CA 1
ATOM 3280 C C . LEU A 1 404 ? 39.044 0.285 -32.726 1.00 45.81 404 LEU A C 1
ATOM 3282 O O . LEU A 1 404 ? 40.083 0.817 -33.125 1.00 45.81 404 LEU A O 1
ATOM 3286 N N . PRO A 1 405 ? 38.915 -0.130 -31.453 1.00 37.56 405 PRO A N 1
ATOM 3287 C CA . PRO A 1 405 ? 40.062 -0.321 -30.589 1.00 37.56 405 PRO A CA 1
ATOM 3288 C C . PRO A 1 405 ? 40.902 -1.446 -31.200 1.00 37.56 405 PRO A C 1
ATOM 3290 O O . PRO A 1 405 ? 40.435 -2.577 -31.341 1.00 37.56 405 PRO A O 1
ATOM 3293 N N . VAL A 1 406 ? 42.165 -1.159 -31.511 1.00 33.56 406 VAL A N 1
ATOM 3294 C CA . VAL A 1 406 ? 43.210 -2.189 -31.447 1.00 33.56 406 VAL A CA 1
ATOM 3295 C C . VAL A 1 406 ? 43.017 -2.922 -30.118 1.00 33.56 406 VAL A C 1
ATOM 3297 O O . VAL A 1 406 ? 42.657 -2.268 -29.136 1.00 33.56 406 VAL A O 1
ATOM 3300 N N . GLN A 1 407 ? 43.223 -4.243 -30.074 1.00 38.97 407 GLN A N 1
ATOM 3301 C CA . GLN A 1 407 ? 43.333 -5.015 -28.830 1.00 38.97 407 GLN A CA 1
ATOM 3302 C C . GLN A 1 407 ? 44.445 -4.411 -27.954 1.00 38.97 407 GLN A C 1
ATOM 3304 O O . GLN A 1 407 ? 45.583 -4.866 -27.918 1.00 38.97 407 GLN A O 1
ATOM 3309 N N . SER A 1 408 ? 44.133 -3.304 -27.297 1.00 34.44 408 SER A N 1
ATOM 3310 C CA . SER A 1 408 ? 44.968 -2.631 -26.335 1.00 34.44 408 SER A CA 1
ATOM 3311 C C . SER A 1 408 ? 44.575 -3.226 -24.997 1.00 34.44 408 SER A C 1
ATOM 3313 O O . SER A 1 408 ? 43.390 -3.328 -24.682 1.00 34.44 408 SER A O 1
ATOM 3315 N N . LYS A 1 409 ? 45.584 -3.606 -24.221 1.00 36.06 409 LYS A N 1
ATOM 3316 C CA . LYS A 1 409 ? 45.535 -4.163 -22.862 1.00 36.06 409 LYS A CA 1
ATOM 3317 C C . LYS A 1 409 ? 44.739 -3.355 -21.813 1.00 36.06 409 LYS A C 1
ATOM 3319 O O . LYS A 1 409 ? 44.830 -3.672 -20.635 1.00 36.06 409 LYS A O 1
ATOM 3324 N N . GLY A 1 410 ? 43.982 -2.333 -22.199 1.00 42.12 410 GLY A N 1
ATOM 3325 C CA . GLY A 1 410 ? 42.981 -1.686 -21.360 1.00 42.12 410 GLY A CA 1
ATOM 3326 C C . GLY A 1 410 ? 41.622 -1.794 -22.034 1.00 42.12 410 GLY A C 1
ATOM 3327 O O . GLY A 1 410 ? 41.235 -0.897 -22.783 1.00 42.12 410 GLY A O 1
ATOM 3328 N N . GLU A 1 411 ? 40.911 -2.899 -21.807 1.00 46.53 411 GLU A N 1
ATOM 3329 C CA . GLU A 1 411 ? 39.490 -2.958 -22.135 1.00 46.53 411 GLU A CA 1
ATOM 3330 C C . GLU A 1 411 ? 38.798 -1.801 -21.420 1.00 46.53 411 GLU A C 1
ATOM 3332 O O . GLU A 1 411 ? 38.921 -1.636 -20.207 1.00 46.53 411 GLU A O 1
ATOM 3337 N N . LEU A 1 412 ? 38.076 -0.976 -22.179 1.00 52.72 412 LEU A N 1
ATOM 3338 C CA . LEU A 1 412 ? 37.077 -0.121 -21.573 1.00 52.72 412 LEU A CA 1
ATOM 3339 C C . LEU A 1 412 ? 36.035 -1.061 -20.986 1.00 52.72 412 LEU A C 1
ATOM 3341 O O . LEU A 1 412 ? 35.246 -1.659 -21.730 1.00 52.72 412 LEU A O 1
ATOM 3345 N N . ASP A 1 413 ? 36.105 -1.262 -19.678 1.00 60.62 413 ASP A N 1
ATOM 3346 C CA . ASP A 1 413 ? 35.225 -2.198 -19.025 1.00 60.62 413 ASP A CA 1
ATOM 3347 C C . ASP A 1 413 ? 33.851 -1.538 -18.906 1.00 60.62 413 ASP A C 1
ATOM 3349 O O . ASP A 1 413 ? 33.506 -0.870 -17.938 1.00 60.62 413 ASP A O 1
ATOM 3353 N N . ILE A 1 414 ? 33.052 -1.676 -19.966 1.00 66.88 414 ILE A N 1
ATOM 3354 C CA . ILE A 1 414 ? 31.633 -1.307 -19.964 1.00 66.88 414 ILE A CA 1
ATOM 3355 C C . ILE A 1 414 ? 30.955 -1.948 -18.740 1.00 66.88 414 ILE A C 1
ATOM 3357 O O . ILE A 1 414 ? 30.016 -1.373 -18.197 1.00 66.88 414 ILE A O 1
ATOM 3361 N N . ARG A 1 415 ? 31.457 -3.099 -18.261 1.00 70.44 415 ARG A N 1
ATOM 3362 C CA . ARG A 1 415 ? 30.980 -3.737 -17.032 1.00 70.44 415 ARG A CA 1
ATOM 3363 C C . ARG A 1 415 ? 31.313 -2.902 -15.799 1.00 70.44 415 ARG A C 1
ATOM 3365 O O . ARG A 1 415 ? 30.393 -2.667 -15.029 1.00 70.44 415 ARG A O 1
ATOM 3372 N N . TRP A 1 416 ? 32.533 -2.373 -15.668 1.00 79.00 416 TRP A N 1
ATOM 3373 C CA . TRP A 1 416 ? 32.892 -1.418 -14.607 1.00 79.00 416 TRP A CA 1
ATOM 3374 C C . TRP A 1 416 ? 31.947 -0.212 -14.589 1.00 79.00 416 TRP A C 1
ATOM 3376 O O . TRP A 1 416 ? 31.462 0.173 -13.530 1.00 79.00 416 TRP A O 1
ATOM 3386 N N . ALA A 1 417 ? 31.610 0.351 -15.755 1.00 74.88 417 ALA A N 1
ATOM 3387 C CA . ALA A 1 417 ? 30.690 1.487 -15.818 1.00 74.88 417 ALA A CA 1
ATOM 3388 C C . ALA A 1 417 ? 29.295 1.121 -15.286 1.00 74.88 417 ALA A C 1
ATOM 3390 O O . ALA A 1 417 ? 28.732 1.851 -14.473 1.00 74.88 417 ALA A O 1
ATOM 3391 N N . PHE A 1 418 ? 28.754 -0.033 -15.689 1.00 80.06 418 PHE A N 1
ATOM 3392 C CA . PHE A 1 418 ? 27.486 -0.522 -15.147 1.00 80.06 418 PHE A CA 1
ATOM 3393 C C . PHE A 1 418 ? 27.577 -0.871 -13.654 1.00 80.06 418 PHE A C 1
ATOM 3395 O O . PHE A 1 418 ? 26.622 -0.613 -12.929 1.00 80.06 418 PHE A O 1
ATOM 3402 N N . GLU A 1 419 ? 28.696 -1.409 -13.173 1.00 82.19 419 GLU A N 1
ATOM 3403 C CA . GLU A 1 419 ? 28.916 -1.741 -11.760 1.00 82.19 419 GLU A CA 1
ATOM 3404 C C . GLU A 1 419 ? 28.936 -0.488 -10.877 1.00 82.19 419 GLU A C 1
ATOM 3406 O O . GLU A 1 419 ? 28.212 -0.409 -9.885 1.00 82.19 419 GLU A O 1
ATOM 3411 N N . VAL A 1 420 ? 29.679 0.537 -11.292 1.00 82.69 420 VAL A N 1
ATOM 3412 C CA . VAL A 1 420 ? 29.707 1.855 -10.648 1.00 82.69 420 VAL A CA 1
ATOM 3413 C C . VAL A 1 420 ? 28.312 2.472 -10.608 1.00 82.69 420 VAL A C 1
ATOM 3415 O O . VAL A 1 420 ? 27.870 2.969 -9.574 1.00 82.69 420 VAL A O 1
ATOM 3418 N N . MET A 1 421 ? 27.580 2.396 -11.715 1.00 83.94 421 MET A N 1
ATOM 3419 C CA . MET A 1 421 ? 26.208 2.881 -11.783 1.00 83.94 421 MET A CA 1
ATOM 3420 C C . MET A 1 421 ? 25.254 2.139 -10.844 1.00 83.94 421 MET A C 1
ATOM 3422 O O . MET A 1 421 ? 24.407 2.772 -10.217 1.00 83.94 421 MET A O 1
ATOM 3426 N N . GLN A 1 422 ? 25.383 0.815 -10.727 1.00 86.44 422 GLN A N 1
ATOM 3427 C CA . GLN A 1 422 ? 24.598 0.035 -9.768 1.00 86.44 422 GLN A CA 1
ATOM 3428 C C . GLN A 1 422 ? 24.958 0.397 -8.326 1.00 86.44 422 GLN A C 1
ATOM 3430 O O . GLN A 1 422 ? 24.057 0.525 -7.501 1.00 86.44 422 GLN A O 1
ATOM 3435 N N . ARG A 1 423 ? 26.242 0.634 -8.022 1.00 89.38 423 ARG A N 1
ATOM 3436 C CA . ARG A 1 423 ? 26.674 1.116 -6.702 1.00 89.38 423 ARG A CA 1
ATOM 3437 C C . ARG A 1 423 ? 25.983 2.433 -6.338 1.00 89.38 423 ARG A C 1
ATOM 3439 O O . ARG A 1 423 ? 25.357 2.500 -5.285 1.00 89.38 423 ARG A O 1
ATOM 3446 N N . PHE A 1 424 ? 26.030 3.441 -7.213 1.00 87.94 424 PHE A N 1
ATOM 3447 C CA . PHE A 1 424 ? 25.351 4.723 -6.970 1.00 87.94 424 PHE A CA 1
ATOM 3448 C C . PHE A 1 424 ? 23.828 4.580 -6.894 1.00 87.94 424 PHE A C 1
ATOM 3450 O O . PHE A 1 424 ? 23.196 5.237 -6.072 1.00 87.94 424 PHE A O 1
ATOM 3457 N N . LYS A 1 425 ? 23.229 3.691 -7.696 1.00 88.62 425 LYS A N 1
ATOM 3458 C CA . LYS A 1 425 ? 21.791 3.401 -7.624 1.00 88.62 425 LYS A CA 1
ATOM 3459 C C . LYS A 1 425 ? 21.392 2.825 -6.264 1.00 88.62 425 LYS A C 1
ATOM 3461 O O . LYS A 1 425 ? 20.410 3.273 -5.683 1.00 88.62 425 LYS A O 1
ATOM 3466 N N . ASN A 1 426 ? 22.149 1.852 -5.761 1.00 89.50 426 ASN A N 1
ATOM 3467 C CA . ASN A 1 426 ? 21.891 1.242 -4.458 1.00 89.50 426 ASN A CA 1
ATOM 3468 C C . ASN A 1 426 ? 22.056 2.266 -3.330 1.00 89.50 426 ASN A C 1
ATOM 3470 O O . ASN A 1 426 ? 21.188 2.349 -2.466 1.00 89.50 426 ASN A O 1
ATOM 3474 N N . GLN A 1 427 ? 23.105 3.093 -3.396 1.00 88.56 427 GLN A N 1
ATOM 3475 C CA . GLN A 1 427 ? 23.333 4.159 -2.422 1.00 88.56 427 GLN A CA 1
ATOM 3476 C C . GLN A 1 427 ? 22.184 5.179 -2.410 1.00 88.56 427 GLN A C 1
ATOM 3478 O O . GLN A 1 427 ? 21.690 5.520 -1.344 1.00 88.56 427 GLN A O 1
ATOM 3483 N N . LEU A 1 428 ? 21.687 5.598 -3.581 1.00 88.50 428 LEU A N 1
ATOM 3484 C CA . LEU A 1 428 ? 20.532 6.501 -3.678 1.00 88.50 428 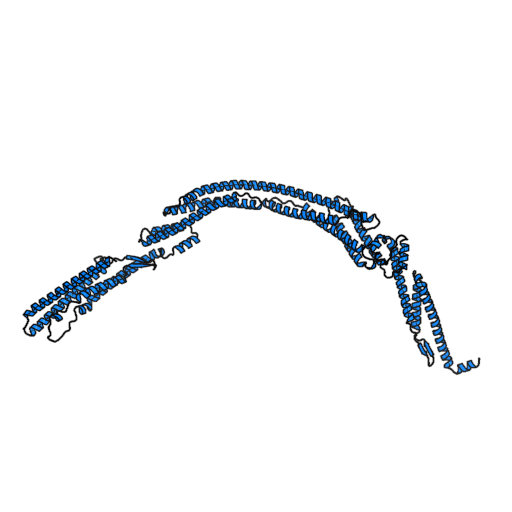LEU A CA 1
ATOM 3485 C C . LEU A 1 428 ? 19.247 5.887 -3.103 1.00 88.50 428 LEU A C 1
ATOM 3487 O O . LEU A 1 428 ? 18.451 6.598 -2.497 1.00 88.50 428 LEU A O 1
ATOM 3491 N N . GLU A 1 429 ? 19.012 4.586 -3.287 1.00 88.19 429 GLU A N 1
ATOM 3492 C CA . GLU A 1 429 ? 17.843 3.909 -2.708 1.00 88.19 429 GLU A CA 1
ATOM 3493 C C . GLU A 1 429 ? 17.938 3.782 -1.179 1.00 88.19 429 GLU A C 1
ATOM 3495 O O . GLU A 1 429 ? 16.926 3.905 -0.485 1.00 88.19 429 GLU A O 1
ATOM 3500 N N . GLU A 1 430 ? 19.139 3.572 -0.637 1.00 89.75 430 GLU A N 1
ATOM 3501 C CA . GLU A 1 430 ? 19.387 3.634 0.807 1.00 89.75 430 GLU A CA 1
ATOM 3502 C C . GLU A 1 430 ? 19.187 5.055 1.344 1.00 89.75 430 GLU A C 1
ATOM 3504 O O . GLU A 1 430 ? 18.431 5.250 2.297 1.00 89.75 430 GLU A O 1
ATOM 3509 N N . ASP A 1 431 ? 19.757 6.058 0.679 1.00 87.62 431 ASP A N 1
ATOM 3510 C CA . ASP A 1 431 ? 19.638 7.461 1.071 1.00 87.62 431 ASP A CA 1
ATOM 3511 C C . ASP A 1 431 ? 18.179 7.947 1.005 1.00 87.62 431 ASP A C 1
ATOM 3513 O O . ASP A 1 431 ? 17.731 8.677 1.888 1.00 87.62 431 ASP A O 1
ATOM 3517 N N . LYS A 1 432 ? 17.378 7.479 0.034 1.00 87.12 432 LYS A N 1
ATOM 3518 C CA . LYS A 1 432 ? 15.925 7.735 -0.021 1.00 87.12 432 LYS A CA 1
ATOM 3519 C C . LYS A 1 432 ? 15.185 7.169 1.191 1.00 87.12 432 LYS A C 1
ATOM 3521 O O . LYS A 1 432 ? 14.288 7.835 1.711 1.00 87.12 432 LYS A O 1
ATOM 3526 N N . LYS A 1 433 ? 15.525 5.957 1.644 1.00 87.00 433 LYS A N 1
ATOM 3527 C CA . LYS A 1 433 ? 14.921 5.356 2.849 1.00 87.00 433 LYS A CA 1
ATOM 3528 C C . LYS A 1 433 ? 15.301 6.146 4.097 1.00 87.00 433 LYS A C 1
ATOM 3530 O O . LYS A 1 433 ? 14.425 6.465 4.898 1.00 87.00 433 LYS A O 1
ATOM 3535 N N . THR A 1 434 ? 16.571 6.522 4.221 1.00 85.69 434 THR A N 1
ATOM 3536 C CA . THR A 1 434 ? 17.065 7.367 5.316 1.00 85.69 434 THR A CA 1
ATOM 3537 C C . THR A 1 434 ? 16.365 8.729 5.314 1.00 85.69 434 THR A C 1
ATOM 3539 O O . THR A 1 434 ? 15.851 9.160 6.343 1.00 85.69 434 THR A O 1
ATOM 3542 N N . ALA A 1 435 ? 16.207 9.367 4.150 1.00 85.50 435 ALA A N 1
ATOM 3543 C CA . ALA A 1 435 ? 15.465 10.619 4.008 1.00 85.50 435 ALA A CA 1
ATOM 3544 C C . ALA A 1 435 ? 13.985 10.488 4.421 1.00 85.50 435 ALA A C 1
ATOM 3546 O O . ALA A 1 435 ? 13.432 11.412 5.017 1.00 85.50 435 ALA A O 1
ATOM 3547 N N . GLN A 1 436 ? 13.332 9.352 4.142 1.00 83.62 436 GLN A N 1
ATOM 3548 C CA . GLN A 1 436 ? 11.962 9.079 4.601 1.00 83.62 436 GLN A CA 1
ATOM 3549 C C . GLN A 1 436 ? 11.881 8.909 6.124 1.00 83.62 436 GLN A C 1
ATOM 3551 O O . GLN A 1 436 ? 10.956 9.434 6.740 1.00 83.62 436 GLN A O 1
ATOM 3556 N N . GLN A 1 437 ? 12.845 8.220 6.738 1.00 82.31 437 GLN A N 1
ATOM 3557 C CA . GLN A 1 437 ? 12.906 8.058 8.195 1.00 82.31 437 GLN A CA 1
ATOM 3558 C C . GLN A 1 437 ? 13.148 9.396 8.902 1.00 82.31 437 GLN A C 1
ATOM 3560 O O . GLN A 1 437 ? 12.419 9.745 9.831 1.00 82.31 437 GLN A O 1
ATOM 3565 N N . ILE A 1 438 ? 14.102 10.187 8.404 1.00 83.75 438 ILE A N 1
ATOM 3566 C CA . ILE A 1 438 ? 14.372 11.538 8.905 1.00 83.75 438 ILE A CA 1
ATOM 3567 C C . ILE A 1 438 ? 13.127 12.419 8.737 1.00 83.75 438 ILE A C 1
ATOM 3569 O O . ILE A 1 438 ? 12.773 13.150 9.659 1.00 83.75 438 ILE A O 1
ATOM 3573 N N . LYS A 1 439 ? 12.406 12.309 7.612 1.00 81.81 439 LYS A N 1
ATOM 3574 C CA . LYS A 1 439 ? 11.158 13.052 7.377 1.00 81.81 439 LYS A CA 1
ATOM 3575 C C . LYS A 1 439 ? 10.102 12.779 8.450 1.00 81.81 439 LYS A C 1
ATOM 3577 O O . LYS A 1 439 ? 9.544 13.733 8.980 1.00 81.81 439 LYS A O 1
ATOM 3582 N N . ILE A 1 440 ? 9.860 11.512 8.797 1.00 78.56 440 ILE A N 1
ATOM 3583 C CA . ILE A 1 440 ? 8.905 11.148 9.859 1.00 78.56 440 ILE A CA 1
ATOM 3584 C C . ILE A 1 440 ? 9.290 11.844 11.172 1.00 78.56 440 ILE A C 1
ATOM 3586 O O . ILE A 1 440 ? 8.430 12.395 11.857 1.00 78.56 440 ILE A O 1
ATOM 3590 N N . GLY A 1 441 ? 10.585 11.887 11.497 1.00 77.44 441 GLY A N 1
ATOM 3591 C CA . GLY A 1 441 ? 11.066 12.616 12.667 1.00 77.44 441 GLY A CA 1
ATOM 3592 C C . GLY A 1 441 ? 10.882 14.129 12.576 1.00 77.44 441 GLY A C 1
ATOM 3593 O O . GLY A 1 441 ? 10.465 14.745 13.555 1.00 77.44 441 GLY A O 1
ATOM 3594 N N . LEU A 1 442 ? 11.151 14.742 11.422 1.00 80.38 442 LEU A N 1
ATOM 3595 C CA . LEU A 1 442 ? 11.014 16.191 11.235 1.00 80.38 442 LEU A CA 1
ATOM 3596 C C . LEU A 1 442 ? 9.551 16.646 11.321 1.00 80.38 442 LEU A C 1
ATOM 3598 O O . LEU A 1 442 ? 9.283 17.671 11.951 1.00 80.38 442 LEU A O 1
ATOM 3602 N N . ASP A 1 443 ? 8.619 15.855 10.779 1.00 78.94 443 ASP A N 1
ATOM 3603 C CA . ASP A 1 443 ? 7.175 16.116 10.835 1.00 78.94 443 ASP A CA 1
ATOM 3604 C C . ASP A 1 443 ? 6.662 16.115 12.289 1.00 78.94 443 ASP A C 1
ATOM 3606 O O . ASP A 1 443 ? 5.886 16.990 12.677 1.00 78.94 443 ASP A O 1
ATOM 3610 N N . ILE A 1 444 ? 7.160 15.204 13.138 1.00 74.19 444 ILE A N 1
ATOM 3611 C CA . ILE A 1 444 ? 6.810 15.133 14.571 1.00 74.19 444 ILE A CA 1
ATOM 3612 C C . ILE A 1 444 ? 7.237 16.402 15.331 1.00 74.19 444 ILE A C 1
ATOM 3614 O O . ILE A 1 444 ? 6.574 16.813 16.288 1.00 74.19 444 ILE A O 1
ATOM 3618 N N . PHE A 1 445 ? 8.330 17.047 14.913 1.00 75.94 445 PHE A N 1
ATOM 3619 C CA . PHE A 1 445 ? 8.843 18.271 15.537 1.00 75.94 445 PHE A CA 1
ATOM 3620 C C . PHE A 1 445 ? 8.463 19.563 14.803 1.00 75.94 445 PHE A C 1
ATOM 3622 O O . PHE A 1 445 ? 8.820 20.641 15.287 1.00 75.94 445 PHE A O 1
ATOM 3629 N N . GLY A 1 446 ? 7.760 19.473 13.669 1.00 72.12 446 GLY A N 1
ATOM 3630 C CA . GLY A 1 446 ? 7.395 20.618 12.833 1.00 72.12 446 GLY A CA 1
ATOM 3631 C C . GLY A 1 446 ? 8.603 21.388 12.289 1.00 72.12 446 GLY A C 1
ATOM 3632 O O . GLY A 1 446 ? 8.546 22.611 12.178 1.00 72.12 446 GLY A O 1
ATOM 3633 N N . ILE A 1 447 ? 9.719 20.702 12.023 1.00 79.94 447 ILE A N 1
ATOM 3634 C CA . ILE A 1 447 ? 10.928 21.314 11.456 1.00 79.94 447 ILE A CA 1
ATOM 3635 C C . ILE A 1 447 ? 10.790 21.329 9.929 1.00 79.94 447 ILE A C 1
ATOM 3637 O O . ILE A 1 447 ? 10.456 20.309 9.331 1.00 79.94 447 ILE A O 1
ATOM 3641 N N . GLU A 1 448 ? 11.053 22.476 9.295 1.00 70.94 448 GLU A N 1
ATOM 3642 C CA . GLU A 1 448 ? 10.988 22.600 7.834 1.00 70.94 448 GLU A CA 1
ATOM 3643 C C . GLU A 1 448 ? 11.989 21.664 7.142 1.00 70.94 448 GLU A C 1
ATOM 3645 O O . GLU A 1 448 ? 13.168 21.596 7.497 1.00 70.94 448 GLU A O 1
ATOM 3650 N N . GLN A 1 449 ? 11.501 20.933 6.140 1.00 68.00 449 GLN A N 1
ATOM 3651 C CA . GLN A 1 449 ? 12.282 19.936 5.422 1.00 68.00 449 GLN A CA 1
ATOM 3652 C C . GLN A 1 449 ? 13.255 20.603 4.431 1.00 68.00 449 GLN A C 1
ATOM 3654 O O . GLN A 1 449 ? 12.815 21.396 3.592 1.00 68.00 449 GLN A O 1
ATOM 3659 N N . PRO A 1 450 ? 14.553 20.246 4.433 1.00 71.75 450 PRO A N 1
ATOM 3660 C CA . PRO A 1 450 ? 15.460 20.684 3.383 1.00 71.75 450 PRO A CA 1
ATOM 3661 C C . PRO A 1 450 ? 15.138 19.991 2.054 1.00 71.75 450 PRO A C 1
ATOM 3663 O O . PRO A 1 450 ? 14.856 18.794 1.985 1.00 71.75 450 PRO A O 1
ATOM 3666 N N . SER A 1 451 ? 15.200 20.755 0.964 1.00 70.88 451 SER A N 1
ATOM 3667 C CA . SER A 1 451 ? 15.067 20.216 -0.388 1.00 70.88 451 SER A CA 1
ATOM 3668 C C . SER A 1 451 ? 16.357 19.497 -0.784 1.00 70.88 451 SER A C 1
ATOM 3670 O O . SER A 1 451 ? 17.348 20.154 -1.096 1.00 70.88 451 SER A O 1
ATOM 3672 N N . TYR A 1 452 ? 16.337 18.162 -0.852 1.00 78.75 452 TYR A N 1
ATOM 3673 C CA . TYR A 1 452 ? 17.462 17.338 -1.325 1.00 78.75 452 TYR A CA 1
ATOM 3674 C C . TYR A 1 452 ? 17.655 17.431 -2.849 1.00 78.75 452 TYR A C 1
ATOM 3676 O O . TYR A 1 452 ? 17.479 16.458 -3.587 1.00 78.75 452 TYR A O 1
ATOM 3684 N N . LYS A 1 453 ? 17.983 18.628 -3.344 1.00 80.69 453 LYS A N 1
ATOM 3685 C CA . LYS A 1 453 ? 18.149 18.902 -4.776 1.00 80.69 453 LYS A CA 1
ATOM 3686 C C . LYS A 1 453 ? 19.296 18.086 -5.380 1.00 80.69 453 LYS A C 1
ATOM 3688 O O . LYS A 1 453 ? 19.118 17.505 -6.444 1.00 80.69 453 LYS A O 1
ATOM 3693 N N . ASP A 1 454 ? 20.411 17.955 -4.665 1.00 80.25 454 ASP A N 1
ATOM 3694 C CA . ASP A 1 454 ? 21.579 17.196 -5.130 1.00 80.25 454 ASP A CA 1
ATOM 3695 C C . ASP A 1 454 ? 21.287 15.700 -5.300 1.00 80.25 454 ASP A C 1
ATOM 3697 O O . ASP A 1 454 ? 21.784 15.073 -6.237 1.00 80.25 454 ASP A O 1
ATOM 3701 N N . MET A 1 455 ? 20.415 15.128 -4.463 1.00 83.25 455 MET A N 1
ATOM 3702 C CA . MET A 1 455 ? 19.961 13.741 -4.610 1.00 83.25 455 MET A CA 1
ATOM 3703 C C . MET A 1 455 ? 19.117 13.568 -5.882 1.00 83.25 455 MET A C 1
ATOM 3705 O O . MET A 1 455 ? 19.358 12.651 -6.666 1.00 83.25 455 MET A O 1
ATOM 3709 N N . GLN A 1 456 ? 18.172 14.485 -6.130 1.00 84.62 456 GLN A N 1
ATOM 3710 C CA . GLN A 1 456 ? 17.333 14.470 -7.338 1.00 84.62 456 GLN A CA 1
ATOM 3711 C C . GLN A 1 4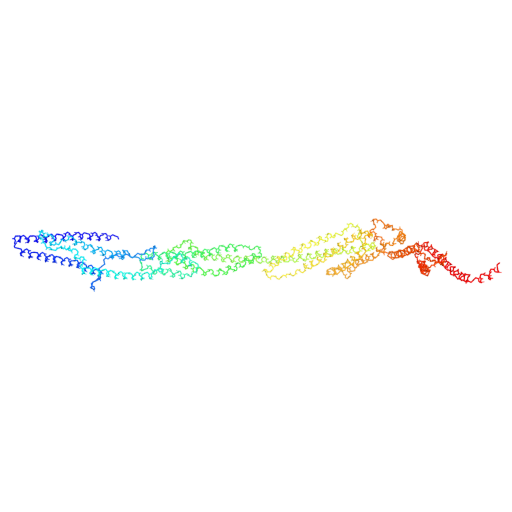56 ? 18.148 14.689 -8.615 1.00 84.62 456 GLN A C 1
ATOM 3713 O O . GLN A 1 456 ? 17.890 14.061 -9.642 1.00 84.62 456 GLN A O 1
ATOM 3718 N N . ASP A 1 457 ? 19.123 15.593 -8.566 1.00 82.38 457 ASP A N 1
ATOM 3719 C CA . ASP A 1 457 ? 20.001 15.855 -9.697 1.00 82.38 457 ASP A CA 1
ATOM 3720 C C . ASP A 1 457 ? 20.916 14.645 -9.952 1.00 82.38 457 ASP A C 1
ATOM 3722 O O . ASP A 1 457 ? 21.185 14.320 -11.106 1.00 82.38 457 ASP A O 1
ATOM 3726 N N . THR A 1 458 ? 21.346 13.916 -8.911 1.00 84.25 458 THR A N 1
ATOM 3727 C CA . THR A 1 458 ? 22.170 12.696 -9.061 1.00 84.25 458 THR A CA 1
ATOM 3728 C C . THR A 1 458 ? 21.375 11.556 -9.669 1.00 84.25 458 THR A C 1
ATOM 3730 O O . THR A 1 458 ? 21.882 10.867 -10.547 1.00 84.25 458 THR A O 1
ATOM 3733 N N . GLU A 1 459 ? 20.111 11.397 -9.284 1.00 84.81 459 GLU A N 1
ATOM 3734 C CA . GLU A 1 459 ? 19.213 10.415 -9.890 1.00 84.81 459 GLU A CA 1
ATOM 3735 C C . GLU A 1 459 ? 19.002 10.682 -11.388 1.00 84.81 459 GLU A C 1
ATOM 3737 O O . GLU A 1 459 ? 19.217 9.791 -12.211 1.00 84.81 459 GLU A O 1
ATOM 3742 N N . LYS A 1 460 ? 18.683 11.928 -11.766 1.00 84.19 460 LYS A N 1
ATOM 3743 C CA . LYS A 1 460 ? 18.527 12.316 -13.181 1.00 84.19 460 LYS A CA 1
ATOM 3744 C C . LYS A 1 460 ? 19.809 12.104 -13.980 1.00 84.19 460 LYS A C 1
ATOM 3746 O O . LYS A 1 460 ? 19.772 11.621 -15.113 1.00 84.19 460 LYS A O 1
ATOM 3751 N N . ASP A 1 461 ? 20.945 12.490 -13.413 1.00 81.31 461 ASP A N 1
ATOM 3752 C CA . ASP A 1 461 ? 22.239 12.357 -14.070 1.00 81.31 461 ASP A CA 1
ATOM 3753 C C . ASP A 1 461 ? 22.650 10.883 -14.212 1.00 81.31 461 ASP A C 1
ATOM 3755 O O . ASP A 1 461 ? 23.160 10.492 -15.264 1.00 81.31 461 ASP A O 1
ATOM 3759 N N . LEU A 1 462 ? 22.351 10.038 -13.220 1.00 85.19 462 LEU A N 1
ATOM 3760 C CA . LEU A 1 462 ? 22.551 8.589 -13.274 1.00 85.19 462 LEU A CA 1
ATOM 3761 C C . LEU A 1 462 ? 21.673 7.934 -14.350 1.00 85.19 462 LEU A C 1
ATOM 3763 O O . LEU A 1 462 ? 22.163 7.104 -15.118 1.00 85.19 462 LEU A O 1
ATOM 3767 N N . GLU A 1 463 ? 20.401 8.321 -14.462 1.00 83.38 463 GLU A N 1
ATOM 3768 C CA . GLU A 1 463 ? 19.515 7.861 -15.539 1.00 83.38 463 GLU A CA 1
ATOM 3769 C C . GLU A 1 463 ? 20.077 8.230 -16.914 1.00 83.38 463 GLU A C 1
ATOM 3771 O O . GLU A 1 463 ? 20.190 7.371 -17.794 1.00 83.38 463 GLU A O 1
ATOM 3776 N N . ASN A 1 464 ? 20.512 9.478 -17.091 1.00 80.44 464 ASN A N 1
ATOM 3777 C CA . ASN A 1 464 ? 21.133 9.929 -18.335 1.00 80.44 464 ASN A CA 1
ATOM 3778 C C . ASN A 1 464 ? 22.416 9.139 -18.643 1.00 80.44 464 ASN A C 1
ATOM 3780 O O . ASN A 1 464 ? 22.609 8.695 -19.778 1.00 80.44 464 ASN A O 1
ATOM 3784 N N . LEU A 1 465 ? 23.269 8.906 -17.639 1.00 78.75 465 LEU A N 1
ATOM 3785 C CA . LEU A 1 465 ? 24.487 8.105 -17.770 1.00 78.75 465 LEU A CA 1
ATOM 3786 C C . LEU A 1 465 ? 24.163 6.655 -18.181 1.00 78.75 465 LEU A C 1
ATOM 3788 O O . LEU A 1 465 ? 24.882 6.063 -18.986 1.00 78.75 465 LEU A O 1
ATOM 3792 N N . SER A 1 466 ? 23.038 6.108 -17.706 1.00 82.38 466 SER A N 1
ATOM 3793 C CA . SER A 1 466 ? 22.604 4.731 -17.992 1.00 82.38 466 SER A CA 1
ATOM 3794 C C . SER A 1 466 ? 22.246 4.553 -19.456 1.00 82.38 466 SER A C 1
ATOM 3796 O O . SER A 1 466 ? 22.657 3.584 -20.102 1.00 82.38 466 SER A O 1
ATOM 3798 N N . VAL A 1 467 ? 21.540 5.543 -20.002 1.00 81.38 467 VAL A N 1
ATOM 3799 C CA . VAL A 1 467 ? 21.181 5.602 -21.414 1.00 81.38 467 VAL A CA 1
ATOM 3800 C C . VAL A 1 467 ? 22.452 5.711 -22.250 1.00 81.38 467 VAL A C 1
ATOM 3802 O O . VAL A 1 467 ? 22.584 5.009 -23.252 1.00 81.38 467 VAL A O 1
ATOM 3805 N N . ILE A 1 468 ? 23.422 6.521 -21.813 1.00 75.88 468 ILE A N 1
ATOM 3806 C CA . ILE A 1 468 ? 24.690 6.710 -22.524 1.00 75.88 468 ILE A CA 1
ATOM 3807 C C . ILE A 1 468 ? 25.482 5.404 -22.626 1.00 75.88 468 ILE A C 1
ATOM 3809 O O . ILE A 1 468 ? 25.827 4.979 -23.732 1.00 75.88 468 ILE A O 1
ATOM 3813 N N . TRP A 1 469 ? 25.721 4.726 -21.504 1.00 76.50 469 TRP A N 1
ATOM 3814 C CA . TRP A 1 469 ? 26.474 3.470 -21.494 1.00 76.50 469 TRP A CA 1
ATOM 3815 C C . TRP A 1 469 ? 25.751 2.327 -22.207 1.00 76.50 469 TRP A C 1
ATOM 3817 O O . TRP A 1 469 ? 26.398 1.524 -22.880 1.00 76.50 469 TRP A O 1
ATOM 3827 N N . THR A 1 470 ? 24.419 2.282 -22.141 1.00 81.81 470 THR A N 1
ATOM 3828 C CA . THR A 1 470 ? 23.616 1.295 -22.881 1.00 81.81 470 THR A CA 1
ATOM 3829 C C . THR A 1 470 ? 23.730 1.499 -24.387 1.00 81.81 470 THR A C 1
ATOM 3831 O O . THR A 1 470 ? 23.959 0.542 -25.125 1.00 81.81 470 THR A O 1
ATOM 3834 N N . LEU A 1 471 ? 23.647 2.744 -24.862 1.00 76.25 471 LEU A N 1
ATOM 3835 C CA . LEU A 1 471 ? 23.819 3.050 -26.282 1.00 76.25 471 LEU A CA 1
ATOM 3836 C C . LEU A 1 471 ? 25.238 2.720 -26.770 1.00 76.25 471 LEU A C 1
ATOM 3838 O O . LEU A 1 471 ? 25.387 2.169 -27.861 1.00 76.25 471 LEU A O 1
ATOM 3842 N N . LEU A 1 472 ? 26.269 2.978 -25.956 1.00 72.56 472 LEU A N 1
ATOM 3843 C CA . LEU A 1 472 ? 27.654 2.599 -26.270 1.00 72.56 472 LEU A CA 1
ATOM 3844 C C . LEU A 1 472 ? 27.855 1.078 -26.312 1.00 72.56 472 LEU A C 1
ATOM 3846 O O . LEU A 1 472 ? 28.538 0.576 -27.207 1.00 72.56 472 LEU A O 1
ATOM 3850 N N . LYS A 1 473 ? 27.243 0.336 -25.381 1.00 77.69 473 LYS A N 1
ATOM 3851 C CA . LYS A 1 473 ? 27.248 -1.132 -25.378 1.00 77.69 473 LYS A CA 1
ATOM 3852 C C . LYS A 1 473 ? 26.589 -1.685 -26.641 1.00 77.69 473 LYS A C 1
ATOM 3854 O O . LYS A 1 473 ? 27.217 -2.466 -27.352 1.00 77.69 473 LYS A O 1
ATOM 3859 N N . ASN A 1 474 ? 25.380 -1.220 -26.952 1.00 78.25 474 ASN A N 1
ATOM 3860 C CA . ASN A 1 474 ? 24.628 -1.654 -28.129 1.00 78.25 474 ASN A CA 1
ATOM 3861 C C . ASN A 1 474 ? 25.394 -1.355 -29.425 1.00 78.25 474 ASN A C 1
ATOM 3863 O O . ASN A 1 474 ? 25.424 -2.191 -30.323 1.00 78.25 474 ASN A O 1
ATOM 3867 N N . TRP A 1 475 ? 26.054 -0.194 -29.510 1.00 74.06 475 TRP A N 1
ATOM 3868 C CA . TRP A 1 475 ? 26.921 0.145 -30.640 1.00 74.06 475 TRP A CA 1
ATOM 3869 C C . TRP A 1 475 ? 28.096 -0.829 -30.775 1.00 74.06 475 TRP A C 1
ATOM 3871 O O . TRP A 1 475 ? 28.335 -1.346 -31.862 1.00 74.06 475 TRP A O 1
ATOM 3881 N N . LYS A 1 476 ? 28.809 -1.131 -29.679 1.00 71.75 476 LYS A N 1
ATOM 3882 C CA . LYS A 1 476 ? 29.934 -2.082 -29.692 1.00 71.75 476 LYS A CA 1
ATOM 3883 C C . LYS A 1 476 ? 29.488 -3.488 -30.112 1.00 71.75 476 LYS A C 1
ATOM 3885 O O . LYS A 1 476 ? 30.189 -4.144 -30.879 1.00 71.75 476 LYS A O 1
ATOM 3890 N N . GLU A 1 477 ? 28.334 -3.943 -29.629 1.00 75.69 477 GLU A N 1
ATOM 3891 C CA . GLU A 1 477 ? 27.771 -5.257 -29.961 1.00 75.69 477 GLU A CA 1
ATOM 3892 C C . GLU A 1 477 ? 27.332 -5.340 -31.425 1.00 75.69 477 GLU A C 1
ATOM 3894 O O . GLU A 1 477 ? 27.758 -6.253 -32.132 1.00 75.69 477 GLU A O 1
ATOM 3899 N N . LYS A 1 478 ? 26.553 -4.365 -31.915 1.00 74.88 478 LYS A N 1
ATOM 3900 C CA . LYS A 1 478 ? 26.149 -4.306 -33.329 1.00 74.88 478 LYS A CA 1
ATOM 3901 C C . LYS A 1 478 ? 27.332 -4.175 -34.265 1.00 74.88 478 LYS A C 1
ATOM 3903 O O . LYS A 1 478 ? 27.379 -4.853 -35.284 1.00 74.88 478 LYS A O 1
ATOM 3908 N N . TRP A 1 479 ? 28.319 -3.372 -33.889 1.00 70.25 479 TRP A N 1
ATOM 3909 C CA . TRP A 1 479 ? 29.556 -3.271 -34.638 1.00 70.25 479 TRP A CA 1
ATOM 3910 C C . TRP A 1 479 ? 30.263 -4.621 -34.757 1.00 70.25 479 TRP A C 1
ATOM 3912 O O . TRP A 1 479 ? 30.644 -5.025 -35.852 1.00 70.25 479 TRP A O 1
ATOM 3922 N N . SER A 1 480 ? 30.406 -5.345 -33.643 1.00 71.19 480 SER A N 1
ATOM 3923 C CA . SER A 1 480 ? 31.001 -6.683 -33.649 1.00 71.19 480 SER A CA 1
ATOM 3924 C C . SER A 1 480 ? 30.207 -7.653 -34.525 1.00 71.19 480 SER A C 1
ATOM 3926 O O . SER A 1 480 ? 30.807 -8.484 -35.204 1.00 71.19 480 SER A O 1
ATOM 3928 N N . GLN A 1 481 ? 28.875 -7.539 -34.532 1.00 74.06 481 GLN A N 1
ATOM 3929 C CA . GLN A 1 481 ? 28.011 -8.333 -35.402 1.00 74.06 481 GLN A CA 1
ATOM 3930 C C . GLN A 1 481 ? 28.276 -7.993 -36.870 1.00 74.06 481 GLN A C 1
ATOM 3932 O O . GLN A 1 481 ? 28.660 -8.885 -37.622 1.00 74.06 481 GLN A O 1
ATOM 3937 N N . TRP A 1 482 ? 28.173 -6.720 -37.266 1.00 72.56 482 TRP A N 1
ATOM 3938 C CA . TRP A 1 482 ? 28.408 -6.286 -38.646 1.00 72.56 482 TRP A CA 1
ATOM 3939 C C . TRP A 1 482 ? 29.814 -6.627 -39.135 1.00 72.56 482 TRP A C 1
ATOM 3941 O O . TRP A 1 482 ? 29.958 -7.159 -40.230 1.00 72.56 482 TRP A O 1
ATOM 3951 N N . ALA A 1 483 ? 30.846 -6.404 -38.318 1.00 67.62 483 ALA A N 1
ATOM 3952 C CA . ALA A 1 483 ? 32.229 -6.714 -38.671 1.00 67.62 483 ALA A CA 1
ATOM 3953 C C . ALA A 1 483 ? 32.454 -8.213 -38.940 1.00 67.62 483 ALA A C 1
ATOM 3955 O O . ALA A 1 483 ? 33.318 -8.557 -39.744 1.00 67.62 483 ALA A O 1
ATOM 3956 N N . SER A 1 484 ? 31.667 -9.092 -38.309 1.00 73.12 484 SER A N 1
ATOM 3957 C CA . SER A 1 484 ? 31.715 -10.545 -38.525 1.00 73.12 484 SER A CA 1
ATOM 3958 C C . SER A 1 484 ? 30.848 -11.046 -39.689 1.00 73.12 484 SER A C 1
ATOM 3960 O O . SER A 1 484 ? 30.973 -12.207 -40.081 1.00 73.12 484 SER A O 1
ATOM 3962 N N . LEU A 1 485 ? 29.990 -10.200 -40.277 1.00 75.00 485 LEU A N 1
ATOM 3963 C CA . LEU A 1 485 ? 29.163 -10.590 -41.421 1.00 75.00 485 LEU A CA 1
ATOM 3964 C C . LEU A 1 485 ? 30.024 -10.815 -42.667 1.00 75.00 485 LEU A C 1
ATOM 3966 O O . LEU A 1 485 ? 30.836 -9.969 -43.045 1.00 75.00 485 LEU A O 1
ATOM 3970 N N . LYS A 1 486 ? 29.795 -11.942 -43.347 1.00 76.19 486 LYS A N 1
ATOM 3971 C CA . LYS A 1 486 ? 30.342 -12.217 -44.684 1.00 76.19 486 LYS A CA 1
ATOM 3972 C C . LYS A 1 486 ? 29.693 -11.300 -45.721 1.00 76.19 486 LYS A C 1
ATOM 3974 O O . LYS A 1 486 ? 28.485 -11.064 -45.649 1.00 76.19 486 LYS A O 1
ATOM 3979 N N . LEU A 1 487 ? 30.454 -10.862 -46.727 1.00 70.44 487 LEU A N 1
ATOM 3980 C CA . LEU A 1 487 ? 29.952 -9.960 -47.775 1.00 70.44 487 LEU A CA 1
ATOM 3981 C C . LEU A 1 487 ? 28.702 -10.507 -48.496 1.00 70.44 487 LEU A C 1
ATOM 3983 O O . LEU A 1 487 ? 27.752 -9.767 -48.743 1.00 70.44 487 LEU A O 1
ATOM 3987 N N . ALA A 1 488 ? 28.660 -11.814 -48.773 1.00 66.00 488 ALA A N 1
ATOM 3988 C CA . ALA A 1 488 ? 27.522 -12.457 -49.436 1.00 66.00 488 ALA A CA 1
ATOM 3989 C C . ALA A 1 488 ? 26.212 -12.349 -48.627 1.00 66.00 488 ALA A C 1
ATOM 3991 O O . ALA A 1 488 ? 25.142 -12.098 -49.190 1.00 66.00 488 ALA A O 1
ATOM 3992 N N . ASN A 1 489 ? 26.313 -12.465 -47.299 1.00 69.81 489 ASN A N 1
ATOM 3993 C CA . ASN A 1 489 ? 25.177 -12.470 -46.373 1.00 69.81 489 ASN A CA 1
ATOM 3994 C C . ASN A 1 489 ? 24.826 -11.067 -45.853 1.00 69.81 489 ASN A C 1
ATOM 3996 O O . ASN A 1 489 ? 23.829 -10.907 -45.154 1.00 69.81 489 ASN A O 1
ATOM 4000 N N . ALA A 1 490 ? 25.621 -10.048 -46.184 1.00 70.38 490 ALA A N 1
ATOM 4001 C CA . ALA A 1 490 ? 25.370 -8.678 -45.765 1.00 70.38 490 ALA A CA 1
ATOM 4002 C C . ALA A 1 490 ? 24.127 -8.117 -46.472 1.00 70.38 490 ALA A C 1
ATOM 4004 O O . ALA A 1 490 ? 24.093 -8.004 -47.703 1.00 70.38 490 ALA A O 1
ATOM 4005 N N . ASN A 1 491 ? 23.100 -7.754 -45.703 1.00 73.75 491 ASN A N 1
ATOM 4006 C CA . ASN A 1 491 ? 21.959 -6.997 -46.205 1.00 73.75 491 ASN A CA 1
ATOM 4007 C C . ASN A 1 491 ? 22.251 -5.497 -46.066 1.00 73.75 491 ASN A C 1
ATOM 4009 O O . ASN A 1 491 ? 22.096 -4.917 -44.995 1.00 73.75 491 ASN A O 1
ATOM 4013 N N . THR A 1 492 ? 22.698 -4.869 -47.153 1.00 72.38 492 THR A N 1
ATOM 4014 C CA . THR A 1 492 ? 23.121 -3.459 -47.170 1.00 72.38 492 THR A CA 1
ATOM 4015 C C . THR A 1 492 ? 21.997 -2.498 -46.778 1.00 72.38 492 THR A C 1
ATOM 4017 O O . THR A 1 492 ? 22.261 -1.506 -46.106 1.00 72.38 492 THR A O 1
ATOM 4020 N N . LYS A 1 493 ? 20.736 -2.823 -47.096 1.00 73.56 493 LYS A N 1
ATOM 4021 C CA . LYS A 1 493 ? 19.569 -1.999 -46.735 1.00 73.56 493 LYS A CA 1
ATOM 4022 C C . LYS A 1 493 ? 19.248 -2.053 -45.244 1.00 73.56 493 LYS A C 1
ATOM 4024 O O . LYS A 1 493 ? 18.947 -1.027 -44.645 1.00 73.56 493 LYS A O 1
ATOM 4029 N N . GLU A 1 494 ? 19.320 -3.235 -44.636 1.00 76.44 494 GLU A N 1
ATOM 4030 C CA . GLU A 1 494 ? 19.134 -3.380 -43.185 1.00 76.44 494 GLU A CA 1
ATOM 4031 C C . GLU A 1 494 ? 20.275 -2.716 -42.414 1.00 76.44 494 GLU A C 1
ATOM 4033 O O . GLU A 1 494 ? 20.019 -1.991 -41.458 1.00 76.44 494 GLU A O 1
ATOM 4038 N N . ILE A 1 495 ? 21.519 -2.881 -42.874 1.00 74.94 495 ILE A N 1
ATOM 4039 C CA . ILE A 1 495 ? 22.689 -2.249 -42.253 1.00 74.94 495 ILE A CA 1
ATOM 4040 C C . ILE A 1 495 ? 22.606 -0.714 -42.336 1.00 74.94 495 ILE A C 1
ATOM 4042 O O . ILE A 1 495 ? 22.907 -0.058 -41.341 1.00 74.94 495 ILE A O 1
ATOM 4046 N N . ASP A 1 496 ? 22.172 -0.119 -43.459 1.00 75.25 496 ASP A N 1
ATOM 4047 C CA . ASP A 1 496 ? 21.986 1.345 -43.542 1.00 75.25 496 ASP A CA 1
ATOM 4048 C C . ASP A 1 496 ? 20.837 1.831 -42.647 1.00 75.25 496 ASP A C 1
ATOM 4050 O O . ASP A 1 496 ? 20.998 2.814 -41.924 1.00 75.25 496 ASP A O 1
ATOM 4054 N N . ASN A 1 497 ? 19.705 1.117 -42.620 1.00 78.56 497 ASN A N 1
ATOM 4055 C CA . ASN A 1 497 ? 18.584 1.458 -41.740 1.00 78.56 497 ASN A CA 1
ATOM 4056 C C . ASN A 1 497 ? 18.996 1.429 -40.260 1.00 78.56 497 ASN A C 1
ATOM 4058 O O . ASN A 1 497 ? 18.724 2.382 -39.525 1.00 78.56 497 ASN A O 1
ATOM 4062 N N . GLU A 1 498 ? 19.702 0.380 -39.828 1.00 75.94 498 GLU A N 1
ATOM 4063 C CA . GLU A 1 498 ? 20.236 0.306 -38.468 1.00 75.94 498 GLU A CA 1
ATOM 4064 C C . GLU A 1 498 ? 21.281 1.415 -38.230 1.00 75.94 498 GLU A C 1
ATOM 4066 O O . GLU A 1 498 ? 21.242 2.091 -37.203 1.00 75.94 498 GLU A O 1
ATOM 4071 N N . ALA A 1 499 ? 22.176 1.697 -39.184 1.00 71.88 499 ALA A N 1
ATOM 4072 C CA . ALA A 1 499 ? 23.160 2.777 -39.064 1.00 71.88 499 ALA A CA 1
ATOM 4073 C C . ALA A 1 499 ? 22.518 4.171 -38.915 1.00 71.88 499 ALA A C 1
ATOM 4075 O O . ALA A 1 499 ? 23.028 5.006 -38.161 1.00 71.88 499 ALA A O 1
ATOM 4076 N N . VAL A 1 500 ? 21.390 4.432 -39.586 1.00 76.44 500 VAL A N 1
ATOM 4077 C CA . VAL A 1 500 ? 20.586 5.658 -39.423 1.00 76.44 500 VAL A CA 1
ATOM 4078 C C . VAL A 1 500 ? 19.982 5.739 -38.022 1.00 76.44 500 VAL A C 1
ATOM 4080 O O . VAL A 1 500 ? 20.008 6.804 -37.393 1.00 76.44 500 VAL A O 1
ATOM 4083 N N . GLU A 1 501 ? 19.476 4.626 -37.495 1.00 77.19 501 GLU A N 1
ATOM 4084 C CA . GLU A 1 501 ? 18.970 4.565 -36.125 1.00 77.19 501 GLU A CA 1
ATOM 4085 C C . GLU A 1 501 ? 20.082 4.868 -35.108 1.00 77.19 501 GLU A C 1
ATOM 4087 O O . GLU A 1 501 ? 19.911 5.703 -34.213 1.00 77.19 501 GLU A O 1
ATOM 4092 N N . TYR A 1 502 ? 21.266 4.278 -35.286 1.00 71.44 502 TYR A N 1
ATOM 4093 C CA . TYR A 1 502 ? 22.426 4.549 -34.437 1.00 71.44 502 TYR A CA 1
ATOM 4094 C C . TYR A 1 502 ? 22.936 5.987 -34.564 1.00 71.44 502 TYR A C 1
ATOM 4096 O O . TYR A 1 502 ? 23.307 6.585 -33.553 1.00 71.44 502 TYR A O 1
ATOM 4104 N N . TYR A 1 503 ? 22.882 6.592 -35.754 1.00 72.38 503 TYR A N 1
ATOM 4105 C CA . TYR A 1 503 ? 23.164 8.019 -35.940 1.00 72.38 503 TYR A CA 1
ATOM 4106 C C . TYR A 1 503 ? 22.220 8.893 -35.109 1.00 72.38 503 TYR A C 1
ATOM 4108 O O . TYR A 1 503 ? 22.658 9.800 -34.397 1.00 72.38 503 TYR A O 1
ATOM 4116 N N . SER A 1 504 ? 20.918 8.592 -35.155 1.00 75.50 504 SER A N 1
ATOM 4117 C CA . SER A 1 504 ? 19.909 9.264 -34.331 1.00 75.50 504 SER A CA 1
ATOM 4118 C C . SER A 1 504 ? 20.209 9.090 -32.841 1.00 75.50 504 SER A C 1
ATOM 4120 O O . SER A 1 504 ? 20.144 10.053 -32.074 1.00 75.50 504 SER A O 1
ATOM 4122 N N . ASN A 1 505 ? 20.634 7.896 -32.423 1.00 73.56 505 ASN A N 1
ATOM 4123 C CA . ASN A 1 505 ? 21.033 7.634 -31.045 1.00 73.56 505 ASN A CA 1
ATOM 4124 C C . ASN A 1 505 ? 22.294 8.415 -30.636 1.00 73.56 505 ASN A C 1
ATOM 4126 O O . ASN A 1 505 ? 22.303 8.987 -29.551 1.00 73.56 505 ASN A O 1
ATOM 4130 N N . VAL A 1 506 ? 23.305 8.562 -31.500 1.00 69.00 506 VAL A N 1
ATOM 4131 C CA . VAL A 1 506 ? 24.476 9.427 -31.240 1.00 69.00 506 VAL A CA 1
ATOM 4132 C C . VAL A 1 506 ? 24.099 10.907 -31.143 1.00 69.00 506 VAL A C 1
ATOM 4134 O O . VAL A 1 506 ? 24.626 11.623 -30.292 1.00 69.00 506 VAL A O 1
ATOM 4137 N N . MET A 1 507 ? 23.127 11.371 -31.927 1.00 72.31 507 MET A N 1
ATOM 4138 C CA . MET A 1 507 ? 22.587 12.728 -31.786 1.00 72.31 507 MET A CA 1
ATOM 4139 C C . MET A 1 507 ? 21.821 12.916 -30.469 1.00 72.31 507 MET A C 1
ATOM 4141 O O . MET A 1 507 ? 21.919 13.970 -29.835 1.00 72.31 507 MET A O 1
ATOM 4145 N N . LYS A 1 508 ? 21.075 11.898 -30.018 1.00 71.94 508 LYS A N 1
ATOM 4146 C CA . LYS A 1 508 ? 20.445 11.899 -28.686 1.00 71.94 508 LYS A CA 1
ATOM 4147 C C . LYS A 1 508 ? 21.504 11.930 -27.583 1.00 71.94 508 LYS A C 1
ATOM 4149 O O . LYS A 1 508 ? 21.361 12.728 -26.664 1.00 71.94 508 LYS A O 1
ATOM 4154 N N . LEU A 1 509 ? 22.578 11.142 -27.703 1.00 67.88 509 LEU A N 1
ATOM 4155 C CA . LEU A 1 509 ? 23.718 11.171 -26.779 1.00 67.88 509 LEU A CA 1
ATOM 4156 C C . LEU A 1 509 ? 24.311 12.574 -26.680 1.00 67.88 509 LEU A C 1
ATOM 4158 O O . LEU A 1 509 ? 24.463 13.089 -25.579 1.00 67.88 509 LEU A O 1
ATOM 4162 N N . GLN A 1 510 ? 24.571 13.224 -27.816 1.00 67.81 510 GLN A N 1
ATOM 4163 C CA . GLN A 1 510 ? 25.093 14.589 -27.847 1.00 67.81 510 GLN A CA 1
ATOM 4164 C C . GLN A 1 510 ? 24.183 15.561 -27.082 1.00 67.81 510 GLN A C 1
ATOM 4166 O O . GLN A 1 510 ? 24.669 16.340 -26.266 1.00 67.81 510 GLN A O 1
ATOM 4171 N N . LYS A 1 511 ? 22.861 15.476 -27.285 1.00 71.62 511 LYS A N 1
ATOM 4172 C CA . LYS A 1 511 ? 21.889 16.293 -26.542 1.00 71.62 511 LYS A CA 1
ATOM 4173 C C . LYS A 1 511 ? 21.883 15.981 -25.048 1.00 71.62 511 LYS A C 1
ATOM 4175 O O . LYS A 1 511 ? 21.814 16.911 -24.256 1.00 71.62 511 LYS A O 1
ATOM 4180 N N . LEU A 1 512 ? 21.928 14.705 -24.662 1.00 68.44 512 LEU A N 1
ATOM 4181 C CA . LEU A 1 512 ? 21.928 14.286 -23.257 1.00 68.44 512 LEU A CA 1
ATOM 4182 C C . LEU A 1 512 ? 23.189 14.760 -22.535 1.00 68.44 512 LEU A C 1
ATOM 4184 O O . LEU A 1 512 ? 23.081 15.310 -21.448 1.00 68.44 512 LEU A O 1
ATOM 4188 N N . VAL A 1 513 ? 24.357 14.648 -23.169 1.00 66.88 513 VAL A N 1
ATOM 4189 C CA . VAL A 1 513 ? 25.627 15.148 -22.624 1.00 66.88 513 VAL A CA 1
ATOM 4190 C C . VAL A 1 513 ? 25.592 16.667 -22.441 1.00 66.88 513 VAL A C 1
ATOM 4192 O O . VAL A 1 513 ? 26.025 17.161 -21.406 1.00 66.88 513 VAL A O 1
ATOM 4195 N N . SER A 1 514 ? 24.990 17.414 -23.374 1.00 65.25 514 SER A N 1
ATOM 4196 C CA . SER A 1 514 ? 24.804 18.865 -23.223 1.00 65.25 514 SER A CA 1
ATOM 4197 C C . SER A 1 514 ? 23.896 19.267 -22.054 1.00 65.25 514 SER A C 1
ATOM 4199 O O . SER A 1 514 ? 23.901 20.438 -21.682 1.00 65.25 514 SER A O 1
ATOM 4201 N N . ARG A 1 515 ? 23.116 18.348 -21.466 1.00 67.75 515 ARG A N 1
ATOM 4202 C CA . ARG A 1 515 ? 22.268 18.636 -20.293 1.00 67.75 515 ARG A CA 1
ATOM 4203 C C . ARG A 1 515 ? 23.034 18.565 -18.972 1.00 67.75 515 ARG A C 1
ATOM 4205 O O . ARG A 1 515 ? 22.549 19.109 -17.985 1.00 67.75 515 ARG A O 1
ATOM 4212 N N . PHE A 1 516 ? 24.222 17.962 -18.949 1.00 68.31 516 PHE A N 1
ATOM 4213 C CA . PHE A 1 516 ? 25.066 17.933 -17.758 1.00 68.31 516 PHE A CA 1
ATOM 4214 C C . PHE A 1 516 ? 25.758 19.290 -17.576 1.00 68.31 516 PHE A C 1
ATOM 4216 O O . PHE A 1 516 ? 26.772 19.592 -18.207 1.00 68.31 516 PHE A O 1
ATOM 4223 N N . VAL A 1 517 ? 25.200 20.122 -16.694 1.00 60.03 517 VAL A N 1
ATOM 4224 C CA . VAL A 1 517 ? 25.676 21.493 -16.432 1.00 60.03 517 VAL A CA 1
ATOM 4225 C C . VAL A 1 517 ? 27.150 21.513 -16.016 1.00 60.03 517 VAL A C 1
ATOM 4227 O O . VAL A 1 517 ? 27.932 22.267 -16.584 1.00 60.03 517 VAL A O 1
ATOM 4230 N N . TYR A 1 518 ? 27.554 20.639 -15.091 1.00 62.22 518 TYR A N 1
ATOM 4231 C CA . TYR A 1 518 ? 28.933 20.559 -14.586 1.00 62.22 518 TYR A CA 1
ATOM 4232 C C . TYR A 1 518 ? 29.946 20.169 -15.665 1.00 62.22 518 TYR A C 1
ATOM 4234 O O . TYR A 1 518 ? 31.054 20.700 -15.717 1.00 62.22 518 TYR A O 1
ATOM 4242 N N . ILE A 1 519 ? 29.537 19.284 -16.571 1.00 58.38 519 ILE A N 1
ATOM 4243 C CA . ILE A 1 519 ? 30.340 18.858 -17.713 1.00 58.38 519 ILE A CA 1
ATOM 4244 C C . ILE A 1 519 ? 30.531 20.030 -18.695 1.00 58.38 519 ILE A C 1
ATOM 4246 O O . ILE A 1 519 ? 31.633 20.246 -19.185 1.00 58.38 519 ILE A O 1
ATOM 4250 N N . ASN A 1 520 ? 29.508 20.854 -18.936 1.00 56.94 520 ASN A N 1
ATOM 4251 C CA . ASN A 1 520 ? 29.663 22.054 -19.769 1.00 56.94 520 ASN A CA 1
ATOM 4252 C C . ASN A 1 520 ? 30.573 23.122 -19.135 1.00 56.94 520 ASN A C 1
ATOM 4254 O O . ASN A 1 520 ? 31.180 23.902 -19.863 1.00 56.94 520 ASN A O 1
ATOM 4258 N N . VAL A 1 521 ? 30.653 23.173 -17.799 1.00 60.09 521 VAL A N 1
ATOM 4259 C CA . VAL A 1 521 ? 31.503 24.129 -17.067 1.00 60.09 521 VAL A CA 1
ATOM 4260 C C . VAL A 1 521 ? 32.973 23.701 -17.078 1.00 60.09 521 VAL A C 1
ATOM 4262 O O . VAL A 1 521 ? 33.836 24.533 -17.331 1.00 60.09 521 VAL A O 1
ATOM 4265 N N . GLN A 1 522 ? 33.275 22.420 -16.837 1.00 55.81 522 GLN A N 1
ATOM 4266 C CA . GLN A 1 522 ? 34.657 21.907 -16.837 1.00 55.81 522 GLN A CA 1
ATOM 4267 C C . GLN A 1 522 ? 35.289 21.882 -18.236 1.00 55.81 522 GLN A C 1
ATOM 4269 O O . GLN A 1 522 ? 36.482 22.124 -18.398 1.00 55.81 522 GLN A O 1
ATOM 4274 N N . PHE A 1 523 ? 34.493 21.614 -19.269 1.00 55.72 523 PHE A N 1
ATOM 4275 C CA . PHE A 1 523 ? 34.957 21.596 -20.650 1.00 55.72 523 PHE A CA 1
ATOM 4276 C C . PHE A 1 523 ? 34.504 22.883 -21.353 1.00 55.72 523 PHE A C 1
ATOM 4278 O O . PHE A 1 523 ? 33.539 22.862 -22.120 1.00 55.72 523 PHE A O 1
ATOM 4285 N N . GLU A 1 524 ? 35.186 23.999 -21.070 1.00 45.22 524 GLU A N 1
ATOM 4286 C CA . GLU A 1 524 ? 34.923 25.320 -21.662 1.00 45.22 524 GLU A CA 1
ATOM 4287 C C . GLU A 1 524 ? 34.607 25.247 -23.174 1.00 45.22 524 GLU A C 1
ATOM 4289 O O . GLU A 1 524 ? 35.261 24.525 -23.930 1.00 45.22 524 GLU A O 1
ATOM 4294 N N . ASN A 1 525 ? 33.594 26.011 -23.608 1.00 45.62 525 ASN A N 1
ATOM 4295 C CA . ASN A 1 525 ? 33.262 26.368 -24.997 1.00 45.62 525 ASN A CA 1
ATOM 4296 C C . ASN A 1 525 ? 33.575 25.306 -26.077 1.00 45.62 525 ASN A C 1
ATOM 4298 O O . ASN A 1 525 ? 34.668 25.244 -26.638 1.00 45.62 525 ASN A O 1
ATOM 4302 N N . ASN A 1 526 ? 32.554 24.544 -26.486 1.00 48.09 526 ASN A N 1
ATOM 4303 C CA . ASN A 1 526 ? 32.565 23.657 -27.664 1.00 48.09 526 ASN A CA 1
ATOM 4304 C C . ASN A 1 526 ? 33.529 22.448 -27.631 1.00 48.09 526 ASN A C 1
ATOM 4306 O O . ASN A 1 526 ? 33.518 21.659 -28.580 1.00 48.09 526 ASN A O 1
ATOM 4310 N N . GLY A 1 527 ? 34.297 22.223 -26.558 1.00 51.34 527 GLY A N 1
ATOM 4311 C CA . GLY A 1 527 ? 35.254 21.110 -26.463 1.00 51.34 527 GLY A CA 1
ATOM 4312 C C . GLY A 1 527 ? 34.619 19.712 -26.521 1.00 51.34 527 GLY A C 1
ATOM 4313 O O . GLY A 1 527 ? 35.088 18.845 -27.258 1.00 51.34 527 GLY A O 1
ATOM 4314 N N . LEU A 1 528 ? 33.516 19.484 -25.805 1.00 51.97 528 LEU A N 1
ATOM 4315 C CA . LEU A 1 528 ? 32.807 18.194 -25.797 1.00 51.97 528 LEU A CA 1
ATOM 4316 C C . LEU A 1 528 ? 31.934 17.983 -27.027 1.00 51.97 528 LEU A C 1
ATOM 4318 O O . LEU A 1 528 ? 32.003 16.938 -27.666 1.00 51.97 528 LEU A O 1
ATOM 4322 N N . VAL A 1 529 ? 31.141 18.993 -27.386 1.00 52.53 529 VAL A N 1
ATOM 4323 C CA . VAL A 1 529 ? 30.257 18.978 -28.561 1.00 52.53 529 VAL A CA 1
ATOM 4324 C C . VAL A 1 529 ? 31.082 18.769 -29.839 1.00 52.53 529 VAL A C 1
ATOM 4326 O O . VAL A 1 529 ? 30.699 17.974 -30.697 1.00 52.53 529 VAL A O 1
ATOM 4329 N N . GLY A 1 530 ? 32.261 19.396 -29.930 1.00 52.44 530 GLY A N 1
ATOM 4330 C CA . GLY A 1 530 ? 33.216 19.190 -31.018 1.00 52.44 530 GLY A CA 1
ATOM 4331 C C . GLY A 1 530 ? 33.846 17.792 -31.032 1.00 52.44 530 GLY A C 1
ATOM 4332 O O . GLY A 1 530 ? 34.037 17.223 -32.106 1.00 52.44 530 GLY A O 1
ATOM 4333 N N . ARG A 1 531 ? 34.116 17.192 -29.862 1.00 53.75 531 ARG A N 1
ATOM 4334 C CA . ARG A 1 531 ? 34.691 15.838 -29.756 1.00 53.75 531 ARG A CA 1
ATOM 4335 C C . ARG A 1 531 ? 33.662 14.719 -29.978 1.00 53.75 531 ARG A C 1
ATOM 4337 O O . ARG A 1 531 ? 34.010 13.734 -30.623 1.00 53.75 531 ARG A O 1
ATOM 4344 N N . PHE A 1 532 ? 32.396 14.884 -29.578 1.00 53.88 532 PHE A N 1
ATOM 4345 C CA . PHE A 1 532 ? 31.276 14.014 -29.996 1.00 53.88 532 PHE A CA 1
ATOM 4346 C C . PHE A 1 532 ? 30.941 14.164 -31.487 1.00 53.88 532 PHE A C 1
ATOM 4348 O O . PHE A 1 532 ? 30.489 13.209 -32.121 1.00 53.88 532 PHE A O 1
ATOM 4355 N N . GLY A 1 533 ? 31.269 15.314 -32.088 1.00 55.16 533 GLY A N 1
ATOM 4356 C CA . GLY A 1 533 ? 31.308 15.486 -33.541 1.00 55.16 533 GLY A CA 1
ATOM 4357 C C . GLY A 1 533 ? 32.185 14.449 -34.258 1.00 55.16 533 GLY A C 1
ATOM 4358 O O . GLY A 1 533 ? 31.956 14.167 -35.431 1.00 55.16 533 GLY A O 1
ATOM 4359 N N . ASN A 1 534 ? 33.133 13.809 -33.564 1.00 55.97 534 ASN A N 1
ATOM 4360 C CA . ASN A 1 534 ? 33.918 12.706 -34.123 1.00 55.97 534 ASN A CA 1
ATOM 4361 C C . ASN A 1 534 ? 33.135 11.383 -34.174 1.00 55.97 534 ASN A C 1
ATOM 4363 O O . ASN A 1 534 ? 33.301 10.633 -35.130 1.00 55.97 534 ASN A O 1
ATOM 4367 N N . GLY A 1 535 ? 32.235 11.118 -33.219 1.00 59.59 535 GLY A N 1
ATOM 4368 C CA . GLY A 1 535 ? 31.311 9.976 -33.285 1.00 59.59 535 GLY A CA 1
ATOM 4369 C C . GLY A 1 535 ? 30.308 10.121 -34.433 1.00 59.59 535 GLY A C 1
ATOM 4370 O O . GLY A 1 535 ? 30.047 9.167 -35.163 1.00 59.59 535 GLY A O 1
ATOM 4371 N N . LYS A 1 536 ? 29.835 11.351 -34.676 1.00 63.69 536 LYS A N 1
ATOM 4372 C CA . LYS A 1 536 ? 29.049 11.702 -35.869 1.00 63.69 536 LYS A CA 1
ATOM 4373 C C . LYS A 1 536 ? 29.816 11.388 -37.162 1.00 63.69 536 LYS A C 1
ATOM 4375 O O . LYS A 1 536 ? 29.288 10.691 -38.023 1.00 63.69 536 LYS A O 1
ATOM 4380 N N . LYS A 1 537 ? 31.077 11.827 -37.263 1.00 63.94 537 LYS A N 1
ATOM 4381 C CA . LYS A 1 537 ? 31.951 11.542 -38.417 1.00 63.94 537 LYS A CA 1
ATOM 4382 C C . LYS A 1 537 ? 32.231 10.050 -38.607 1.00 63.94 537 LYS A C 1
ATOM 4384 O O . LYS A 1 537 ? 32.327 9.597 -39.741 1.00 63.94 537 LYS A O 1
ATOM 4389 N N . MET A 1 538 ? 32.343 9.285 -37.520 1.00 63.50 538 MET A N 1
ATOM 4390 C CA . MET A 1 538 ? 32.526 7.831 -37.573 1.00 63.50 538 MET A CA 1
ATOM 4391 C C . MET A 1 538 ? 31.318 7.143 -38.225 1.00 63.50 538 MET A C 1
ATOM 4393 O O . MET A 1 538 ? 31.497 6.335 -39.134 1.00 63.50 538 MET A O 1
ATOM 4397 N N . ILE A 1 539 ? 30.095 7.491 -37.806 1.00 66.38 539 ILE A N 1
ATOM 4398 C CA . ILE A 1 539 ? 28.873 6.921 -38.393 1.00 66.38 539 ILE A CA 1
ATOM 4399 C C . ILE A 1 539 ? 28.674 7.409 -39.830 1.00 66.38 539 ILE A C 1
ATOM 4401 O O . ILE A 1 539 ? 28.296 6.620 -40.686 1.00 66.38 539 ILE A O 1
ATOM 4405 N N . GLU A 1 540 ? 28.969 8.676 -40.127 1.00 66.88 540 GLU A N 1
ATOM 4406 C CA . GLU A 1 540 ? 28.935 9.196 -41.503 1.00 66.88 540 GLU A CA 1
ATOM 4407 C C . GLU A 1 540 ? 29.930 8.458 -42.412 1.00 66.88 540 GLU A C 1
ATOM 4409 O O . GLU A 1 540 ? 29.574 8.089 -43.529 1.00 66.88 540 GLU A O 1
ATOM 4414 N N . GLY A 1 541 ? 31.132 8.150 -41.915 1.00 66.19 541 GLY A N 1
ATOM 4415 C CA . GLY A 1 541 ? 32.108 7.319 -42.621 1.00 66.19 541 GLY A CA 1
ATOM 4416 C C . GLY A 1 541 ? 31.627 5.883 -42.845 1.00 66.19 541 GLY A C 1
ATOM 4417 O O . GLY A 1 541 ? 31.834 5.331 -43.923 1.00 66.19 541 GLY A O 1
ATOM 4418 N N . PHE A 1 542 ? 30.933 5.286 -41.870 1.00 67.38 542 PHE A N 1
ATOM 4419 C CA . PHE A 1 542 ? 30.327 3.962 -42.034 1.00 67.38 542 PHE A CA 1
ATOM 4420 C C . PHE A 1 542 ? 29.154 3.973 -43.021 1.00 67.38 542 PHE A C 1
ATOM 4422 O O . PHE A 1 542 ? 29.053 3.094 -43.869 1.00 67.38 542 PHE A O 1
ATOM 4429 N N . ARG A 1 543 ? 28.298 4.996 -42.992 1.00 68.81 543 ARG A N 1
ATOM 4430 C CA . ARG A 1 543 ? 27.210 5.141 -43.969 1.00 68.81 543 ARG A CA 1
ATOM 4431 C C . ARG A 1 543 ? 27.732 5.367 -45.383 1.00 68.81 543 ARG A C 1
ATOM 4433 O O . ARG A 1 543 ? 27.146 4.852 -46.321 1.00 68.81 543 ARG A O 1
ATOM 4440 N N . ALA A 1 544 ? 28.861 6.056 -45.544 1.00 68.69 544 ALA A N 1
ATOM 4441 C CA . ALA A 1 544 ? 29.549 6.148 -46.832 1.00 68.69 544 ALA A CA 1
ATOM 4442 C C . ALA A 1 544 ? 30.162 4.806 -47.284 1.00 68.69 544 ALA A C 1
ATOM 4444 O O . ALA A 1 544 ? 30.383 4.604 -48.474 1.00 68.69 544 ALA A O 1
ATOM 4445 N N . PHE A 1 545 ? 30.417 3.881 -46.354 1.00 69.38 545 PHE A N 1
ATOM 4446 C CA . PHE A 1 545 ? 30.905 2.536 -46.651 1.00 69.38 545 PHE A CA 1
ATOM 4447 C C . PHE A 1 545 ? 29.790 1.588 -47.124 1.00 69.38 545 PHE A C 1
ATOM 4449 O O . PHE A 1 545 ? 30.063 0.716 -47.943 1.00 69.38 545 PHE A O 1
ATOM 4456 N N . VAL A 1 546 ? 28.535 1.769 -46.694 1.00 71.56 546 VAL A N 1
ATOM 4457 C CA . VAL A 1 546 ? 27.427 0.869 -47.079 1.00 71.56 546 VAL A CA 1
ATOM 4458 C C . VAL A 1 546 ? 27.177 0.810 -48.602 1.00 71.56 546 VAL A C 1
ATOM 4460 O O . VAL A 1 546 ? 27.108 -0.304 -49.124 1.00 71.56 546 VAL A O 1
ATOM 4463 N N . PRO A 1 547 ? 27.133 1.930 -49.356 1.00 72.25 547 PRO A N 1
ATOM 4464 C CA . PRO A 1 547 ? 27.033 1.894 -50.819 1.00 72.25 547 PRO A CA 1
ATOM 4465 C C . PRO A 1 547 ? 28.204 1.169 -51.494 1.00 72.25 547 PRO A C 1
ATOM 4467 O O . PRO A 1 547 ? 28.023 0.511 -52.511 1.00 72.25 547 PRO A O 1
ATOM 4470 N N . LEU A 1 548 ? 29.403 1.221 -50.903 1.00 73.12 548 LEU A N 1
ATOM 4471 C CA . LEU A 1 548 ? 30.570 0.503 -51.428 1.00 73.12 548 LEU A CA 1
ATOM 4472 C C . LEU A 1 548 ? 30.432 -1.003 -51.257 1.00 73.12 548 LEU A C 1
ATOM 4474 O O . LEU A 1 548 ? 30.836 -1.765 -52.128 1.00 73.12 548 LEU A O 1
ATOM 4478 N N . VAL A 1 549 ? 29.849 -1.435 -50.140 1.00 73.94 549 VAL A N 1
ATOM 4479 C CA . VAL A 1 549 ? 29.514 -2.842 -49.913 1.00 73.94 549 VAL A CA 1
ATOM 4480 C C . VAL A 1 549 ? 28.475 -3.312 -50.936 1.00 73.94 549 VAL A C 1
ATOM 4482 O O . VAL A 1 549 ? 28.580 -4.435 -51.421 1.00 73.94 549 VAL A O 1
ATOM 4485 N N . GLU A 1 550 ? 27.512 -2.463 -51.305 1.00 76.88 550 GLU A N 1
ATOM 4486 C CA . GLU A 1 550 ? 26.525 -2.761 -52.352 1.00 76.88 550 GLU A CA 1
ATOM 4487 C C . GLU A 1 550 ? 27.171 -2.881 -53.739 1.00 76.88 550 GLU A C 1
ATOM 4489 O O . GLU A 1 550 ? 26.952 -3.881 -54.422 1.00 76.88 550 GLU A O 1
ATOM 4494 N N . ASP A 1 551 ? 28.048 -1.941 -54.103 1.00 77.62 551 ASP A N 1
ATOM 4495 C CA . ASP A 1 551 ? 28.809 -1.984 -55.357 1.00 77.62 551 ASP A CA 1
ATOM 4496 C C . ASP A 1 551 ? 29.716 -3.227 -55.439 1.00 77.62 551 ASP A C 1
ATOM 4498 O O . ASP A 1 551 ? 29.805 -3.878 -56.480 1.00 77.62 551 ASP A O 1
ATOM 4502 N N . LEU A 1 552 ? 30.352 -3.620 -54.329 1.00 75.94 552 LEU A N 1
ATOM 4503 C CA . LEU A 1 552 ? 31.165 -4.841 -54.254 1.00 75.94 552 LEU A CA 1
ATOM 4504 C C . LEU A 1 552 ? 30.317 -6.123 -54.289 1.00 75.94 552 LEU A C 1
ATOM 4506 O O . LEU A 1 552 ? 30.802 -7.164 -54.728 1.00 75.94 552 LEU A O 1
ATOM 4510 N N . LYS A 1 553 ? 29.056 -6.069 -53.8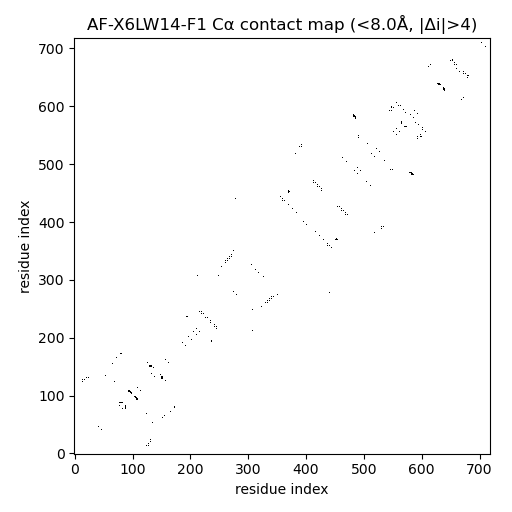46 1.00 76.88 553 LYS A N 1
ATOM 4511 C CA . LYS A 1 553 ? 28.115 -7.201 -53.887 1.00 76.88 553 LYS A CA 1
ATOM 4512 C C . LYS A 1 553 ? 27.465 -7.380 -55.266 1.00 76.88 553 LYS A C 1
ATOM 4514 O O . LYS A 1 553 ? 26.703 -8.329 -55.456 1.00 76.88 553 LYS A O 1
ATOM 4519 N N . ASN A 1 554 ? 27.747 -6.510 -56.236 1.00 80.75 554 ASN A N 1
ATOM 4520 C CA . ASN A 1 554 ? 27.102 -6.561 -57.542 1.00 80.75 554 ASN A CA 1
ATOM 4521 C C . ASN A 1 554 ? 27.266 -7.953 -58.216 1.00 80.75 554 ASN A C 1
ATOM 4523 O O . ASN A 1 554 ? 28.389 -8.369 -58.516 1.00 80.75 554 ASN A O 1
ATOM 4527 N N . PRO A 1 555 ? 26.168 -8.682 -58.521 1.00 77.25 555 PRO A N 1
ATOM 4528 C CA . PRO A 1 555 ? 26.225 -10.010 -59.143 1.00 77.25 555 PRO A CA 1
ATOM 4529 C C . PRO A 1 555 ? 26.730 -9.998 -60.596 1.00 77.25 555 PRO A C 1
ATOM 4531 O O . PRO A 1 555 ? 27.006 -11.058 -61.169 1.00 77.25 555 PRO A O 1
ATOM 4534 N N . ALA A 1 556 ? 26.825 -8.828 -61.231 1.00 80.44 556 ALA A N 1
ATOM 4535 C CA . ALA A 1 556 ? 27.452 -8.661 -62.538 1.00 80.44 556 ALA A CA 1
ATOM 4536 C C . ALA A 1 556 ? 28.989 -8.755 -62.473 1.00 80.44 556 ALA A C 1
ATOM 4538 O O . ALA A 1 556 ? 29.648 -8.947 -63.496 1.00 80.44 556 ALA A O 1
ATOM 4539 N N . MET A 1 557 ? 29.583 -8.680 -61.276 1.00 80.50 557 MET A N 1
ATOM 4540 C CA . MET A 1 557 ? 31.028 -8.795 -61.092 1.00 80.50 557 MET A CA 1
ATOM 4541 C C . MET A 1 557 ? 31.541 -10.187 -61.503 1.00 80.50 557 MET A C 1
ATOM 4543 O O . MET A 1 557 ? 30.910 -11.222 -61.274 1.00 80.50 557 MET A O 1
ATOM 4547 N N . ARG A 1 558 ? 32.707 -10.215 -62.154 1.00 81.31 558 ARG A N 1
ATOM 4548 C CA . ARG A 1 558 ? 33.385 -11.409 -62.688 1.00 81.31 558 ARG A CA 1
ATOM 4549 C C . ARG A 1 558 ? 34.865 -11.359 -62.300 1.00 81.31 558 ARG A C 1
ATOM 4551 O O . ARG A 1 558 ? 35.347 -10.278 -61.957 1.00 81.31 558 ARG A O 1
ATOM 4558 N N . PRO A 1 559 ? 35.625 -12.468 -62.387 1.00 79.75 559 PRO A N 1
ATOM 4559 C CA . PRO A 1 559 ? 37.042 -12.493 -61.999 1.00 79.75 559 PRO A CA 1
ATOM 4560 C C . PRO A 1 559 ? 37.895 -11.364 -62.607 1.00 79.75 559 PRO A C 1
ATOM 4562 O O . PRO A 1 559 ? 38.747 -10.800 -61.925 1.00 79.75 559 PRO A O 1
ATOM 4565 N N . ARG A 1 560 ? 37.611 -10.955 -63.851 1.00 80.38 560 ARG A N 1
ATOM 4566 C CA . ARG A 1 560 ? 38.274 -9.819 -64.521 1.00 80.38 560 ARG A CA 1
ATOM 4567 C C . ARG A 1 560 ? 38.048 -8.466 -63.833 1.00 80.38 560 ARG A C 1
ATOM 4569 O O . ARG A 1 560 ? 38.980 -7.671 -63.739 1.00 80.38 560 ARG A O 1
ATOM 4576 N N . HIS A 1 561 ? 36.843 -8.217 -63.317 1.00 82.06 561 HIS A N 1
ATOM 4577 C CA . HIS A 1 561 ? 36.501 -6.991 -62.590 1.00 82.06 561 HIS A CA 1
ATOM 4578 C C . HIS A 1 561 ? 37.233 -6.934 -61.246 1.00 82.06 561 HIS A C 1
ATOM 4580 O O . HIS A 1 561 ? 37.802 -5.904 -60.888 1.00 82.06 561 HIS A O 1
ATOM 4586 N N . TRP A 1 562 ? 37.310 -8.071 -60.551 1.00 79.25 562 TRP A N 1
ATOM 4587 C CA . TRP A 1 562 ? 38.070 -8.210 -59.308 1.00 79.25 562 TRP A CA 1
ATOM 4588 C C . TRP A 1 562 ? 39.574 -8.003 -59.504 1.00 79.25 562 TRP A C 1
ATOM 4590 O O . TRP A 1 562 ? 40.218 -7.344 -58.691 1.00 79.25 562 TRP A O 1
ATOM 4600 N N . GLU A 1 563 ? 40.134 -8.495 -60.608 1.00 77.50 563 GLU A N 1
ATOM 4601 C CA . GLU A 1 563 ? 41.542 -8.271 -60.945 1.00 77.50 563 GLU A CA 1
ATOM 4602 C C . GLU A 1 563 ? 41.823 -6.805 -61.322 1.00 77.50 563 GLU A C 1
ATOM 4604 O O . GLU A 1 563 ? 42.867 -6.260 -60.960 1.00 77.50 563 GLU A O 1
ATOM 4609 N N . LYS A 1 564 ? 40.879 -6.127 -61.990 1.00 77.31 564 LYS A N 1
ATOM 4610 C CA . LYS A 1 564 ? 40.972 -4.683 -62.255 1.00 77.31 564 LYS A CA 1
ATOM 4611 C C . LYS A 1 564 ? 40.968 -3.875 -60.954 1.00 77.31 564 LYS A C 1
ATOM 4613 O O . LYS A 1 564 ? 41.844 -3.033 -60.768 1.00 77.31 564 LYS A O 1
ATOM 4618 N N . LEU A 1 565 ? 40.069 -4.205 -60.025 1.00 78.06 565 LEU A N 1
ATOM 4619 C CA . LEU A 1 565 ? 40.050 -3.604 -58.688 1.00 78.06 565 LEU A CA 1
ATOM 4620 C C . LEU A 1 565 ? 41.354 -3.857 -57.930 1.00 78.06 565 LEU A C 1
ATOM 4622 O O . LEU A 1 565 ? 41.910 -2.930 -57.353 1.00 78.06 565 LEU A O 1
ATOM 4626 N N . ARG A 1 566 ? 41.897 -5.079 -57.975 1.00 75.44 566 ARG A N 1
ATOM 4627 C CA . ARG A 1 566 ? 43.179 -5.409 -57.332 1.00 75.44 566 ARG A CA 1
ATOM 4628 C C . ARG A 1 566 ? 44.341 -4.567 -57.873 1.00 75.44 566 ARG A C 1
ATOM 4630 O O . ARG A 1 566 ? 45.220 -4.173 -57.109 1.00 75.44 566 ARG A O 1
ATOM 4637 N N . LYS A 1 567 ? 44.347 -4.263 -59.174 1.00 74.69 567 LYS A N 1
ATOM 4638 C CA . LYS A 1 567 ? 45.352 -3.382 -59.791 1.00 74.69 567 LYS A CA 1
ATOM 4639 C C . LYS A 1 567 ? 45.201 -1.926 -59.352 1.00 74.69 567 LYS A C 1
ATOM 4641 O O . LYS A 1 567 ? 46.211 -1.294 -59.058 1.00 74.69 567 LYS A O 1
ATOM 4646 N N . GLU A 1 568 ? 43.973 -1.418 -59.270 1.00 71.62 568 GLU A N 1
ATOM 4647 C CA . GLU A 1 568 ? 43.688 -0.043 -58.827 1.00 71.62 568 GLU A CA 1
ATOM 4648 C C . GLU A 1 568 ? 43.936 0.158 -57.318 1.00 71.62 568 GLU A C 1
ATOM 4650 O O . GLU A 1 568 ? 44.390 1.222 -56.902 1.00 71.62 568 GLU A O 1
ATOM 4655 N N . LEU A 1 569 ? 43.732 -0.885 -56.505 1.00 69.00 569 LEU A N 1
ATOM 4656 C CA . LEU A 1 569 ? 43.995 -0.898 -55.057 1.00 69.00 569 LEU A CA 1
ATOM 4657 C C . LEU A 1 569 ? 45.490 -1.058 -54.702 1.00 69.00 569 LEU A C 1
ATOM 4659 O O . LEU A 1 569 ? 45.888 -0.811 -53.564 1.00 69.00 569 LEU A O 1
ATOM 4663 N N . GLY A 1 570 ? 46.334 -1.431 -55.670 1.00 61.56 570 GLY A N 1
ATOM 4664 C CA . GLY A 1 570 ? 47.774 -1.618 -55.491 1.00 61.56 570 GLY A CA 1
ATOM 4665 C C . GLY A 1 570 ? 48.173 -2.990 -54.920 1.00 61.56 570 GLY A C 1
ATOM 4666 O O . GLY A 1 570 ? 47.440 -3.649 -54.188 1.00 61.56 570 GLY A O 1
ATOM 4667 N N . ARG A 1 571 ? 49.407 -3.419 -55.231 1.00 49.25 571 ARG A N 1
ATOM 4668 C CA . ARG A 1 571 ? 49.980 -4.769 -54.991 1.00 49.25 571 ARG A CA 1
ATOM 4669 C C . ARG A 1 571 ? 50.035 -5.243 -53.522 1.00 49.25 571 ARG A C 1
ATOM 4671 O O . ARG A 1 571 ? 50.453 -6.370 -53.282 1.00 49.25 571 ARG A O 1
ATOM 4678 N N . SER A 1 572 ? 49.660 -4.401 -52.556 1.00 49.38 572 SER A N 1
ATOM 4679 C CA . SER A 1 572 ? 49.743 -4.684 -51.114 1.00 49.38 572 SER A CA 1
ATOM 4680 C C . SER A 1 572 ? 48.461 -5.280 -50.522 1.00 49.38 572 SER A C 1
ATOM 4682 O O . SER A 1 572 ? 48.473 -5.685 -49.361 1.00 49.38 572 SER A O 1
ATOM 4684 N N . VAL A 1 573 ? 47.364 -5.334 -51.283 1.00 55.09 573 VAL A N 1
ATOM 4685 C CA . VAL A 1 573 ? 46.062 -5.810 -50.801 1.00 55.09 573 VAL A CA 1
ATOM 4686 C C . VAL A 1 573 ? 45.640 -7.032 -51.616 1.00 55.09 573 VAL A C 1
ATOM 4688 O O . VAL A 1 573 ? 45.102 -6.923 -52.716 1.00 55.09 573 VAL A O 1
ATOM 4691 N N . THR A 1 574 ? 45.924 -8.224 -51.091 1.00 55.03 574 THR A N 1
ATOM 4692 C CA . THR A 1 574 ? 45.416 -9.486 -51.641 1.00 55.03 574 THR A CA 1
ATOM 4693 C C . THR A 1 574 ? 44.145 -9.854 -50.889 1.00 55.03 574 THR A C 1
ATOM 4695 O O . THR A 1 574 ? 44.192 -10.295 -49.749 1.00 55.03 574 THR A O 1
ATOM 4698 N N . PHE A 1 575 ? 42.991 -9.629 -51.513 1.00 62.38 575 PHE A N 1
ATOM 4699 C CA . PHE A 1 575 ? 41.732 -10.197 -51.044 1.00 62.38 575 PHE A CA 1
ATOM 4700 C C . PHE A 1 575 ? 41.241 -11.231 -52.055 1.00 62.38 575 PHE A C 1
ATOM 4702 O O . PHE A 1 575 ? 41.396 -11.052 -53.274 1.00 62.38 575 PHE A O 1
ATOM 4709 N N . ASP A 1 576 ? 40.705 -12.327 -51.530 1.00 62.09 576 ASP A N 1
ATOM 4710 C CA . ASP A 1 576 ? 39.984 -13.331 -52.297 1.00 62.09 576 ASP A CA 1
ATOM 4711 C C . ASP A 1 576 ? 38.480 -13.082 -52.104 1.00 62.09 576 ASP A C 1
ATOM 4713 O O . ASP A 1 576 ? 37.979 -13.253 -50.991 1.00 62.09 576 ASP A O 1
ATOM 4717 N N . PRO A 1 577 ? 37.756 -12.661 -53.158 1.00 60.00 577 PRO A N 1
ATOM 4718 C CA . PRO A 1 577 ? 36.311 -12.446 -53.104 1.00 60.00 577 PRO A CA 1
ATOM 4719 C C . PRO A 1 577 ? 35.506 -13.699 -52.724 1.00 60.00 577 PRO A C 1
ATOM 4721 O O . PRO A 1 577 ? 34.339 -13.570 -52.359 1.00 60.00 577 PRO A O 1
ATOM 4724 N N . TYR A 1 578 ? 36.101 -14.893 -52.834 1.00 60.00 578 TYR A N 1
ATOM 4725 C CA . TYR A 1 578 ? 35.450 -16.183 -52.589 1.00 60.00 578 TYR A CA 1
ATOM 4726 C C . TYR A 1 578 ? 35.900 -16.862 -51.287 1.00 60.00 578 TYR A C 1
ATOM 4728 O O . TYR A 1 578 ? 35.399 -17.940 -50.967 1.00 60.00 578 TYR A O 1
ATOM 4736 N N . ALA A 1 579 ? 36.821 -16.257 -50.530 1.00 62.00 579 ALA A N 1
ATOM 4737 C CA . ALA A 1 579 ? 37.276 -16.811 -49.260 1.00 62.00 579 ALA A CA 1
ATOM 4738 C C . ALA A 1 579 ? 36.253 -16.584 -48.138 1.00 62.00 579 ALA A C 1
ATOM 4740 O O . ALA A 1 579 ? 35.638 -15.521 -48.028 1.00 62.00 579 ALA A O 1
ATOM 4741 N N . ASP A 1 580 ? 36.134 -17.568 -47.244 1.00 57.47 580 ASP A N 1
ATOM 4742 C CA . ASP A 1 580 ? 35.242 -17.507 -46.079 1.00 57.47 580 ASP A CA 1
ATOM 4743 C C . ASP A 1 580 ? 35.603 -16.389 -45.084 1.00 57.47 580 ASP A C 1
ATOM 4745 O O . ASP A 1 580 ? 34.737 -15.939 -44.329 1.00 57.47 580 ASP A O 1
ATOM 4749 N N . ASP A 1 581 ? 36.845 -15.904 -45.138 1.00 60.88 581 ASP A N 1
ATOM 4750 C CA . ASP A 1 581 ? 37.384 -14.838 -44.289 1.00 60.88 581 ASP A CA 1
ATOM 4751 C C . ASP A 1 581 ? 37.069 -13.420 -44.814 1.00 60.88 581 ASP A C 1
ATOM 4753 O O . ASP A 1 581 ? 37.429 -12.423 -44.181 1.00 60.88 581 ASP A O 1
ATOM 4757 N N . PHE A 1 582 ? 36.378 -13.293 -45.957 1.00 68.38 582 PHE A N 1
ATOM 4758 C CA . PHE A 1 582 ? 36.006 -12.001 -46.546 1.00 68.38 582 PHE A CA 1
ATOM 4759 C C . PHE A 1 582 ? 34.763 -11.396 -45.866 1.00 68.38 582 PHE A C 1
ATOM 4761 O O . PHE A 1 582 ? 33.640 -11.383 -46.388 1.00 68.38 582 PHE A O 1
ATOM 4768 N N . THR A 1 583 ? 34.969 -10.912 -44.641 1.00 70.19 583 THR A N 1
ATOM 4769 C CA . THR A 1 583 ? 33.958 -10.241 -43.814 1.00 70.19 583 THR A CA 1
ATOM 4770 C C . THR A 1 583 ? 33.960 -8.726 -44.014 1.00 70.19 583 THR A C 1
ATOM 4772 O O . THR A 1 583 ? 34.953 -8.138 -44.451 1.00 70.19 583 THR A O 1
ATOM 4775 N N . LEU A 1 584 ? 32.863 -8.050 -43.657 1.00 67.94 584 LEU A N 1
ATOM 4776 C CA . LEU A 1 584 ? 32.780 -6.584 -43.709 1.00 67.94 584 LEU A CA 1
ATOM 4777 C C . LEU A 1 584 ? 33.883 -5.915 -42.871 1.00 67.94 584 LEU A C 1
ATOM 4779 O O . LEU A 1 584 ? 34.403 -4.874 -43.271 1.00 67.94 584 LEU A O 1
ATOM 4783 N N . GLY A 1 585 ? 34.295 -6.537 -41.759 1.00 63.19 585 GLY A N 1
ATOM 4784 C CA . GLY A 1 585 ? 35.420 -6.072 -40.947 1.00 63.19 585 GLY A CA 1
ATOM 4785 C C . GLY A 1 585 ? 36.768 -6.158 -41.672 1.00 63.19 585 GLY A C 1
ATOM 4786 O O . GLY A 1 585 ? 37.589 -5.247 -41.551 1.00 63.19 585 GLY A O 1
ATOM 4787 N N . ALA A 1 586 ? 36.987 -7.203 -42.477 1.00 65.31 586 ALA A N 1
ATOM 4788 C CA . ALA A 1 586 ? 38.176 -7.332 -43.319 1.00 65.31 586 ALA A CA 1
ATOM 4789 C C . ALA A 1 586 ? 38.170 -6.326 -44.486 1.00 65.31 586 ALA A C 1
ATOM 4791 O O . ALA A 1 586 ? 39.189 -5.714 -44.783 1.00 65.31 586 ALA A O 1
ATOM 4792 N N . ILE A 1 587 ? 37.017 -6.078 -45.111 1.00 67.56 587 ILE A N 1
ATOM 4793 C CA . ILE A 1 587 ? 36.869 -5.083 -46.191 1.00 67.56 587 ILE A CA 1
ATOM 4794 C C . ILE A 1 587 ? 37.130 -3.665 -45.663 1.00 67.56 587 ILE A C 1
ATOM 4796 O O . ILE A 1 587 ? 37.774 -2.840 -46.313 1.00 67.56 587 ILE A O 1
ATOM 4800 N N . GLN A 1 588 ? 36.670 -3.372 -44.451 1.00 62.03 588 GLN A N 1
ATOM 4801 C CA . GLN A 1 588 ? 36.887 -2.071 -43.841 1.00 62.03 588 GLN A CA 1
ATOM 4802 C C . GLN A 1 588 ? 38.343 -1.843 -43.410 1.00 62.03 588 GLN A C 1
ATOM 4804 O O . GLN A 1 588 ? 38.854 -0.730 -43.574 1.00 62.03 588 GLN A O 1
ATOM 4809 N N . SER A 1 589 ? 39.029 -2.866 -42.884 1.00 61.47 589 SER A N 1
ATOM 4810 C CA . SER A 1 589 ? 40.436 -2.749 -42.460 1.00 61.47 589 SER A CA 1
ATOM 4811 C C . SER A 1 589 ? 41.370 -2.397 -43.625 1.00 61.47 589 SER A C 1
ATOM 4813 O O . SER A 1 589 ? 42.368 -1.700 -43.441 1.00 61.47 589 SER A O 1
ATOM 4815 N N . LEU A 1 590 ? 40.977 -2.762 -44.846 1.00 65.00 590 LEU A N 1
ATOM 4816 C CA . LEU A 1 590 ? 41.671 -2.439 -46.091 1.00 65.00 590 LEU A CA 1
ATOM 4817 C C . LEU A 1 590 ? 41.512 -0.971 -46.541 1.00 65.00 590 LEU A C 1
ATOM 4819 O O . LEU A 1 590 ? 42.023 -0.596 -47.593 1.00 65.00 590 LEU A O 1
ATOM 4823 N N . SER A 1 591 ? 40.843 -0.111 -45.756 1.00 63.72 591 SER A N 1
ATOM 4824 C CA . SER A 1 591 ? 40.665 1.326 -46.047 1.00 63.72 591 SER A CA 1
ATOM 4825 C C . SER A 1 591 ? 40.090 1.614 -47.443 1.00 63.72 591 SER A C 1
ATOM 4827 O O . SER A 1 591 ? 40.413 2.617 -48.084 1.00 63.72 591 SER A O 1
ATOM 4829 N N . ILE A 1 592 ? 39.191 0.740 -47.897 1.00 63.75 592 ILE A N 1
ATOM 4830 C CA . ILE A 1 592 ? 38.634 0.731 -49.253 1.00 63.75 592 ILE A CA 1
ATOM 4831 C C . ILE A 1 592 ? 37.788 1.985 -49.565 1.00 63.75 592 ILE A C 1
ATOM 4833 O O . ILE A 1 592 ? 37.621 2.351 -50.725 1.00 63.75 592 ILE A O 1
ATOM 4837 N N . HIS A 1 593 ? 37.359 2.728 -48.538 1.00 62.59 593 HIS A N 1
ATOM 4838 C CA . HIS A 1 593 ? 36.664 4.017 -48.666 1.00 62.59 593 HIS A CA 1
ATOM 4839 C C . HIS A 1 593 ? 37.419 5.056 -49.516 1.00 62.59 593 HIS A C 1
ATOM 4841 O O . HIS A 1 593 ? 36.790 5.910 -50.131 1.00 62.59 593 HIS A O 1
ATOM 4847 N N . LYS A 1 594 ? 38.757 4.990 -49.587 1.00 65.94 594 LYS A N 1
ATOM 4848 C CA . LYS A 1 594 ? 39.564 5.885 -50.440 1.00 65.94 594 LYS A CA 1
ATOM 4849 C C . LYS A 1 594 ? 39.424 5.589 -51.934 1.00 65.94 594 LYS A C 1
ATOM 4851 O O . LYS A 1 594 ? 39.727 6.446 -52.753 1.00 65.94 594 LYS A O 1
ATOM 4856 N N . TYR A 1 595 ? 38.963 4.390 -52.272 1.00 69.81 595 TYR A N 1
ATOM 4857 C CA . TYR A 1 595 ? 38.804 3.887 -53.634 1.00 69.81 595 TYR A CA 1
ATOM 4858 C C . TYR A 1 595 ? 37.321 3.733 -53.999 1.00 69.81 595 TYR A C 1
ATOM 4860 O O . TYR A 1 595 ? 36.967 2.965 -54.889 1.00 69.81 595 TYR A O 1
ATOM 4868 N N . ALA A 1 596 ? 36.453 4.477 -53.308 1.00 70.94 596 ALA A N 1
ATOM 4869 C CA . ALA A 1 596 ? 35.009 4.481 -53.504 1.00 70.94 596 ALA A CA 1
ATOM 4870 C C . ALA A 1 596 ? 34.604 4.694 -54.972 1.00 70.94 596 ALA A C 1
ATOM 4872 O O . ALA A 1 596 ? 33.821 3.929 -55.531 1.00 70.94 596 ALA A O 1
ATOM 4873 N N . GLU A 1 597 ? 35.187 5.709 -55.610 1.00 77.44 597 GLU A N 1
ATOM 4874 C CA . GLU A 1 597 ? 34.903 6.057 -57.005 1.00 77.44 597 GLU A CA 1
ATOM 4875 C C . GLU A 1 597 ? 35.361 4.965 -57.977 1.00 77.44 597 GLU A C 1
ATOM 4877 O O . GLU A 1 597 ? 34.637 4.631 -58.912 1.00 77.44 597 GLU A O 1
ATOM 4882 N N . ALA A 1 598 ? 36.528 4.367 -57.722 1.00 77.44 598 ALA A N 1
ATOM 4883 C CA . ALA A 1 598 ? 37.067 3.257 -58.503 1.00 77.44 598 ALA A CA 1
ATOM 4884 C C . ALA A 1 598 ? 36.154 2.021 -58.431 1.00 77.44 598 ALA A C 1
ATOM 4886 O O . ALA A 1 598 ? 35.818 1.423 -59.452 1.00 77.44 598 ALA A O 1
ATOM 4887 N N . ILE A 1 599 ? 35.673 1.684 -57.233 1.00 80.94 599 ILE A N 1
ATOM 4888 C CA . ILE A 1 599 ? 34.752 0.562 -57.017 1.00 80.94 599 ILE A CA 1
ATOM 4889 C C . ILE A 1 599 ? 33.420 0.779 -57.717 1.00 80.94 599 ILE A C 1
ATOM 4891 O O . ILE A 1 599 ? 32.971 -0.102 -58.451 1.00 80.94 599 ILE A O 1
ATOM 4895 N N . SER A 1 600 ? 32.828 1.961 -57.558 1.00 82.50 600 SER A N 1
ATOM 4896 C CA . SER A 1 600 ? 31.570 2.289 -58.226 1.00 82.50 600 SER A CA 1
ATOM 4897 C C . SER A 1 600 ? 31.726 2.296 -59.749 1.00 82.50 600 SER A C 1
ATOM 4899 O O . SER A 1 600 ? 30.857 1.805 -60.472 1.00 82.50 600 SER A O 1
ATOM 4901 N N . ALA A 1 601 ? 32.862 2.781 -60.263 1.00 82.31 601 ALA A N 1
ATOM 4902 C CA . ALA A 1 601 ? 33.169 2.723 -61.685 1.00 82.31 601 ALA A CA 1
ATOM 4903 C C . ALA A 1 601 ? 33.244 1.274 -62.181 1.00 82.31 601 ALA A C 1
ATOM 4905 O O . ALA A 1 601 ? 32.586 0.945 -63.162 1.00 82.31 601 ALA A O 1
ATOM 4906 N N . VAL A 1 602 ? 33.980 0.386 -61.504 1.00 83.19 602 VAL A N 1
ATOM 4907 C CA . VAL A 1 602 ? 34.072 -1.026 -61.913 1.00 83.19 602 VAL A CA 1
ATOM 4908 C C . VAL A 1 602 ? 32.726 -1.752 -61.797 1.00 83.19 602 VAL A C 1
ATOM 4910 O O . VAL A 1 602 ? 32.390 -2.518 -62.698 1.00 83.19 602 VAL A O 1
ATOM 4913 N N . SER A 1 603 ? 31.929 -1.478 -60.760 1.00 84.62 603 SER A N 1
ATOM 4914 C CA . SER A 1 603 ? 30.570 -2.026 -60.614 1.00 84.62 603 SER A CA 1
ATOM 4915 C C . SER A 1 603 ? 29.670 -1.624 -61.792 1.00 84.62 603 SER A C 1
ATOM 4917 O O . SER A 1 603 ? 29.064 -2.481 -62.434 1.00 84.62 603 SER A O 1
ATOM 4919 N N . LYS A 1 604 ? 29.670 -0.341 -62.180 1.00 83.12 604 LYS A N 1
ATOM 4920 C CA . LYS A 1 604 ? 28.909 0.143 -63.348 1.00 83.12 604 LYS A CA 1
ATOM 4921 C C . LYS A 1 604 ? 29.365 -0.489 -64.660 1.00 83.12 604 LYS A C 1
ATOM 4923 O O . LYS A 1 604 ? 28.537 -0.774 -65.521 1.00 83.12 604 LYS A O 1
ATOM 4928 N N . ILE A 1 605 ? 30.671 -0.707 -64.816 1.00 82.44 605 ILE A N 1
ATOM 4929 C CA . ILE A 1 605 ? 31.220 -1.421 -65.977 1.00 82.44 605 ILE A CA 1
ATOM 4930 C C . ILE A 1 605 ? 30.654 -2.836 -66.027 1.00 82.44 605 ILE A C 1
ATOM 4932 O O . ILE A 1 605 ? 30.202 -3.273 -67.081 1.00 82.44 605 ILE A O 1
ATOM 4936 N N . ALA A 1 606 ? 30.628 -3.527 -64.888 1.00 84.06 606 ALA A N 1
ATOM 4937 C CA . ALA A 1 606 ? 30.097 -4.876 -64.801 1.00 84.06 606 ALA A CA 1
ATOM 4938 C C . ALA A 1 606 ? 28.610 -4.943 -65.195 1.00 84.06 606 ALA A C 1
ATOM 4940 O O . ALA A 1 606 ? 28.224 -5.832 -65.955 1.00 84.06 606 ALA A O 1
ATOM 4941 N N . ASP A 1 607 ? 27.785 -3.988 -64.753 1.00 84.62 607 ASP A N 1
ATOM 4942 C CA . ASP A 1 607 ? 26.367 -3.913 -65.142 1.00 84.62 607 ASP A CA 1
ATOM 4943 C C . ASP A 1 607 ? 26.173 -3.702 -66.649 1.00 84.62 607 ASP A C 1
ATOM 4945 O O . ASP A 1 607 ? 25.304 -4.321 -67.275 1.00 84.62 607 ASP A O 1
ATOM 4949 N N . GLN A 1 608 ? 27.002 -2.851 -67.254 1.00 82.00 608 GLN A N 1
ATOM 4950 C CA . GLN A 1 608 ? 26.956 -2.608 -68.694 1.00 82.00 608 GLN A CA 1
ATOM 4951 C C . GLN A 1 608 ? 27.449 -3.821 -69.490 1.00 82.00 608 GLN A C 1
ATOM 4953 O O . GLN A 1 608 ? 26.800 -4.202 -70.461 1.00 82.00 608 GLN A O 1
ATOM 4958 N N . GLU A 1 609 ? 28.518 -4.493 -69.047 1.00 84.25 609 GLU A N 1
ATOM 4959 C CA . GLU A 1 609 ? 28.963 -5.760 -69.642 1.00 84.25 609 GLU A CA 1
ATOM 4960 C C . GLU A 1 609 ? 27.865 -6.828 -69.580 1.00 84.25 609 GLU A C 1
ATOM 4962 O O . GLU A 1 609 ? 27.615 -7.506 -70.571 1.00 84.25 609 GLU A O 1
ATOM 4967 N N . LYS A 1 610 ? 27.159 -6.951 -68.449 1.00 84.50 610 LYS A N 1
ATOM 4968 C CA . LYS A 1 610 ? 26.037 -7.891 -68.307 1.00 84.50 610 LYS A CA 1
ATOM 4969 C C . LYS A 1 610 ? 24.877 -7.560 -69.251 1.00 84.50 610 LYS A C 1
ATOM 4971 O O . LYS A 1 610 ? 24.195 -8.464 -69.726 1.00 84.50 610 LYS A O 1
ATOM 4976 N N . THR A 1 611 ? 24.651 -6.277 -69.527 1.00 83.50 611 THR A N 1
ATOM 4977 C CA . THR A 1 611 ? 23.640 -5.835 -70.499 1.00 83.50 611 THR A CA 1
ATOM 4978 C C . THR A 1 611 ? 24.018 -6.274 -71.914 1.00 83.50 611 THR A C 1
ATOM 4980 O O . THR A 1 611 ? 23.171 -6.806 -72.626 1.00 83.50 611 THR A O 1
ATOM 4983 N N . ILE A 1 612 ? 25.293 -6.121 -72.291 1.00 83.25 612 ILE A N 1
ATOM 4984 C CA . ILE A 1 612 ? 25.825 -6.594 -73.579 1.00 83.25 612 ILE A CA 1
ATOM 4985 C C . ILE A 1 612 ? 25.734 -8.125 -73.667 1.00 83.25 612 ILE A C 1
ATOM 4987 O O . ILE A 1 612 ? 25.213 -8.644 -74.648 1.00 83.25 612 ILE A O 1
ATOM 4991 N N . GLU A 1 613 ? 26.151 -8.846 -72.620 1.00 85.44 613 GLU A N 1
ATOM 4992 C CA . GLU A 1 613 ? 26.086 -10.314 -72.555 1.00 85.44 613 GLU A CA 1
ATOM 4993 C C . GLU A 1 613 ? 24.652 -10.831 -72.760 1.00 85.44 613 GLU A C 1
ATOM 4995 O O . GLU A 1 613 ? 24.420 -11.747 -73.547 1.00 85.44 613 GLU A O 1
ATOM 5000 N N . ASN A 1 614 ? 23.671 -10.232 -72.077 1.00 85.88 614 ASN A N 1
ATOM 5001 C CA . ASN A 1 614 ? 22.267 -10.614 -72.225 1.00 85.88 614 ASN A CA 1
ATOM 5002 C C . ASN A 1 614 ? 21.733 -10.324 -73.630 1.00 85.88 614 ASN A C 1
ATOM 5004 O O . ASN A 1 614 ? 20.950 -11.112 -74.151 1.00 85.88 614 ASN A O 1
ATOM 5008 N N . ALA A 1 615 ? 22.145 -9.214 -74.238 1.00 84.69 615 ALA A N 1
ATOM 5009 C CA . ALA A 1 615 ? 21.685 -8.850 -75.567 1.00 84.69 615 ALA A CA 1
ATOM 5010 C C . ALA A 1 615 ? 22.277 -9.757 -76.659 1.00 84.69 615 ALA A C 1
ATOM 5012 O O . ALA A 1 615 ? 21.549 -10.162 -77.558 1.00 84.69 615 ALA A O 1
ATOM 5013 N N . ILE A 1 616 ? 23.552 -10.153 -76.544 1.00 86.12 616 ILE A N 1
ATOM 5014 C CA . ILE A 1 616 ? 24.162 -11.150 -77.442 1.00 86.12 616 ILE A CA 1
ATOM 5015 C C . ILE A 1 616 ? 23.446 -12.499 -77.304 1.00 86.12 616 ILE A C 1
ATOM 5017 O O . ILE A 1 616 ? 23.105 -13.106 -78.315 1.00 86.12 616 ILE A O 1
ATOM 5021 N N . LYS A 1 617 ? 23.147 -12.944 -76.073 1.00 87.06 617 LYS A N 1
ATOM 5022 C CA . LYS A 1 617 ? 22.379 -14.182 -75.841 1.00 87.06 617 LYS A CA 1
ATOM 5023 C C . LYS A 1 617 ? 20.981 -14.127 -76.452 1.00 87.06 617 LYS A C 1
ATOM 5025 O O . LYS A 1 617 ? 20.555 -15.087 -77.081 1.00 87.06 617 LYS A O 1
ATOM 5030 N N . GLN A 1 618 ? 20.276 -13.006 -76.301 1.00 87.88 618 GLN A N 1
ATOM 5031 C CA . GLN A 1 618 ? 18.963 -12.813 -76.926 1.00 87.88 618 GLN A CA 1
ATOM 5032 C C . GLN A 1 618 ? 19.044 -12.842 -78.455 1.00 87.88 618 GLN A C 1
ATOM 5034 O O . GLN A 1 618 ? 18.173 -13.421 -79.105 1.00 87.88 618 GLN A O 1
ATOM 5039 N N . LEU A 1 619 ? 20.090 -12.250 -79.030 1.00 88.88 619 LEU A N 1
ATOM 5040 C CA . LEU A 1 619 ? 20.326 -12.257 -80.469 1.00 88.88 619 LEU A CA 1
ATOM 5041 C C . LEU A 1 619 ? 20.605 -13.682 -80.970 1.00 88.88 619 LEU A C 1
ATOM 5043 O O . LEU A 1 619 ? 19.969 -14.137 -81.919 1.00 88.88 619 LEU A O 1
ATOM 5047 N N . GLU A 1 620 ? 21.467 -14.428 -80.279 1.00 88.38 620 GLU A N 1
ATOM 5048 C CA . GLU A 1 620 ? 21.729 -15.842 -80.566 1.00 88.38 620 GLU A CA 1
ATOM 5049 C C . GLU A 1 620 ? 20.453 -16.692 -80.494 1.00 88.38 620 GLU A C 1
ATOM 5051 O O . GLU A 1 620 ? 20.164 -17.454 -81.421 1.00 88.38 620 GLU A O 1
ATOM 5056 N N . GLU A 1 621 ? 19.648 -16.535 -79.441 1.00 89.81 621 GLU A N 1
ATOM 5057 C CA . GLU A 1 621 ? 18.370 -17.238 -79.291 1.00 89.81 621 GLU A CA 1
ATOM 5058 C C . GLU A 1 621 ? 17.381 -16.890 -80.412 1.00 89.81 621 GLU A C 1
ATOM 5060 O O . GLU A 1 621 ? 16.689 -17.777 -80.921 1.00 89.81 621 GLU A O 1
ATOM 5065 N N . THR A 1 622 ? 17.326 -15.624 -80.828 1.00 88.19 622 THR A N 1
ATOM 5066 C CA . THR A 1 622 ? 16.413 -15.155 -81.880 1.00 88.19 622 THR A CA 1
ATOM 5067 C C . THR A 1 622 ? 16.769 -15.772 -83.230 1.00 88.19 622 THR A C 1
ATOM 5069 O O . THR A 1 622 ? 15.912 -16.385 -83.870 1.00 88.19 622 THR A O 1
ATOM 5072 N N . TRP A 1 623 ? 18.038 -15.693 -83.643 1.00 89.50 623 TRP A N 1
ATOM 5073 C CA . TRP A 1 623 ? 18.483 -16.177 -84.956 1.00 89.50 623 TRP A CA 1
ATOM 5074 C C . TRP A 1 623 ? 18.598 -17.700 -85.039 1.00 89.50 623 TRP A C 1
ATOM 5076 O O . TRP A 1 623 ? 18.356 -18.267 -86.103 1.00 89.50 623 TRP A O 1
ATOM 5086 N N . THR A 1 624 ? 18.873 -18.383 -83.924 1.00 88.25 624 THR A N 1
ATOM 5087 C CA . THR A 1 624 ? 18.865 -19.857 -83.877 1.00 88.25 624 THR A CA 1
ATOM 5088 C C . THR A 1 624 ? 17.459 -20.425 -84.088 1.00 88.25 624 THR A C 1
ATOM 5090 O O . THR A 1 624 ? 17.297 -21.488 -84.688 1.00 88.25 624 THR A O 1
ATOM 5093 N N . ASN A 1 625 ? 16.429 -19.720 -83.613 1.00 87.06 625 ASN A N 1
ATOM 5094 C CA . ASN A 1 625 ? 15.040 -20.175 -83.680 1.00 87.06 625 ASN A CA 1
ATOM 5095 C C . ASN A 1 625 ? 14.246 -19.583 -84.854 1.00 87.06 625 ASN A C 1
ATOM 5097 O O . ASN A 1 625 ? 13.082 -19.956 -85.047 1.00 87.06 625 ASN A O 1
ATOM 5101 N N . TYR A 1 626 ? 14.841 -18.681 -85.640 1.00 86.00 626 TYR A N 1
ATOM 5102 C CA . TYR A 1 626 ? 14.145 -18.018 -86.737 1.00 86.00 626 TYR A CA 1
ATOM 5103 C C . TYR A 1 626 ? 13.802 -19.007 -87.859 1.00 86.00 626 TYR A C 1
ATOM 5105 O O . TYR A 1 626 ? 14.639 -19.791 -88.310 1.00 86.00 626 TYR A O 1
ATOM 5113 N N . ARG A 1 627 ? 12.556 -18.965 -88.345 1.00 84.12 627 ARG A N 1
ATOM 5114 C CA . ARG A 1 627 ? 12.077 -19.815 -89.445 1.00 84.12 627 ARG A CA 1
ATOM 5115 C C . ARG A 1 627 ? 11.755 -18.964 -90.666 1.00 84.12 627 ARG A C 1
ATOM 5117 O O . ARG A 1 627 ? 11.025 -17.987 -90.560 1.00 84.12 627 ARG A O 1
ATOM 5124 N N . LEU A 1 628 ? 12.294 -19.349 -91.822 1.00 84.31 628 LEU A N 1
ATOM 5125 C CA . LEU A 1 628 ? 12.014 -18.679 -93.091 1.00 84.31 628 LEU A CA 1
ATOM 5126 C C . LEU A 1 628 ? 10.678 -19.157 -93.665 1.00 84.31 628 LEU A C 1
ATOM 5128 O O . LEU A 1 628 ? 10.502 -20.347 -93.932 1.00 84.31 628 LEU A O 1
ATOM 5132 N N . ASP A 1 629 ? 9.769 -18.216 -93.907 1.00 83.88 629 ASP A N 1
ATOM 5133 C CA . ASP A 1 629 ? 8.478 -18.492 -94.529 1.00 83.88 629 ASP A CA 1
ATOM 5134 C C . ASP A 1 629 ? 8.631 -18.625 -96.052 1.00 83.88 629 ASP A C 1
ATOM 5136 O O . ASP A 1 629 ? 8.993 -17.682 -96.762 1.00 83.88 629 ASP A O 1
ATOM 5140 N N . MET A 1 630 ? 8.323 -19.808 -96.581 1.00 82.81 630 MET A N 1
ATOM 5141 C CA . MET A 1 630 ? 8.310 -20.085 -98.019 1.00 82.81 630 MET A CA 1
ATOM 5142 C C . MET A 1 630 ? 6.898 -20.460 -98.463 1.00 82.81 630 MET A C 1
ATOM 5144 O O . MET A 1 630 ? 6.259 -21.313 -97.849 1.00 82.81 630 MET A O 1
ATOM 5148 N N . ALA A 1 631 ? 6.418 -19.852 -99.548 1.00 82.88 631 ALA A N 1
ATOM 5149 C CA . ALA A 1 631 ? 5.136 -20.185 -100.162 1.00 82.88 631 ALA A CA 1
ATOM 5150 C C . ALA A 1 631 ? 5.343 -20.733 -101.582 1.00 82.88 631 ALA A C 1
ATOM 5152 O O . ALA A 1 631 ? 6.263 -20.291 -102.277 1.00 82.88 631 ALA A O 1
ATOM 5153 N N . PRO A 1 632 ? 4.506 -21.678 -102.039 1.00 80.69 632 PRO A N 1
ATOM 5154 C CA . PRO A 1 632 ? 4.573 -22.169 -103.408 1.00 80.69 632 PRO A CA 1
ATOM 5155 C C . PRO A 1 632 ? 4.254 -21.042 -104.403 1.00 80.69 632 PRO A C 1
ATOM 5157 O O . PRO A 1 632 ? 3.293 -20.290 -104.231 1.00 80.69 632 PRO A O 1
ATOM 5160 N N . TYR A 1 633 ? 5.065 -20.928 -105.452 1.00 77.50 633 TYR A N 1
ATOM 5161 C CA . TYR A 1 633 ? 4.863 -20.036 -106.587 1.00 77.50 633 TYR A CA 1
ATOM 5162 C C . TYR A 1 633 ? 4.613 -20.879 -107.843 1.00 77.50 633 TYR A C 1
ATOM 5164 O O . TYR A 1 633 ? 5.476 -21.642 -108.277 1.00 77.50 633 TYR A O 1
ATOM 5172 N N . LYS A 1 634 ? 3.408 -20.744 -108.417 1.00 72.19 634 LYS A N 1
ATOM 5173 C CA . LYS A 1 634 ? 2.862 -21.654 -109.444 1.00 72.19 634 LYS A CA 1
ATOM 5174 C C . LYS A 1 634 ? 2.887 -23.121 -108.962 1.00 72.19 634 LYS A C 1
ATOM 5176 O O . LYS A 1 634 ? 2.414 -23.372 -107.857 1.00 72.19 634 LYS A O 1
ATOM 5181 N N . THR A 1 635 ? 3.351 -24.076 -109.777 1.00 64.12 635 THR A N 1
ATOM 5182 C CA . THR A 1 635 ? 3.289 -25.527 -109.493 1.00 64.12 635 THR A CA 1
ATOM 5183 C C . THR A 1 635 ? 4.610 -26.170 -109.066 1.00 64.12 635 THR A C 1
ATOM 5185 O O . THR A 1 635 ? 4.550 -27.172 -108.362 1.00 64.12 635 THR A O 1
ATOM 5188 N N . ASP A 1 636 ? 5.773 -25.595 -109.403 1.00 68.31 636 ASP A N 1
ATOM 5189 C CA . ASP A 1 636 ? 7.064 -26.304 -109.269 1.00 68.31 636 ASP A CA 1
ATOM 5190 C C . ASP A 1 636 ? 8.128 -25.589 -108.409 1.00 68.31 636 ASP A C 1
ATOM 5192 O O . ASP A 1 636 ? 9.192 -26.155 -108.157 1.00 68.31 636 ASP A O 1
ATOM 5196 N N . TYR A 1 637 ? 7.867 -24.370 -107.916 1.00 79.75 637 TYR A N 1
ATOM 5197 C CA . TYR A 1 637 ? 8.857 -23.578 -107.171 1.00 79.75 637 TYR A CA 1
ATOM 5198 C C . TYR A 1 637 ? 8.309 -23.031 -105.851 1.00 79.75 637 TYR A C 1
ATOM 5200 O O . TYR A 1 637 ? 7.114 -22.788 -105.710 1.00 79.75 637 TYR A O 1
ATOM 5208 N N . PHE A 1 638 ? 9.197 -22.780 -104.886 1.00 79.75 638 PHE A N 1
ATOM 5209 C CA . PHE A 1 638 ? 8.882 -22.076 -103.641 1.00 79.75 638 PHE A CA 1
ATOM 5210 C C . PHE A 1 638 ? 9.567 -20.709 -103.629 1.00 79.75 638 PHE A C 1
ATOM 5212 O O . PHE A 1 638 ? 10.744 -20.589 -103.960 1.00 79.75 638 PHE A O 1
ATOM 5219 N N . LYS A 1 639 ? 8.824 -19.675 -103.234 1.00 81.88 639 LYS A N 1
ATOM 5220 C CA . LYS A 1 639 ? 9.296 -18.298 -103.081 1.00 81.88 639 LYS A CA 1
ATOM 5221 C C . LYS A 1 639 ? 9.278 -17.903 -101.606 1.00 81.88 639 LYS A C 1
ATOM 5223 O O . LYS A 1 639 ? 8.309 -18.173 -100.895 1.00 81.88 639 LYS A O 1
ATOM 5228 N N . LEU A 1 640 ? 10.319 -17.194 -101.167 1.00 82.88 640 LEU A N 1
ATOM 5229 C CA . LEU A 1 640 ? 10.326 -16.529 -99.864 1.00 82.88 640 LEU A CA 1
ATOM 5230 C C . LEU A 1 640 ? 9.158 -15.540 -99.776 1.00 82.88 640 LEU A C 1
ATOM 5232 O O . LEU A 1 640 ? 9.010 -14.646 -100.614 1.00 82.88 640 LEU A O 1
ATOM 5236 N N . THR A 1 641 ? 8.320 -15.725 -98.763 1.00 75.69 641 THR A N 1
ATOM 5237 C CA . THR A 1 641 ? 7.169 -14.872 -98.461 1.00 75.69 641 THR A CA 1
ATOM 5238 C C . THR A 1 641 ? 7.440 -14.130 -97.161 1.00 75.69 641 THR A C 1
ATOM 5240 O O . THR A 1 641 ? 8.305 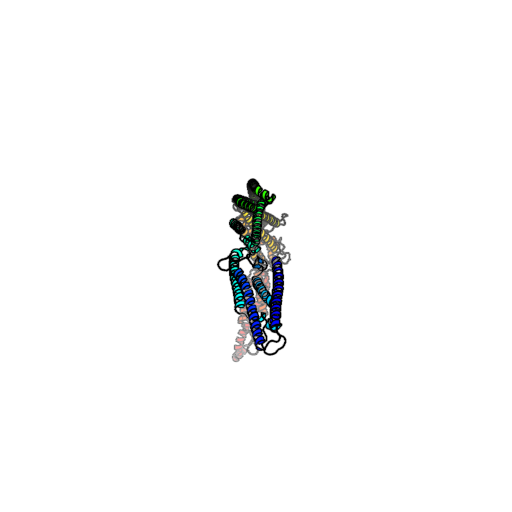-14.525 -96.390 1.00 75.69 641 THR A O 1
ATOM 5243 N N . ASN A 1 642 ? 6.735 -13.022 -96.927 1.00 79.12 642 ASN A N 1
ATOM 5244 C CA . ASN A 1 642 ? 6.858 -12.266 -95.680 1.00 79.12 642 ASN A CA 1
ATOM 5245 C C . ASN A 1 642 ? 8.288 -11.743 -95.404 1.00 79.12 642 ASN A C 1
ATOM 5247 O O . ASN A 1 642 ? 8.763 -11.720 -94.275 1.00 79.12 642 ASN A O 1
ATOM 5251 N N . THR A 1 643 ? 8.989 -11.294 -96.448 1.00 79.50 643 THR A N 1
ATOM 5252 C CA . THR A 1 643 ? 10.396 -10.867 -96.354 1.00 79.50 643 THR A CA 1
ATOM 5253 C C . THR A 1 643 ? 10.597 -9.514 -95.667 1.00 79.50 643 THR A C 1
ATOM 5255 O O . THR A 1 643 ? 11.682 -9.245 -95.171 1.00 79.50 643 THR A O 1
ATOM 5258 N N . LYS A 1 644 ? 9.565 -8.661 -95.597 1.00 82.31 644 LYS A N 1
ATOM 5259 C CA . LYS A 1 644 ? 9.645 -7.329 -94.966 1.00 82.31 644 LYS A CA 1
ATOM 5260 C C . LYS A 1 644 ? 9.972 -7.366 -93.462 1.00 82.31 644 LYS A C 1
ATOM 5262 O O . LYS A 1 644 ? 10.933 -6.706 -93.087 1.00 82.31 644 LYS A O 1
ATOM 5267 N N . PRO A 1 645 ? 9.238 -8.104 -92.602 1.00 84.56 645 PRO A N 1
ATOM 5268 C CA . PRO A 1 645 ? 9.566 -8.172 -91.175 1.00 84.56 645 PRO A CA 1
ATOM 5269 C C . PRO A 1 645 ? 10.914 -8.847 -90.902 1.00 84.56 645 PRO A C 1
ATOM 5271 O O . PRO A 1 645 ? 11.589 -8.473 -89.954 1.00 84.56 645 PRO A O 1
ATOM 5274 N N . LEU A 1 646 ? 11.332 -9.802 -91.741 1.00 85.62 646 LEU A N 1
ATOM 5275 C CA . LEU A 1 646 ? 12.661 -10.410 -91.649 1.00 85.62 646 LEU A CA 1
ATOM 5276 C C . LEU A 1 646 ? 13.774 -9.384 -91.903 1.00 85.62 646 LEU A C 1
ATOM 5278 O O . LEU A 1 646 ? 14.709 -9.291 -91.115 1.00 85.62 646 LEU A O 1
ATOM 5282 N N . VAL A 1 647 ? 13.660 -8.608 -92.986 1.00 85.38 647 VAL A N 1
ATOM 5283 C CA . VAL A 1 647 ? 14.616 -7.537 -93.311 1.00 85.38 647 VAL A CA 1
ATOM 5284 C C . VAL A 1 647 ? 14.630 -6.482 -92.205 1.00 85.38 647 VAL A C 1
ATOM 5286 O O . VAL A 1 647 ? 15.702 -6.098 -91.759 1.00 85.38 647 VAL A O 1
ATOM 5289 N N . GLN A 1 648 ? 13.460 -6.085 -91.700 1.00 88.06 648 GLN A N 1
ATOM 5290 C CA . GLN A 1 648 ? 13.364 -5.121 -90.605 1.00 88.06 648 GLN A CA 1
ATOM 5291 C C . GLN A 1 648 ? 14.041 -5.631 -89.319 1.00 88.06 648 GLN A C 1
ATOM 5293 O O . GLN A 1 648 ? 14.808 -4.893 -88.712 1.00 88.06 648 GLN A O 1
ATOM 5298 N N . GLN A 1 649 ? 13.812 -6.890 -88.925 1.00 88.00 649 GLN A N 1
ATOM 5299 C CA . GLN A 1 649 ? 14.470 -7.485 -87.755 1.00 88.00 649 GLN A CA 1
ATOM 5300 C C . GLN A 1 649 ? 15.997 -7.550 -87.937 1.00 88.00 649 GLN A C 1
ATOM 5302 O O . GLN A 1 649 ? 16.735 -7.246 -87.005 1.00 88.00 649 GLN A O 1
ATOM 5307 N N . LEU A 1 650 ? 16.479 -7.904 -89.138 1.00 88.38 650 LEU A N 1
ATOM 5308 C CA . LEU A 1 650 ? 17.912 -7.885 -89.462 1.00 88.38 650 LEU A CA 1
ATOM 5309 C C . LEU A 1 650 ? 18.507 -6.479 -89.323 1.00 88.38 650 LEU A C 1
ATOM 5311 O O . LEU A 1 650 ? 19.575 -6.330 -88.735 1.00 88.38 650 LEU A O 1
ATOM 5315 N N . GLU A 1 651 ? 17.833 -5.458 -89.853 1.00 87.69 651 GLU A N 1
ATOM 5316 C CA . GLU A 1 651 ? 18.273 -4.062 -89.761 1.00 87.69 651 GLU A CA 1
ATOM 5317 C C . GLU A 1 651 ? 18.300 -3.574 -88.305 1.00 87.69 651 GLU A C 1
ATOM 5319 O O . GLU A 1 651 ? 19.274 -2.953 -87.879 1.00 87.69 651 GLU A O 1
ATOM 5324 N N . GLU A 1 652 ? 17.266 -3.886 -87.518 1.00 89.38 652 GLU A N 1
ATOM 5325 C CA . GLU A 1 652 ? 17.185 -3.530 -86.098 1.00 89.38 652 GLU A CA 1
ATOM 5326 C C . GLU A 1 652 ? 18.313 -4.187 -85.282 1.00 89.38 652 GLU A C 1
ATOM 5328 O O . GLU A 1 652 ? 19.018 -3.493 -84.542 1.00 89.38 652 GLU A O 1
ATOM 5333 N N . ASP A 1 653 ? 18.562 -5.485 -85.481 1.00 89.00 653 ASP A N 1
ATOM 5334 C CA . ASP A 1 653 ? 19.633 -6.219 -84.798 1.00 89.00 653 ASP A CA 1
ATOM 5335 C C . ASP A 1 653 ? 21.031 -5.740 -85.244 1.00 89.00 653 ASP A C 1
ATOM 5337 O O . ASP A 1 653 ? 21.947 -5.609 -84.424 1.00 89.00 653 ASP A O 1
ATOM 5341 N N . GLN A 1 654 ? 21.214 -5.386 -86.523 1.00 86.31 654 GLN A N 1
ATOM 5342 C CA . GLN A 1 654 ? 22.451 -4.767 -87.020 1.00 86.31 654 GLN A CA 1
ATOM 5343 C C . GLN A 1 654 ? 22.694 -3.382 -86.406 1.00 86.31 654 GLN A C 1
ATOM 5345 O O . GLN A 1 654 ? 23.833 -3.057 -86.047 1.00 86.31 654 GLN A O 1
ATOM 5350 N N . VAL A 1 655 ? 21.648 -2.563 -86.249 1.00 88.00 655 VAL A N 1
ATOM 5351 C CA . VAL A 1 655 ? 21.732 -1.267 -85.559 1.00 88.00 655 VAL A CA 1
ATOM 5352 C C . VAL A 1 655 ? 22.065 -1.473 -84.082 1.00 88.00 655 VAL A C 1
ATOM 5354 O O . VAL A 1 655 ? 22.931 -0.771 -83.552 1.00 88.00 655 VAL A O 1
ATOM 5357 N N . GLN A 1 656 ? 21.451 -2.459 -83.424 1.00 86.19 656 GLN A N 1
ATOM 5358 C CA . GLN A 1 656 ? 21.725 -2.801 -82.031 1.00 86.19 656 GLN A CA 1
ATOM 5359 C C . GLN A 1 656 ? 23.187 -3.238 -81.827 1.00 86.19 656 GLN A C 1
ATOM 5361 O O . GLN A 1 656 ? 23.867 -2.704 -80.945 1.00 86.19 656 GLN A O 1
ATOM 5366 N N . LEU A 1 657 ? 23.717 -4.136 -82.665 1.00 84.81 657 LEU A N 1
ATOM 5367 C CA . LEU A 1 657 ? 25.127 -4.548 -82.619 1.00 84.81 657 LEU A CA 1
ATOM 5368 C C . LEU A 1 657 ? 26.082 -3.389 -82.952 1.00 84.81 657 LEU A C 1
ATOM 5370 O O . LEU A 1 657 ? 27.143 -3.250 -82.337 1.00 84.81 657 LEU A O 1
ATOM 5374 N N . SER A 1 658 ? 25.698 -2.514 -83.885 1.00 81.56 658 SER A N 1
ATOM 5375 C CA . SER A 1 658 ? 26.469 -1.310 -84.226 1.00 81.56 658 SER A CA 1
ATOM 5376 C C . SER A 1 658 ? 26.529 -0.320 -83.063 1.00 81.56 658 SER A C 1
ATOM 5378 O O . SER A 1 658 ? 27.581 0.265 -82.797 1.00 81.56 658 SER A O 1
ATOM 5380 N N . ALA A 1 659 ? 25.432 -0.167 -82.319 1.00 82.69 659 ALA A N 1
ATOM 5381 C CA . ALA A 1 659 ? 25.412 0.606 -81.084 1.00 82.69 659 ALA A CA 1
ATOM 5382 C C . ALA A 1 659 ? 26.313 -0.031 -80.011 1.00 82.69 659 ALA A C 1
ATOM 5384 O O . ALA A 1 659 ? 27.069 0.687 -79.354 1.00 82.69 659 ALA A O 1
ATOM 5385 N N . MET A 1 660 ? 26.319 -1.366 -79.893 1.00 80.31 660 MET A N 1
ATOM 5386 C CA . MET A 1 660 ? 27.188 -2.086 -78.952 1.00 80.31 660 MET A CA 1
ATOM 5387 C C . MET A 1 660 ? 28.677 -1.923 -79.245 1.00 80.31 660 MET A C 1
ATOM 5389 O O . MET A 1 660 ? 29.479 -1.833 -78.315 1.00 80.31 660 MET A O 1
ATOM 5393 N N . LYS A 1 661 ? 29.050 -1.815 -80.523 1.00 72.75 661 LYS A N 1
ATOM 5394 C CA . LYS A 1 661 ? 30.430 -1.554 -80.957 1.00 72.75 661 LYS A CA 1
ATOM 5395 C C . LYS A 1 661 ? 30.974 -0.208 -80.476 1.00 72.75 661 LYS A C 1
ATOM 5397 O O . LYS A 1 661 ? 32.179 -0.059 -80.292 1.00 72.75 661 LYS A O 1
ATOM 5402 N N . ASN A 1 662 ? 30.087 0.757 -80.248 1.00 71.12 662 ASN A N 1
ATOM 5403 C CA . ASN A 1 662 ? 30.448 2.080 -79.751 1.00 71.12 662 ASN A CA 1
ATOM 5404 C C . ASN A 1 662 ? 30.523 2.142 -78.217 1.00 71.12 662 ASN A C 1
ATOM 5406 O O . ASN A 1 662 ? 30.916 3.178 -77.675 1.00 71.12 662 ASN A O 1
ATOM 5410 N N . TYR A 1 663 ? 30.171 1.066 -77.500 1.00 75.06 663 TYR A N 1
ATOM 5411 C CA . TYR A 1 663 ? 30.323 1.047 -76.050 1.00 75.06 663 TYR A CA 1
ATOM 5412 C C . TYR A 1 663 ? 31.799 0.907 -75.647 1.00 75.06 663 TYR A C 1
ATOM 5414 O O . TYR A 1 663 ? 32.515 0.067 -76.195 1.00 75.06 663 TYR A O 1
ATOM 5422 N N . PRO A 1 664 ? 32.270 1.659 -74.632 1.00 64.19 664 PRO A N 1
ATOM 5423 C CA . PRO A 1 664 ? 33.662 1.603 -74.168 1.00 64.19 664 PRO A CA 1
ATOM 5424 C C . PRO A 1 664 ? 34.128 0.209 -73.711 1.00 64.19 664 PRO A C 1
ATOM 5426 O O . PRO A 1 664 ? 35.326 -0.045 -73.618 1.00 64.19 664 PRO A O 1
ATOM 5429 N N . TYR A 1 665 ? 33.180 -0.684 -73.412 1.00 64.38 665 TYR A N 1
ATOM 5430 C CA . TYR A 1 665 ? 33.383 -2.019 -72.834 1.00 64.38 665 TYR A CA 1
ATOM 5431 C C . TYR A 1 665 ? 33.235 -3.147 -73.867 1.00 64.38 665 TYR A C 1
ATOM 5433 O O . TYR A 1 665 ? 33.170 -4.322 -73.521 1.00 64.38 665 TYR A O 1
ATOM 5441 N N . PHE A 1 666 ? 33.211 -2.777 -75.150 1.00 66.62 666 PHE A N 1
ATOM 5442 C CA . PHE A 1 666 ? 33.129 -3.672 -76.301 1.00 66.62 666 PHE A CA 1
ATOM 5443 C C . PHE A 1 666 ? 34.274 -4.692 -76.376 1.00 66.62 666 PHE A C 1
ATOM 5445 O O . PHE A 1 666 ? 34.071 -5.796 -76.865 1.00 66.62 666 PHE A O 1
ATOM 5452 N N . THR A 1 667 ? 35.471 -4.361 -75.880 1.00 68.94 667 THR A N 1
ATOM 5453 C CA . THR A 1 667 ? 36.683 -5.185 -76.055 1.00 68.94 667 THR A CA 1
ATOM 5454 C C . THR A 1 667 ? 36.540 -6.615 -75.542 1.00 68.94 667 THR A C 1
ATOM 5456 O O . THR A 1 667 ? 37.102 -7.527 -76.138 1.00 68.94 667 THR A O 1
ATOM 5459 N N . THR A 1 668 ? 35.778 -6.823 -74.468 1.00 73.56 668 THR A N 1
ATOM 5460 C CA . THR A 1 668 ? 35.547 -8.147 -73.878 1.00 73.56 668 THR A CA 1
ATOM 5461 C C . THR A 1 668 ? 34.670 -9.045 -74.760 1.00 73.56 668 THR A C 1
ATOM 5463 O O . THR A 1 668 ? 34.846 -10.258 -74.749 1.00 73.56 668 THR A O 1
ATOM 5466 N N . PHE A 1 669 ? 33.752 -8.453 -75.527 1.00 78.50 669 PHE A N 1
ATOM 5467 C CA . PHE A 1 669 ? 32.794 -9.148 -76.397 1.00 78.50 669 PHE A CA 1
ATOM 5468 C C . PHE A 1 669 ? 33.079 -8.892 -77.883 1.00 78.50 669 PHE A C 1
ATOM 5470 O O . PHE A 1 669 ? 32.231 -9.144 -78.736 1.00 78.50 669 PHE A O 1
ATOM 5477 N N . ALA A 1 670 ? 34.259 -8.354 -78.206 1.00 79.69 670 ALA A N 1
ATOM 5478 C CA . ALA A 1 670 ? 34.573 -7.879 -79.547 1.00 79.69 670 ALA A CA 1
ATOM 5479 C C . ALA A 1 670 ? 34.504 -9.007 -80.578 1.00 79.69 670 ALA A C 1
ATOM 5481 O O . ALA A 1 670 ? 33.945 -8.803 -81.654 1.00 79.69 670 ALA A O 1
ATOM 5482 N N . ASP A 1 671 ? 35.015 -10.189 -80.231 1.00 82.62 671 ASP A N 1
ATOM 5483 C CA . ASP A 1 671 ? 35.010 -11.356 -81.114 1.00 82.62 671 ASP A CA 1
ATOM 5484 C C . ASP A 1 671 ? 33.581 -11.853 -81.382 1.00 82.62 671 ASP A C 1
ATOM 5486 O O . ASP A 1 671 ? 33.209 -12.061 -82.536 1.00 82.62 671 ASP A O 1
ATOM 5490 N N . GLU A 1 672 ? 32.752 -11.963 -80.337 1.00 83.06 672 GLU A N 1
ATOM 5491 C CA . GLU A 1 672 ? 31.350 -12.393 -80.441 1.00 83.06 672 GLU A CA 1
ATOM 5492 C C . GLU A 1 672 ? 30.502 -11.386 -81.230 1.00 83.06 672 GLU A C 1
ATOM 5494 O O . GLU A 1 672 ? 29.747 -11.767 -82.124 1.00 83.06 672 GLU A O 1
ATOM 5499 N N . ILE A 1 673 ? 30.661 -10.086 -80.965 1.00 84.38 673 ILE A N 1
ATOM 5500 C CA . ILE A 1 673 ? 29.933 -9.037 -81.688 1.00 84.38 673 ILE A CA 1
ATOM 5501 C C . ILE A 1 673 ? 30.399 -8.969 -83.144 1.00 84.38 673 ILE A C 1
ATOM 5503 O O . ILE A 1 673 ? 29.565 -8.868 -84.037 1.00 84.38 673 ILE A O 1
ATOM 5507 N N . CYS A 1 674 ? 31.706 -9.048 -83.425 1.00 84.38 674 CYS A N 1
ATOM 5508 C CA . CYS A 1 674 ? 32.203 -9.050 -84.806 1.00 84.38 674 CYS A CA 1
ATOM 5509 C C . CYS A 1 674 ? 31.725 -10.281 -85.580 1.00 84.38 674 CYS A C 1
ATOM 5511 O O . CYS A 1 674 ? 31.390 -10.164 -86.759 1.00 84.38 674 CYS A O 1
ATOM 5513 N N . PHE A 1 675 ? 31.665 -11.441 -84.922 1.00 87.25 675 PHE A N 1
ATOM 5514 C CA . PHE A 1 675 ? 31.081 -12.645 -85.496 1.00 87.25 675 PHE A CA 1
ATOM 5515 C C . PHE A 1 675 ? 29.622 -12.405 -85.901 1.00 87.25 675 PHE A C 1
ATOM 5517 O O . PHE A 1 675 ? 29.294 -12.566 -87.077 1.00 87.25 675 PHE A O 1
ATOM 5524 N N . TRP A 1 676 ? 28.775 -11.932 -84.981 1.00 88.06 676 TRP A N 1
ATOM 5525 C CA . TRP A 1 676 ? 27.364 -11.669 -85.275 1.00 88.06 676 TRP A CA 1
ATOM 5526 C C . TRP A 1 676 ? 27.156 -10.558 -86.306 1.00 88.06 676 TRP A C 1
ATOM 5528 O O . TRP A 1 676 ? 26.321 -10.711 -87.190 1.00 88.06 676 TRP A O 1
ATOM 5538 N N . VAL A 1 677 ? 27.953 -9.486 -86.284 1.00 86.75 677 VAL A N 1
ATOM 5539 C CA . VAL A 1 677 ? 27.894 -8.427 -87.307 1.00 86.75 677 VAL A CA 1
ATOM 5540 C C . VAL A 1 677 ? 28.181 -8.996 -88.694 1.00 86.75 677 VAL A C 1
ATOM 5542 O O . VAL A 1 677 ? 27.428 -8.729 -89.629 1.00 86.75 677 VAL A O 1
ATOM 5545 N N . ASN A 1 678 ? 29.234 -9.804 -88.840 1.00 87.62 678 ASN A N 1
ATOM 5546 C CA . ASN A 1 678 ? 29.575 -10.410 -90.127 1.00 87.62 678 ASN A CA 1
ATOM 5547 C C . ASN A 1 678 ? 28.506 -11.409 -90.583 1.00 87.62 678 ASN A C 1
ATOM 5549 O O . ASN A 1 678 ? 28.146 -11.426 -91.757 1.00 87.62 678 ASN A O 1
ATOM 5553 N N . VAL A 1 679 ? 27.986 -12.226 -89.663 1.00 88.75 679 VAL A N 1
ATOM 5554 C CA . VAL A 1 679 ? 26.923 -13.194 -89.954 1.00 88.75 679 VAL A CA 1
ATOM 5555 C C . VAL A 1 679 ? 25.655 -12.480 -90.417 1.00 88.75 679 VAL A C 1
ATOM 5557 O O . VAL A 1 679 ? 25.160 -12.798 -91.494 1.00 88.75 679 VAL A O 1
ATOM 5560 N N . LEU A 1 680 ? 25.172 -11.480 -89.674 1.00 88.75 680 LEU A N 1
ATOM 5561 C CA . LEU A 1 680 ? 23.965 -10.735 -90.039 1.00 88.75 680 LEU A CA 1
ATOM 5562 C C . LEU A 1 680 ? 24.153 -9.901 -91.311 1.00 88.75 680 LEU A C 1
ATOM 5564 O O . LEU A 1 680 ? 23.209 -9.782 -92.083 1.00 88.75 680 LEU A O 1
ATOM 5568 N N . SER A 1 681 ? 25.345 -9.349 -91.563 1.00 88.69 681 SER A N 1
ATOM 5569 C CA . SER A 1 681 ? 25.633 -8.618 -92.812 1.00 88.69 681 SER A CA 1
ATOM 5570 C C . SER A 1 681 ? 25.601 -9.556 -94.017 1.00 88.69 681 SER A C 1
ATOM 5572 O O . SER A 1 681 ? 24.889 -9.303 -94.982 1.00 88.69 681 SER A O 1
ATOM 5574 N N . ASN A 1 682 ? 26.277 -10.706 -93.924 1.00 89.50 682 ASN A N 1
ATOM 5575 C CA . ASN A 1 682 ? 26.255 -11.713 -94.985 1.00 89.50 682 ASN A CA 1
ATOM 5576 C C . ASN A 1 682 ? 24.845 -12.278 -95.212 1.00 89.50 682 ASN A C 1
ATOM 5578 O O . ASN A 1 682 ? 24.454 -12.520 -96.355 1.00 89.50 682 ASN A O 1
ATOM 5582 N N . MET A 1 683 ? 24.082 -12.503 -94.134 1.00 88.25 683 MET A N 1
ATOM 5583 C CA . MET A 1 683 ? 22.683 -12.925 -94.219 1.00 88.25 683 MET A CA 1
ATOM 5584 C C . MET A 1 683 ? 21.836 -11.869 -94.928 1.00 88.25 683 MET A C 1
ATOM 5586 O O . MET A 1 683 ? 21.071 -12.235 -95.814 1.00 88.25 683 MET A O 1
ATOM 5590 N N . PHE A 1 684 ? 22.000 -10.587 -94.590 1.00 89.00 684 PHE A N 1
ATOM 5591 C CA . PHE A 1 684 ? 21.290 -9.480 -95.228 1.00 89.00 684 PHE A CA 1
ATOM 5592 C C . PHE A 1 684 ? 21.607 -9.384 -96.726 1.00 89.00 684 PHE A C 1
ATOM 5594 O O . PHE A 1 684 ? 20.683 -9.455 -97.534 1.00 89.00 684 PHE A O 1
ATOM 5601 N N . ASP A 1 685 ? 22.888 -9.339 -97.106 1.00 89.50 685 ASP A N 1
ATOM 5602 C CA . ASP A 1 685 ? 23.313 -9.237 -98.510 1.00 89.50 685 ASP A CA 1
ATOM 5603 C C . ASP A 1 685 ? 22.800 -10.426 -99.337 1.00 89.50 685 ASP A C 1
ATOM 5605 O O . ASP A 1 685 ? 22.268 -10.271 -100.440 1.00 89.50 685 ASP A O 1
ATOM 5609 N N . THR A 1 686 ? 22.913 -11.639 -98.785 1.00 88.94 686 THR A N 1
ATOM 5610 C CA . THR A 1 686 ? 22.428 -12.857 -99.447 1.00 88.94 686 THR A CA 1
ATOM 5611 C C . THR A 1 686 ? 20.909 -12.833 -99.588 1.00 88.94 686 THR A C 1
ATOM 5613 O O . THR A 1 686 ? 20.383 -13.175 -100.648 1.00 88.94 686 THR A O 1
ATOM 5616 N N . LEU A 1 687 ? 20.188 -12.420 -98.544 1.00 88.06 687 LEU A N 1
ATOM 5617 C CA . LEU A 1 687 ? 18.733 -12.326 -98.564 1.00 88.06 687 LEU A CA 1
ATOM 5618 C C . LEU A 1 687 ? 18.262 -11.288 -99.587 1.00 88.06 687 LEU A C 1
ATOM 5620 O O . LEU A 1 687 ? 17.342 -11.570 -100.356 1.00 88.06 687 LEU A O 1
ATOM 5624 N N . GLU A 1 688 ? 18.898 -10.118 -99.638 1.00 87.12 688 GLU A N 1
ATOM 5625 C CA . GLU A 1 688 ? 18.554 -9.063 -100.585 1.00 87.12 688 GLU A CA 1
ATOM 5626 C C . GLU A 1 688 ? 18.773 -9.530 -102.027 1.00 87.12 688 GLU A C 1
ATOM 5628 O O . GLU A 1 688 ? 17.863 -9.417 -102.852 1.00 87.12 688 GLU A O 1
ATOM 5633 N N . LEU A 1 689 ? 19.920 -10.153 -102.319 1.00 88.69 689 LEU A N 1
ATOM 5634 C CA . LEU A 1 689 ? 20.202 -10.734 -103.633 1.00 88.69 689 LEU A CA 1
ATOM 5635 C C . LEU A 1 689 ? 19.183 -11.812 -104.015 1.00 88.69 689 LEU A C 1
ATOM 5637 O O . LEU A 1 689 ? 18.690 -11.815 -105.143 1.00 88.69 689 LEU A O 1
ATOM 5641 N N . VAL A 1 690 ? 18.816 -12.703 -103.088 1.00 87.50 690 VAL A N 1
ATOM 5642 C CA . VAL A 1 690 ? 17.794 -13.733 -103.336 1.00 87.50 690 VAL A CA 1
ATOM 5643 C C . VAL A 1 690 ? 16.430 -13.095 -103.600 1.00 87.50 690 VAL A C 1
ATOM 5645 O O . VAL A 1 690 ? 15.721 -13.530 -104.510 1.00 87.50 690 VAL A O 1
ATOM 5648 N N . ILE A 1 691 ? 16.050 -12.046 -102.867 1.00 86.38 691 ILE A N 1
ATOM 5649 C CA . ILE A 1 691 ? 14.793 -11.317 -103.085 1.00 86.38 691 ILE A CA 1
ATOM 5650 C C . ILE A 1 691 ? 14.802 -10.618 -104.450 1.00 86.38 691 ILE A C 1
ATOM 5652 O O . ILE A 1 691 ? 13.822 -10.725 -105.193 1.00 86.38 691 ILE A O 1
ATOM 5656 N N . GLN A 1 692 ? 15.891 -9.933 -104.804 1.00 87.81 692 GLN A N 1
ATOM 5657 C CA . GLN A 1 692 ? 16.051 -9.259 -106.093 1.00 87.81 692 GLN A CA 1
ATOM 5658 C C . GLN A 1 692 ? 16.001 -10.259 -107.250 1.00 87.81 692 GLN A C 1
ATOM 5660 O O . GLN A 1 692 ? 15.209 -10.070 -108.174 1.00 87.81 692 GLN A O 1
ATOM 5665 N N . LEU A 1 693 ? 16.762 -11.356 -107.161 1.00 87.12 693 LEU A N 1
ATOM 5666 C CA . LEU A 1 693 ? 16.747 -12.447 -108.134 1.00 87.12 693 LEU A CA 1
ATOM 5667 C C . LEU A 1 693 ? 15.340 -13.021 -108.275 1.00 87.12 693 LEU A C 1
ATOM 5669 O O . LEU A 1 693 ? 14.838 -13.140 -109.385 1.00 87.12 693 LEU A O 1
ATOM 5673 N N . THR A 1 694 ? 14.669 -13.319 -107.161 1.00 84.50 694 THR A N 1
ATOM 5674 C CA . THR A 1 694 ? 13.311 -13.871 -107.190 1.00 84.50 694 THR A CA 1
ATOM 5675 C C . THR A 1 694 ? 12.329 -12.896 -107.841 1.00 84.50 694 THR A C 1
ATOM 5677 O O . THR A 1 694 ? 11.455 -13.313 -108.593 1.00 84.50 694 THR A O 1
ATOM 5680 N N . ASN A 1 695 ? 12.451 -11.591 -107.591 1.00 85.81 695 ASN A N 1
ATOM 5681 C CA . ASN A 1 695 ? 11.572 -10.587 -108.191 1.00 85.81 695 ASN A CA 1
ATOM 5682 C C . ASN A 1 695 ? 11.847 -10.382 -109.688 1.00 85.81 695 ASN A C 1
ATOM 5684 O O . ASN A 1 695 ? 10.897 -10.326 -110.469 1.00 85.81 695 ASN A O 1
ATOM 5688 N N . GLN A 1 696 ? 13.117 -10.311 -110.100 1.00 86.12 696 GLN A N 1
ATOM 5689 C CA . GLN A 1 696 ? 13.499 -10.227 -111.513 1.00 86.12 696 GLN A CA 1
ATOM 5690 C C . GLN A 1 696 ? 13.102 -11.492 -112.270 1.00 86.12 696 GLN A C 1
ATOM 5692 O O . GLN A 1 696 ? 12.569 -11.399 -113.371 1.00 86.12 696 GLN A O 1
ATOM 5697 N N . TRP A 1 697 ? 13.299 -12.665 -111.667 1.00 84.62 697 TRP A N 1
ATOM 5698 C CA . TRP A 1 697 ? 12.906 -13.938 -112.255 1.00 84.62 697 TRP A CA 1
ATOM 5699 C C . TRP A 1 697 ? 11.393 -14.027 -112.425 1.00 84.62 697 TRP A C 1
ATOM 5701 O O . TRP A 1 697 ? 10.930 -14.299 -113.524 1.00 84.62 697 TRP A O 1
ATOM 5711 N N . VAL A 1 698 ? 10.612 -13.682 -111.394 1.00 83.56 698 VAL A N 1
ATOM 5712 C CA . VAL A 1 698 ? 9.143 -13.599 -111.485 1.00 83.56 698 VAL A CA 1
ATOM 5713 C C . VAL A 1 698 ? 8.702 -12.640 -112.598 1.00 83.56 698 VAL A C 1
ATOM 5715 O O . VAL A 1 698 ? 7.764 -12.941 -113.334 1.00 83.56 698 VAL A O 1
ATOM 5718 N N . TYR A 1 699 ? 9.371 -11.495 -112.747 1.00 83.75 699 TYR A N 1
ATOM 5719 C CA . TYR A 1 699 ? 9.078 -10.530 -113.808 1.00 83.75 699 TYR A CA 1
ATOM 5720 C C . TYR A 1 699 ? 9.389 -11.083 -115.208 1.00 83.75 699 TYR A C 1
ATOM 5722 O O . TYR A 1 699 ? 8.516 -11.062 -116.077 1.00 83.75 699 TYR A O 1
ATOM 5730 N N . LEU A 1 700 ? 10.598 -11.614 -115.418 1.00 81.62 700 LEU A N 1
ATOM 5731 C CA . LEU A 1 700 ? 11.017 -12.199 -116.694 1.00 81.62 700 LEU A CA 1
ATOM 5732 C C . LEU A 1 700 ? 10.160 -13.410 -117.060 1.00 81.62 700 LEU A C 1
ATOM 5734 O O . LEU A 1 700 ? 9.718 -13.524 -118.199 1.00 81.62 700 LEU A O 1
ATOM 5738 N N . GLU A 1 701 ? 9.868 -14.283 -116.100 1.00 81.06 701 GLU A N 1
ATOM 5739 C CA . GLU A 1 701 ? 9.025 -15.454 -116.308 1.00 81.06 701 GLU A CA 1
ATOM 5740 C C . GLU A 1 701 ? 7.609 -15.050 -116.739 1.00 81.06 701 GLU A C 1
ATOM 5742 O O . GLU A 1 701 ? 7.059 -15.648 -117.658 1.00 81.06 701 GLU A O 1
ATOM 5747 N N . ASN A 1 702 ? 7.024 -14.005 -116.144 1.00 78.75 702 ASN A N 1
ATOM 5748 C CA . ASN A 1 702 ? 5.711 -13.507 -116.562 1.00 78.75 702 ASN A CA 1
ATOM 5749 C C . ASN A 1 702 ? 5.717 -12.930 -117.988 1.00 78.75 702 ASN A C 1
ATOM 5751 O O . ASN A 1 702 ? 4.720 -13.065 -118.694 1.00 78.75 702 ASN A O 1
ATOM 5755 N N . ILE A 1 703 ? 6.826 -12.331 -118.434 1.00 77.12 703 ILE A N 1
ATOM 5756 C CA . ILE A 1 703 ? 6.972 -11.830 -119.810 1.00 77.12 703 ILE A CA 1
ATOM 5757 C C . ILE A 1 703 ? 7.150 -12.986 -120.797 1.00 77.12 703 ILE A C 1
ATOM 5759 O O . ILE A 1 703 ? 6.423 -13.072 -121.786 1.00 77.12 703 ILE A O 1
ATOM 5763 N N . PHE A 1 704 ? 8.099 -13.885 -120.533 1.00 71.00 704 PHE A N 1
ATOM 5764 C CA . PHE A 1 704 ? 8.464 -14.953 -121.463 1.00 71.00 704 PHE A CA 1
ATOM 5765 C C . PHE A 1 704 ? 7.448 -16.095 -121.516 1.00 71.00 704 PHE A C 1
ATOM 5767 O O . PHE A 1 704 ? 7.288 -16.691 -122.573 1.00 71.00 704 PHE A O 1
ATOM 5774 N N . MET A 1 705 ? 6.760 -16.408 -120.415 1.00 67.38 705 MET A N 1
ATOM 5775 C CA . MET A 1 705 ? 5.728 -17.457 -120.392 1.00 67.38 705 MET A CA 1
ATOM 5776 C C . MET A 1 705 ? 4.336 -16.926 -120.764 1.00 67.38 705 MET A C 1
ATOM 5778 O O . MET A 1 705 ? 3.424 -17.717 -120.987 1.00 67.38 705 MET A O 1
ATOM 5782 N N . GLY A 1 706 ? 4.149 -15.602 -120.812 1.00 63.59 706 GLY A N 1
ATOM 5783 C CA . GLY A 1 706 ? 2.877 -14.966 -121.165 1.00 63.59 706 GLY A CA 1
ATOM 5784 C C . GLY A 1 706 ? 2.666 -14.743 -122.667 1.00 63.59 706 GLY A C 1
ATOM 5785 O O . GLY A 1 706 ? 1.528 -14.555 -123.091 1.00 63.59 706 GLY A O 1
ATOM 5786 N N . SER A 1 707 ? 3.729 -14.761 -123.482 1.00 61.09 707 SER A N 1
ATOM 5787 C CA . SER A 1 707 ? 3.648 -14.521 -124.929 1.00 61.09 707 SER A CA 1
ATOM 5788 C C . SER A 1 707 ? 4.585 -15.441 -125.716 1.00 61.09 707 SER A C 1
ATOM 5790 O O . SER A 1 707 ? 5.801 -15.252 -125.758 1.00 61.09 707 SER A O 1
ATOM 5792 N N . ASP A 1 708 ? 3.981 -16.410 -126.403 1.00 61.50 708 ASP A N 1
ATOM 5793 C CA . ASP A 1 708 ? 4.640 -17.363 -127.309 1.00 61.50 708 ASP A CA 1
ATOM 5794 C C . ASP A 1 708 ? 5.331 -16.654 -128.501 1.00 61.50 708 ASP A C 1
ATOM 5796 O O . ASP A 1 708 ? 6.282 -17.161 -129.099 1.00 61.50 708 ASP A O 1
ATOM 5800 N N . GLU A 1 709 ? 4.876 -15.442 -128.840 1.00 60.28 709 GLU A N 1
ATOM 5801 C CA . GLU A 1 709 ? 5.434 -14.604 -129.909 1.00 60.28 709 GLU A CA 1
ATOM 5802 C C . GLU A 1 709 ? 6.782 -13.981 -129.528 1.00 60.28 709 GLU A C 1
ATOM 5804 O O . GLU A 1 709 ? 7.687 -13.944 -130.364 1.00 60.28 709 GLU A O 1
ATOM 5809 N N . ILE A 1 710 ? 6.961 -13.561 -128.269 1.00 62.88 710 ILE A N 1
ATOM 5810 C CA . ILE A 1 710 ? 8.237 -12.999 -127.792 1.00 62.88 710 ILE A CA 1
ATOM 5811 C C . ILE A 1 710 ? 9.321 -14.084 -127.757 1.00 62.88 710 ILE A C 1
ATOM 5813 O O . ILE A 1 710 ? 10.447 -13.840 -128.197 1.00 62.88 710 ILE A O 1
ATOM 5817 N N . GLN A 1 711 ? 8.988 -15.301 -127.307 1.00 61.88 711 GLN A N 1
ATOM 5818 C CA . GLN A 1 711 ? 9.933 -16.424 -127.344 1.00 61.88 711 GLN A CA 1
ATOM 5819 C C . GLN A 1 711 ? 10.376 -16.749 -128.777 1.00 61.88 711 GLN A C 1
ATOM 5821 O O . GLN A 1 711 ? 11.569 -16.928 -129.025 1.00 61.88 711 GLN A O 1
ATOM 5826 N N . LYS A 1 712 ? 9.444 -16.767 -129.739 1.00 62.88 712 LYS A N 1
ATOM 5827 C CA . LYS A 1 712 ? 9.759 -17.056 -131.149 1.00 62.88 712 LYS A CA 1
ATOM 5828 C C . LYS A 1 712 ? 10.601 -15.969 -131.819 1.00 62.88 712 LYS A C 1
ATOM 5830 O O . LYS A 1 712 ? 11.453 -16.307 -132.636 1.00 62.88 712 LYS A O 1
ATOM 5835 N N . GLN A 1 713 ? 10.409 -14.691 -131.482 1.00 61.56 713 GLN A N 1
ATOM 5836 C CA . GLN A 1 713 ? 11.219 -13.606 -132.053 1.00 61.56 713 GLN A CA 1
ATOM 5837 C C . GLN A 1 713 ? 12.663 -13.597 -131.536 1.00 61.56 713 GLN A C 1
ATOM 5839 O O . GLN A 1 713 ? 13.584 -13.322 -132.303 1.00 61.56 713 GLN A O 1
ATOM 5844 N N . LEU A 1 714 ? 12.886 -13.939 -130.266 1.00 61.53 714 LEU A N 1
ATOM 5845 C CA . LEU A 1 714 ? 14.234 -13.986 -129.689 1.00 61.53 714 LEU A CA 1
ATOM 5846 C C . LEU A 1 714 ? 14.990 -15.275 -130.046 1.00 61.53 714 LEU A C 1
ATOM 5848 O O . LEU A 1 714 ? 16.200 -15.223 -130.256 1.00 61.53 714 LEU A O 1
ATOM 5852 N N . ALA A 1 715 ? 14.293 -16.404 -130.223 1.00 61.22 715 ALA A N 1
ATOM 5853 C CA . ALA A 1 715 ? 14.899 -17.661 -130.675 1.00 61.22 715 ALA A CA 1
ATOM 5854 C C . ALA A 1 715 ? 15.479 -17.595 -132.104 1.00 61.22 715 ALA A C 1
ATOM 5856 O O . ALA A 1 715 ? 16.309 -18.421 -132.465 1.00 61.22 715 ALA A O 1
ATOM 5857 N N . GLY A 1 716 ? 15.079 -16.606 -132.914 1.00 55.50 716 GLY A N 1
ATOM 5858 C CA . GLY A 1 716 ? 15.652 -16.362 -134.243 1.00 55.50 716 GLY A CA 1
ATOM 5859 C C . GLY A 1 716 ? 17.002 -15.630 -134.245 1.00 55.50 716 GLY A C 1
ATOM 5860 O O . GLY A 1 716 ? 17.538 -15.388 -135.324 1.00 55.50 716 GLY A O 1
ATOM 5861 N N . THR A 1 717 ? 17.540 -15.258 -133.075 1.00 52.06 717 THR A N 1
ATOM 5862 C CA . THR A 1 717 ? 18.778 -14.462 -132.956 1.00 52.06 717 THR A CA 1
ATOM 5863 C C . THR A 1 717 ? 19.753 -15.014 -131.905 1.00 52.06 717 THR A C 1
ATOM 5865 O O . THR A 1 717 ? 20.426 -14.242 -131.218 1.00 52.06 717 THR A O 1
ATOM 5868 N N . ILE A 1 718 ? 19.827 -16.344 -131.773 1.00 46.84 718 ILE A N 1
ATOM 5869 C CA . ILE A 1 718 ? 20.902 -17.059 -131.059 1.00 46.84 718 ILE A CA 1
ATOM 5870 C C . ILE A 1 718 ? 21.565 -18.041 -132.017 1.00 46.84 718 ILE A C 1
ATOM 5872 O O . ILE A 1 718 ? 20.817 -18.797 -132.679 1.00 46.84 718 ILE A O 1
#

Organism: Reticulomyxa filosa (NCBI:txid46433)

pLDDT: mean 74.46, std 11.63, range [28.19, 89.81]

Radius of gyration: 78.02 Å; Cα contacts (8 Å, |Δi|>4): 409; chains: 1; bounding box: 163×80×226 Å

Nearest PDB structures (foldseek):
  8j07-assembly1_k9  TM=4.889E-01  e=2.861E-19  Homo sapiens
  7z8f-assembly1_m  TM=3.020E-01  e=2.405E-14  Homo sapiens
  7z8f-assembly1_n  TM=3.325E-01  e=2.846E-13  Homo sapiens
  8ptk-assembly1_f  TM=2.846E-01  e=9.367E-13  Homo sapiens
  3vkg-assembly2_A  TM=8.258E-01  e=1.995E-02  Dictyostelium discoideum

InterPro domains:
  IPR013602 Dynein heavy chain, linker [PF08393] (455-715)
  IPR026983 Dynein heavy chain [PTHR45703] (13-715)
  IPR042222 Dynein heavy chain, domain 2, N-terminal [G3DSA:1.20.140.100] (626-717)
  IPR056759 Dynein axonemal heavy chain 2/5/8, coiled-coil domain [PF25007] (245-362)